Protein AF-A0A3C0FX49-F1 (afdb_monomer)

Foldseek 3Di:
DPDPPPDDPPPVVVVLLVVLLVVCVPPPCLDPLNLLLLCVLVCLQLQFLALFFPCCQQVSLQSNLLSQAQAFVVVSQVSCVVWFHFHFFPDDPVQQLHPVLVVVCCVVVQAVPVLLSLVLCVVVVGPDPQQRDDSSRDGSCVVNVPVPDRGNCVCPPVDRGHSDGPGRGAHWHWFQEQFFGIWIWGPHQQDPLLLVLQAQAKAFEDEDQALVVLLVLLVDPCNLVCLCVDPLNDPLLLCLQLVSSPHHPVPDPDSLVCQQVLSYEHEYEHAQQAQQLALQDASESSLVSQCPSVRHNRRYAYEYCHGHTRPRHHGYIYVTPPGLLVPGLSLLDDGNWMWTGHPPNRYIFTADSVCSSVVHGDGHGSVVPPVSVVSSVVSNVVSVVCVVVHDPVSRLPQFDGSRSSGHHPVSSVSSDDHSD

Nearest PDB structures (foldseek):
  6ovt-assembly1_A  TM=7.847E-01  e=1.767E-16  Mycobacterium tuberculosis
  5ze4-assembly1_A  TM=7.634E-01  e=6.956E-16  Arabidopsis thaliana
  8ikz-assembly1_A  TM=7.643E-01  e=1.498E-15  Arabidopsis thaliana
  9jpi-assembly1_A-2  TM=7.552E-01  e=6.585E-16  Arabidopsis thaliana
  8imu-assembly1_B  TM=7.394E-01  e=1.139E-15  Arabidopsis thaliana

Secondary structure (DSSP, 8-state):
---S--SPPPHHHHHHHHHHHHHHTT-GGGSHHHHHHHHHHHHHHHHHHHT--TTHHHHHHHHHHHTTB---HHHHHHHHHHS---B-B--BTTTTBSHHHHHHHHHTTSB-THHHHHHHHHHTT----TT-B-TTSSBHHHHHTT-S-SB-GGGGGG-SB-SS-SBSS-SEEEEEETTEEEEEEE-TT--HHHHHHHTTEEEEEEEESSHHHHHHHHT-TTHHHHHHTSTT--HHHHHHHHHHTT--GGG-SSHHHHHHTTSS-EEEEE-S-SHHHHS--B-HHHHHHHHTSSSGGGT-EEEESSB--TT--SSEEEEEES-GGGT-GGGG--TT-EEEEETTTTEEEEE-HHHHHTT---EE-GGGSGGGHHHHHHHHHHHHHHHTTS-GGG---SB--GGGTT-BHHHHTT--B---

Radius of gyration: 23.27 Å; Cα contacts (8 Å, |Δi|>4): 808; chains: 1; bounding box: 49×51×71 Å

Structure (mmCIF, N/CA/C/O backbone):
data_AF-A0A3C0FX49-F1
#
_entry.id   AF-A0A3C0FX49-F1
#
loop_
_atom_site.group_PDB
_atom_site.id
_atom_site.type_symbol
_atom_site.label_atom_id
_atom_site.label_alt_id
_atom_site.label_comp_id
_atom_site.label_asym_id
_atom_site.label_entity_id
_atom_site.label_seq_id
_atom_site.pdbx_PDB_ins_code
_atom_site.Cartn_x
_atom_site.Cartn_y
_atom_site.Cartn_z
_atom_site.occupancy
_atom_site.B_iso_or_equiv
_atom_site.auth_seq_id
_atom_site.auth_comp_id
_atom_site.auth_asym_id
_atom_site.auth_atom_id
_atom_site.pdbx_PDB_model_num
ATOM 1 N N . GLU A 1 1 ? 14.939 14.738 26.727 1.00 40.38 1 GLU A N 1
ATOM 2 C CA . GLU A 1 1 ? 13.701 14.499 27.501 1.00 40.38 1 GLU A CA 1
ATOM 3 C C . GLU A 1 1 ? 12.586 13.955 26.595 1.00 40.38 1 GLU A C 1
ATOM 5 O O . GLU A 1 1 ? 11.514 14.531 26.532 1.00 40.38 1 GLU A O 1
ATOM 10 N N . LEU A 1 2 ? 12.832 12.876 25.839 1.00 42.41 2 LEU A N 1
ATOM 11 C CA . LEU A 1 2 ? 11.904 12.388 24.798 1.00 42.41 2 LEU A CA 1
ATOM 12 C C . LEU A 1 2 ? 11.640 10.877 24.921 1.00 42.41 2 LEU A C 1
ATOM 14 O O . LEU A 1 2 ? 11.568 10.160 23.932 1.00 42.41 2 LEU A O 1
ATOM 18 N N . GLU A 1 3 ? 11.476 10.396 26.150 1.00 42.09 3 GLU A N 1
ATOM 19 C CA . GLU A 1 3 ? 10.724 9.168 26.417 1.00 42.09 3 GLU A CA 1
ATOM 20 C C . GLU A 1 3 ? 9.518 9.585 27.258 1.00 42.09 3 GLU A C 1
ATOM 22 O O . GLU A 1 3 ? 9.673 10.135 28.340 1.00 42.09 3 GLU A O 1
ATOM 27 N N . LEU A 1 4 ? 8.308 9.416 26.723 1.00 54.50 4 LEU A N 1
ATOM 28 C CA . LEU A 1 4 ? 7.046 9.832 27.364 1.00 54.50 4 LEU A CA 1
ATOM 29 C C . LEU A 1 4 ? 6.292 8.649 27.985 1.00 54.50 4 LEU A C 1
ATOM 31 O O . LEU A 1 4 ? 5.115 8.745 28.316 1.00 54.50 4 LEU A O 1
ATOM 35 N N . LEU A 1 5 ? 6.994 7.530 28.140 1.00 55.81 5 LEU A N 1
ATOM 36 C CA . LEU A 1 5 ? 6.595 6.375 28.937 1.00 55.81 5 LEU A CA 1
ATOM 37 C C . LEU A 1 5 ? 7.698 6.080 29.965 1.00 55.81 5 LEU A C 1
ATOM 39 O O . LEU A 1 5 ? 8.105 4.937 30.136 1.00 55.81 5 LEU A O 1
ATOM 43 N N . THR A 1 6 ? 8.244 7.122 30.600 1.00 56.22 6 THR A N 1
ATOM 44 C CA . THR A 1 6 ? 9.250 6.966 31.667 1.00 56.22 6 THR A CA 1
ATOM 45 C C . THR A 1 6 ? 8.663 6.380 32.941 1.00 56.22 6 THR A C 1
ATOM 47 O O . THR A 1 6 ? 9.400 5.802 33.734 1.00 56.22 6 THR A O 1
ATOM 50 N N . ASP A 1 7 ? 7.348 6.506 33.122 1.00 68.75 7 ASP A N 1
ATOM 51 C CA . ASP A 1 7 ? 6.648 6.058 34.314 1.00 68.75 7 ASP A CA 1
ATOM 52 C C . ASP A 1 7 ? 5.624 4.972 33.986 1.00 68.75 7 ASP A C 1
ATOM 54 O O . ASP A 1 7 ? 5.006 4.940 32.917 1.00 68.75 7 ASP A O 1
ATOM 58 N N . VAL A 1 8 ? 5.441 4.064 34.943 1.00 80.12 8 VAL A N 1
ATOM 59 C CA . VAL A 1 8 ? 4.375 3.062 34.893 1.00 80.12 8 VAL A CA 1
ATOM 60 C C . VAL A 1 8 ? 3.013 3.762 34.818 1.00 80.12 8 VAL A C 1
ATOM 62 O O . VAL A 1 8 ? 2.815 4.773 35.498 1.00 80.12 8 VAL A O 1
ATOM 65 N N . PRO A 1 9 ? 2.051 3.227 34.040 1.00 80.00 9 PRO A N 1
ATOM 66 C CA . PRO A 1 9 ? 0.701 3.772 34.010 1.00 80.00 9 PRO A CA 1
ATOM 67 C C . PRO A 1 9 ? 0.126 3.874 35.433 1.00 80.00 9 PRO A C 1
ATOM 69 O O . PRO A 1 9 ? 0.357 2.958 36.232 1.00 80.00 9 PRO A O 1
ATOM 72 N N . PRO A 1 10 ? -0.641 4.934 35.760 1.00 86.50 10 PRO A N 1
ATOM 73 C CA . PRO A 1 10 ? -1.284 5.055 37.064 1.00 86.50 10 PRO A CA 1
ATOM 74 C C . PRO A 1 10 ? -2.097 3.804 37.390 1.00 86.50 10 PRO A C 1
ATOM 76 O O . PRO A 1 10 ? -2.766 3.247 36.511 1.00 86.50 10 PRO A O 1
ATOM 79 N N . PHE A 1 11 ? -2.059 3.370 38.651 1.00 90.81 11 PHE A N 1
ATOM 80 C CA . PHE A 1 11 ? -2.754 2.161 39.089 1.00 90.81 11 PHE A CA 1
ATOM 81 C C . PHE A 1 11 ? -4.236 2.200 38.709 1.00 90.81 11 PHE A C 1
ATOM 83 O O . PHE A 1 11 ? -4.768 1.209 38.222 1.00 90.81 11 PHE A O 1
ATOM 90 N N . GLU A 1 12 ? -4.881 3.356 38.849 1.00 90.50 12 GLU A N 1
ATOM 91 C CA . GLU A 1 12 ? -6.291 3.569 38.530 1.00 90.50 12 GLU A CA 1
ATOM 92 C C . GLU A 1 12 ? -6.597 3.307 37.050 1.00 90.50 12 GLU A C 1
ATOM 94 O O . GLU A 1 12 ? -7.631 2.722 36.730 1.00 90.50 12 GLU A O 1
ATOM 99 N N . ALA A 1 13 ? -5.691 3.689 36.144 1.00 83.38 13 ALA A N 1
ATOM 100 C CA . ALA A 1 13 ? -5.856 3.454 34.711 1.00 83.38 13 ALA A CA 1
ATOM 101 C C . ALA A 1 13 ? -5.758 1.957 34.376 1.00 83.38 13 ALA A C 1
ATOM 103 O O . ALA A 1 13 ? -6.549 1.443 33.582 1.00 83.38 13 ALA A O 1
ATOM 104 N N . VAL A 1 14 ? -4.823 1.243 35.013 1.00 88.25 14 VAL A N 1
ATOM 105 C CA . VAL A 1 14 ? -4.672 -0.212 34.855 1.00 88.25 14 VAL A CA 1
ATOM 106 C C . VAL A 1 14 ? -5.859 -0.952 35.474 1.00 88.25 14 VAL A C 1
ATOM 108 O O . VAL A 1 14 ? -6.447 -1.817 34.825 1.00 88.25 14 VAL A O 1
ATOM 111 N N . ALA A 1 15 ? -6.245 -0.589 36.699 1.00 91.44 15 ALA A N 1
ATOM 112 C CA . ALA A 1 15 ? -7.350 -1.193 37.435 1.00 91.44 15 ALA A CA 1
ATOM 113 C C . ALA A 1 15 ? -8.672 -1.059 36.671 1.00 91.44 15 ALA A C 1
ATOM 115 O O . ALA A 1 15 ? -9.356 -2.058 36.468 1.00 91.44 15 ALA A O 1
ATOM 116 N N . ALA A 1 16 ? -8.977 0.127 36.134 1.00 88.00 16 ALA A N 1
ATOM 117 C CA . ALA A 1 16 ? -10.176 0.338 35.324 1.00 88.00 16 ALA A CA 1
ATOM 118 C C . ALA A 1 16 ? -10.208 -0.547 34.062 1.00 88.00 16 ALA A C 1
ATOM 120 O O . ALA A 1 16 ? -11.265 -1.053 33.683 1.00 88.00 16 ALA A O 1
ATOM 121 N N . GLY A 1 17 ? -9.056 -0.762 33.416 1.00 86.94 17 GLY A N 1
ATOM 122 C CA . GLY A 1 17 ? -8.942 -1.675 32.275 1.00 86.94 17 GLY A CA 1
ATOM 123 C C . GLY A 1 17 ? -9.177 -3.139 32.659 1.00 86.94 17 GLY A C 1
ATOM 124 O O . GLY A 1 17 ? -9.866 -3.865 31.939 1.00 86.94 17 GLY A O 1
ATOM 125 N N . ILE A 1 18 ? -8.650 -3.562 33.810 1.00 90.19 18 ILE A N 1
ATOM 126 C CA . ILE A 1 18 ? -8.852 -4.909 34.357 1.00 90.19 18 ILE A CA 1
ATOM 127 C C . ILE A 1 18 ? -10.324 -5.130 34.730 1.00 90.19 18 ILE A C 1
ATOM 129 O O . ILE A 1 18 ? -10.908 -6.136 34.327 1.00 90.19 18 ILE A O 1
ATOM 133 N N . ASP A 1 19 ? -10.946 -4.185 35.433 1.00 91.50 19 ASP A N 1
ATOM 134 C CA . ASP A 1 19 ? -12.353 -4.269 35.834 1.00 91.50 19 ASP A CA 1
ATOM 135 C C . ASP A 1 19 ? -13.280 -4.363 34.615 1.00 91.50 19 ASP A C 1
ATOM 137 O O . ASP A 1 19 ? -14.201 -5.186 34.585 1.00 91.50 19 ASP A O 1
ATOM 141 N N . ALA A 1 20 ? -13.002 -3.578 33.569 1.00 88.94 20 ALA A N 1
ATOM 142 C CA . ALA A 1 20 ? -13.735 -3.651 32.309 1.00 88.94 20 ALA A CA 1
ATOM 143 C C . ALA A 1 20 ? -13.616 -5.037 31.654 1.00 88.94 20 ALA A C 1
ATOM 145 O O . ALA A 1 20 ? -14.629 -5.606 31.240 1.00 88.94 20 ALA A O 1
ATOM 146 N N . LEU A 1 21 ? -12.406 -5.611 31.621 1.00 89.31 21 LEU A N 1
ATOM 147 C CA . LEU A 1 21 ? -12.172 -6.958 31.098 1.00 89.31 21 LEU A CA 1
ATOM 148 C C . LEU A 1 21 ? -12.960 -8.016 31.887 1.00 89.31 21 LEU A C 1
ATOM 150 O O . LEU A 1 21 ? -13.642 -8.846 31.283 1.00 89.31 21 LEU A O 1
ATOM 154 N N . PHE A 1 22 ? -12.928 -7.975 33.222 1.00 91.88 22 PHE A N 1
ATOM 155 C CA . PHE A 1 22 ? -13.706 -8.898 34.059 1.00 91.88 22 PHE A CA 1
ATOM 156 C C . PHE A 1 22 ? -15.219 -8.726 33.874 1.00 91.88 22 PHE A C 1
ATOM 158 O O . PHE A 1 22 ? -15.956 -9.714 33.910 1.00 91.88 22 PHE A O 1
ATOM 165 N N . GLY A 1 23 ? -15.686 -7.506 33.594 1.00 91.50 23 GLY A N 1
ATOM 166 C CA . GLY A 1 23 ? -17.090 -7.214 33.294 1.00 91.50 23 GLY A CA 1
ATOM 167 C C . GLY A 1 23 ? -17.621 -7.857 32.004 1.00 91.50 23 GLY A C 1
ATOM 168 O O . GLY A 1 23 ? -18.844 -7.995 31.844 1.00 91.50 23 GLY A O 1
ATOM 169 N N . VAL A 1 24 ? -16.735 -8.274 31.092 1.00 93.00 24 VAL A N 1
ATOM 170 C CA . VAL A 1 24 ? -17.096 -8.897 29.804 1.00 93.00 24 VAL A CA 1
ATOM 171 C C . VAL A 1 24 ? -16.571 -10.321 29.614 1.00 93.00 24 VAL A C 1
ATOM 173 O O . VAL A 1 24 ? -17.001 -10.998 28.686 1.00 93.00 24 VAL A O 1
ATOM 176 N N . PHE A 1 25 ? -15.695 -10.811 30.494 1.00 89.19 25 PHE A N 1
ATOM 177 C CA . PHE A 1 25 ? -14.914 -12.038 30.288 1.00 89.19 25 PHE A CA 1
ATOM 178 C C . PHE A 1 25 ? -15.733 -13.285 29.897 1.00 89.19 25 PHE A C 1
ATOM 180 O O . PHE A 1 25 ? -15.320 -14.046 29.029 1.00 89.19 25 PHE A O 1
ATOM 187 N N . ASN A 1 26 ? -16.912 -13.487 30.499 1.00 90.69 26 ASN A N 1
ATOM 188 C CA . ASN A 1 26 ? -17.772 -14.657 30.250 1.00 90.69 26 ASN A CA 1
ATOM 189 C C . ASN A 1 26 ? -18.929 -14.389 29.273 1.00 90.69 26 ASN A C 1
ATOM 191 O O . ASN A 1 26 ? -19.880 -15.170 29.213 1.00 90.69 26 ASN A O 1
ATOM 195 N N . LYS A 1 27 ? -18.885 -13.280 28.534 1.00 93.94 27 LYS A N 1
ATOM 196 C CA . LYS A 1 27 ? -19.947 -12.874 27.610 1.00 93.94 27 LYS A CA 1
ATOM 197 C C . LYS A 1 27 ? -19.532 -13.181 26.162 1.00 93.94 27 LYS A C 1
ATOM 199 O O . LYS A 1 27 ? -18.577 -12.570 25.673 1.00 93.94 27 LYS A O 1
ATOM 204 N N . PRO A 1 28 ? -20.196 -14.127 25.465 1.00 91.31 28 PRO A N 1
ATOM 205 C CA . PRO A 1 28 ? -19.781 -14.582 24.136 1.00 91.31 28 PRO A CA 1
ATOM 206 C C . PRO A 1 28 ? -19.655 -13.470 23.092 1.00 91.31 28 PRO A C 1
ATOM 208 O O . PRO A 1 28 ? -18.779 -13.533 22.234 1.00 91.31 28 PRO A O 1
ATOM 211 N N . GLU A 1 29 ? -20.493 -12.442 23.152 1.00 90.06 29 GLU A N 1
ATOM 212 C CA . GLU A 1 29 ? -20.473 -11.296 22.243 1.00 90.06 29 GLU A CA 1
ATOM 213 C C . GLU A 1 29 ? -19.169 -10.476 22.327 1.00 90.06 29 GLU A C 1
ATOM 215 O O . GLU A 1 29 ? -18.777 -9.855 21.342 1.00 90.06 29 GLU A O 1
ATOM 220 N N . TYR A 1 30 ? -18.439 -10.561 23.447 1.00 93.12 30 TYR A N 1
ATOM 221 C CA . TYR A 1 30 ? -17.130 -9.925 23.647 1.00 93.12 30 TYR A CA 1
ATOM 222 C C . TYR A 1 30 ? -15.949 -10.880 23.434 1.00 93.12 30 TYR A C 1
ATOM 224 O O . TYR A 1 30 ? -14.796 -10.499 23.647 1.00 93.12 30 TYR A O 1
ATOM 232 N N . ALA A 1 31 ? -16.196 -12.115 22.983 1.00 92.25 31 ALA A N 1
ATOM 233 C CA . ALA A 1 31 ? -15.119 -12.983 22.524 1.00 92.25 31 ALA A CA 1
ATOM 234 C C . ALA A 1 31 ? -14.345 -12.285 21.393 1.00 92.25 31 ALA A C 1
ATOM 236 O O . ALA A 1 31 ? -14.952 -11.714 20.488 1.00 92.25 31 ALA A O 1
ATOM 237 N N . ILE A 1 32 ? -13.010 -12.367 21.407 1.00 91.12 32 ILE A N 1
ATOM 238 C CA . ILE A 1 32 ? -12.140 -11.620 20.477 1.00 91.12 32 ILE A CA 1
ATOM 239 C C . ILE A 1 32 ? -12.562 -11.812 19.014 1.00 91.12 32 ILE A C 1
ATOM 241 O O . ILE A 1 32 ? -12.659 -10.840 18.275 1.00 91.12 32 ILE A O 1
ATOM 245 N N . GLY A 1 33 ? -12.883 -13.042 18.598 1.00 94.00 33 GLY A N 1
ATOM 246 C CA . GLY A 1 33 ? -13.354 -13.302 17.234 1.00 94.00 33 GLY A CA 1
ATOM 247 C C . GLY A 1 33 ? -14.663 -12.580 16.884 1.00 94.00 33 GLY A C 1
ATOM 248 O O . GLY A 1 33 ? -14.808 -12.091 15.768 1.00 94.00 33 GLY A O 1
ATOM 249 N N . ASN A 1 34 ? -15.590 -12.454 17.835 1.00 94.56 34 ASN A N 1
ATOM 250 C CA . ASN A 1 34 ? -16.851 -11.740 17.630 1.00 94.56 34 ASN A CA 1
ATOM 251 C C . ASN A 1 34 ? -16.638 -10.221 17.608 1.00 94.56 34 ASN A C 1
ATOM 253 O O . ASN A 1 34 ? -17.216 -9.549 16.757 1.00 94.56 34 ASN A O 1
ATOM 257 N N . LEU A 1 35 ? -15.746 -9.693 18.457 1.00 94.94 35 LEU A N 1
ATOM 258 C CA . LEU A 1 35 ? -15.340 -8.284 18.417 1.00 94.94 35 LEU A CA 1
ATOM 259 C C . LEU A 1 35 ? -14.689 -7.921 17.079 1.00 94.94 35 LEU A C 1
ATOM 261 O O . LEU A 1 35 ? -15.044 -6.904 16.485 1.00 94.94 35 LEU A O 1
ATOM 265 N N . LEU A 1 36 ? -13.767 -8.762 16.597 1.00 95.94 36 LEU A N 1
ATOM 266 C CA . LEU A 1 36 ? -13.108 -8.597 15.301 1.00 95.94 36 LEU A CA 1
ATOM 267 C C . LEU A 1 36 ? -14.125 -8.607 14.157 1.00 95.94 36 LEU A C 1
ATOM 269 O O . LEU A 1 36 ? -14.115 -7.693 13.336 1.00 95.94 36 LEU A O 1
ATOM 273 N N . LYS A 1 37 ? -15.041 -9.588 14.140 1.00 96.62 37 LYS A N 1
ATOM 274 C CA . LYS A 1 37 ? -16.117 -9.664 13.143 1.00 96.62 37 LYS A CA 1
ATOM 275 C C . LYS A 1 37 ? -16.965 -8.391 13.135 1.00 96.62 37 LYS A C 1
ATOM 277 O O . LYS A 1 37 ? -17.111 -7.772 12.086 1.00 96.62 37 LYS A O 1
ATOM 282 N N . ALA A 1 38 ? -17.487 -7.992 14.295 1.00 96.50 38 ALA A N 1
ATOM 283 C CA . ALA A 1 38 ? -18.388 -6.847 14.407 1.00 96.50 38 ALA A CA 1
ATOM 284 C C . ALA A 1 38 ? -17.713 -5.517 14.035 1.00 96.50 38 ALA A C 1
ATOM 286 O O . ALA A 1 38 ? -18.354 -4.618 13.506 1.00 96.50 38 ALA A O 1
ATOM 287 N N . ASN A 1 39 ? -16.405 -5.387 14.272 1.00 97.06 39 ASN A N 1
ATOM 288 C CA . ASN A 1 39 ? -15.681 -4.140 14.031 1.00 97.06 39 ASN A CA 1
ATOM 289 C C . ASN A 1 39 ? -14.890 -4.109 12.717 1.00 97.06 39 ASN A C 1
ATOM 291 O O . ASN A 1 39 ? -14.280 -3.081 12.430 1.00 97.06 39 ASN A O 1
ATOM 295 N N . PHE A 1 40 ? -14.895 -5.170 11.902 1.00 97.38 40 PHE A N 1
ATOM 296 C CA . PHE A 1 40 ? -14.090 -5.234 10.675 1.00 97.38 40 PHE A CA 1
ATOM 297 C C . PHE A 1 40 ? -14.360 -4.046 9.739 1.00 97.38 40 PHE A C 1
ATOM 299 O O . PHE A 1 40 ? -13.438 -3.318 9.375 1.00 97.38 40 PHE A O 1
ATOM 306 N N . ALA A 1 41 ? -15.627 -3.783 9.402 1.00 97.19 41 ALA A N 1
ATOM 307 C CA . ALA A 1 41 ? -15.966 -2.695 8.485 1.00 97.19 41 ALA A CA 1
ATOM 308 C C . ALA A 1 41 ? -15.669 -1.305 9.079 1.00 97.19 41 ALA A C 1
ATOM 310 O O . ALA A 1 41 ? -15.196 -0.411 8.374 1.00 97.19 41 ALA A O 1
ATOM 311 N N . ASN A 1 42 ? -15.893 -1.128 10.385 1.00 97.56 42 ASN A N 1
ATOM 312 C CA . ASN A 1 42 ? -15.521 0.099 11.090 1.00 97.56 42 ASN A CA 1
ATOM 313 C C . ASN A 1 42 ? -14.011 0.328 11.063 1.00 97.56 42 ASN A C 1
ATOM 315 O O . ASN A 1 42 ? -13.576 1.446 10.791 1.00 97.56 42 ASN A O 1
ATOM 319 N N . PHE A 1 43 ? -13.214 -0.722 11.278 1.00 97.00 43 PHE A N 1
ATOM 320 C CA . PHE A 1 43 ? -11.761 -0.651 11.177 1.00 97.00 43 PHE A CA 1
ATOM 321 C C . PHE A 1 43 ? -11.332 -0.165 9.794 1.00 97.00 43 PHE A C 1
ATOM 323 O O . PHE A 1 43 ? -10.551 0.777 9.716 1.00 97.00 43 PHE A O 1
ATOM 330 N N . VAL A 1 44 ? -11.868 -0.740 8.709 1.00 96.44 44 VAL A N 1
ATOM 331 C CA . VAL A 1 44 ? -11.526 -0.310 7.340 1.00 96.44 44 VAL A CA 1
ATOM 332 C C . VAL A 1 44 ? -11.831 1.175 7.141 1.00 96.44 44 VAL A C 1
ATOM 334 O O . VAL A 1 44 ? -10.998 1.914 6.615 1.00 96.44 44 VAL A O 1
ATOM 337 N N . ARG A 1 45 ? -12.997 1.648 7.590 1.00 96.31 45 ARG A N 1
ATOM 338 C CA . ARG A 1 45 ? -13.391 3.058 7.438 1.00 96.31 45 ARG A CA 1
ATOM 339 C C . ARG A 1 45 ? -12.469 3.984 8.217 1.00 96.31 45 ARG A C 1
ATOM 341 O O . ARG A 1 45 ? -11.932 4.931 7.658 1.00 96.31 45 ARG A O 1
ATOM 348 N N . VAL A 1 46 ? -12.208 3.663 9.477 1.00 96.50 46 VAL A N 1
ATOM 349 C CA . VAL A 1 46 ? -11.295 4.417 10.344 1.00 96.50 46 VAL A CA 1
ATOM 350 C C . VAL A 1 46 ? -9.864 4.411 9.799 1.00 96.50 46 VAL A C 1
ATOM 352 O O . VAL A 1 46 ? -9.184 5.437 9.812 1.00 96.50 46 VAL A O 1
ATOM 355 N N . HIS A 1 47 ? -9.406 3.276 9.278 1.00 95.44 47 HIS A N 1
ATOM 356 C CA . HIS A 1 47 ? -8.091 3.135 8.663 1.00 95.44 47 HIS A CA 1
ATOM 357 C C . HIS A 1 47 ? -7.926 4.077 7.461 1.00 95.44 47 HIS A C 1
ATOM 359 O O . HIS A 1 47 ? -6.913 4.769 7.350 1.00 95.44 47 HIS A O 1
ATOM 365 N N . ASN A 1 48 ? -8.946 4.168 6.603 1.00 93.75 48 ASN A N 1
ATOM 366 C CA . ASN A 1 48 ? -8.926 5.075 5.455 1.00 93.75 48 ASN A CA 1
ATOM 367 C C . ASN A 1 48 ? -9.103 6.544 5.857 1.00 93.75 48 ASN A C 1
ATOM 369 O O . ASN A 1 48 ? -8.411 7.402 5.319 1.00 93.75 48 ASN A O 1
ATOM 373 N N . ALA A 1 49 ? -9.942 6.825 6.857 1.00 94.12 49 ALA A N 1
ATOM 374 C CA . ALA A 1 49 ? -10.127 8.165 7.412 1.00 94.12 49 ALA A CA 1
ATOM 375 C C . ALA A 1 49 ? -8.835 8.776 7.974 1.00 94.12 49 ALA A C 1
ATOM 377 O O . ALA A 1 49 ? -8.674 10.000 8.014 1.00 94.12 49 ALA A O 1
ATOM 378 N N . THR A 1 50 ? -7.934 7.907 8.440 1.00 91.94 50 THR A N 1
ATOM 379 C CA . THR A 1 50 ? -6.685 8.288 9.103 1.00 91.94 50 THR A CA 1
ATOM 380 C C . THR A 1 50 ? -5.447 8.224 8.213 1.00 91.94 50 THR A C 1
ATOM 382 O O . THR A 1 50 ? -4.385 8.666 8.647 1.00 91.94 50 THR A O 1
ATOM 385 N N . GLY A 1 51 ? -5.542 7.688 6.990 1.00 87.44 51 GLY A N 1
ATOM 386 C CA . GLY A 1 51 ? -4.378 7.561 6.102 1.00 87.44 51 GLY A CA 1
ATOM 387 C C . GLY A 1 51 ? -3.247 6.697 6.684 1.00 87.44 51 GLY A C 1
ATOM 388 O O . GLY A 1 51 ? -2.060 6.973 6.472 1.00 87.44 51 GLY A O 1
ATOM 389 N N . SER A 1 52 ? -3.605 5.689 7.485 1.00 86.69 52 SER A N 1
ATOM 390 C CA . SER A 1 52 ? -2.659 4.929 8.308 1.00 86.69 52 SER A CA 1
ATOM 391 C C . SER A 1 52 ? -1.785 3.958 7.482 1.00 86.69 52 SER A C 1
ATOM 393 O O . SER A 1 52 ? -1.635 4.077 6.263 1.00 86.69 52 SER A O 1
ATOM 395 N N . SER A 1 53 ? -1.050 3.077 8.155 1.00 89.56 53 SER A N 1
ATOM 396 C CA . SER A 1 53 ? -0.032 2.226 7.535 1.00 89.56 53 SER A CA 1
ATOM 397 C C . SER A 1 53 ? -0.625 1.169 6.605 1.00 89.56 53 SER A C 1
ATOM 399 O O . SER A 1 53 ? -1.498 0.404 7.009 1.00 89.56 53 SER A O 1
ATOM 401 N N . SER A 1 54 ? -0.060 1.025 5.401 1.00 91.38 54 SER A N 1
ATOM 402 C CA . SER A 1 54 ? -0.420 -0.066 4.486 1.00 91.38 54 SER A CA 1
ATOM 403 C C . SER A 1 54 ? -0.202 -1.443 5.111 1.00 91.38 54 SER A C 1
ATOM 405 O O . SER A 1 54 ? -0.928 -2.366 4.760 1.00 91.38 54 SER A O 1
ATOM 407 N N . ASN A 1 55 ? 0.698 -1.594 6.094 1.00 93.88 55 ASN A N 1
ATOM 408 C CA . ASN A 1 55 ? 0.907 -2.851 6.829 1.00 93.88 55 ASN A CA 1
ATOM 409 C C . ASN A 1 55 ? -0.370 -3.374 7.516 1.00 93.88 55 ASN A C 1
ATOM 411 O O . ASN A 1 55 ? -0.455 -4.564 7.819 1.00 93.88 55 ASN A O 1
ATOM 415 N N . MET A 1 56 ? -1.396 -2.540 7.724 1.00 94.50 56 MET A N 1
ATOM 416 C CA . MET A 1 56 ? -2.701 -3.027 8.188 1.00 94.50 56 MET A CA 1
ATOM 417 C C . MET A 1 56 ? -3.367 -3.988 7.199 1.00 94.50 56 MET A C 1
ATOM 419 O O . MET A 1 56 ? -4.112 -4.859 7.636 1.00 94.50 56 MET A O 1
ATOM 423 N N . LEU A 1 57 ? -3.050 -3.914 5.904 1.00 95.06 57 LEU A N 1
ATOM 424 C CA . LEU A 1 57 ? -3.469 -4.907 4.906 1.00 95.06 57 LEU A CA 1
ATOM 425 C C . LEU A 1 57 ? -2.799 -6.275 5.111 1.00 95.06 57 LEU A C 1
ATOM 427 O O . LEU A 1 57 ? -3.282 -7.263 4.578 1.00 95.06 57 LEU A O 1
ATOM 431 N N . LEU A 1 58 ? -1.735 -6.361 5.915 1.00 96.25 58 LEU A N 1
ATOM 432 C CA . LEU A 1 58 ? -1.133 -7.627 6.344 1.00 96.25 58 LEU A CA 1
ATOM 433 C C . LEU A 1 58 ? -1.704 -8.059 7.699 1.00 96.25 58 LEU A C 1
ATOM 435 O O . LEU A 1 58 ? -2.165 -9.188 7.868 1.00 96.25 58 LEU A O 1
ATOM 439 N N . HIS A 1 59 ? -1.713 -7.142 8.671 1.00 96.31 59 HIS A N 1
ATOM 440 C CA . HIS A 1 59 ? -2.111 -7.448 10.046 1.00 96.31 59 HIS A CA 1
ATOM 441 C C . HIS A 1 59 ? -3.603 -7.753 10.194 1.00 96.31 59 HIS A C 1
ATOM 443 O O . HIS A 1 59 ? -3.968 -8.617 10.992 1.00 96.31 59 HIS A O 1
ATOM 449 N N . LEU A 1 60 ? -4.475 -7.079 9.439 1.00 96.25 60 LEU A N 1
ATOM 450 C CA . LEU A 1 60 ? -5.914 -7.310 9.532 1.00 96.25 60 LEU A CA 1
ATOM 451 C C . LEU A 1 60 ? -6.289 -8.724 9.048 1.00 96.25 60 LEU A C 1
ATOM 453 O O . LEU A 1 60 ? -6.875 -9.456 9.852 1.00 96.25 60 LEU A O 1
ATOM 457 N N . PRO A 1 61 ? -5.911 -9.183 7.833 1.00 96.88 61 PRO A N 1
ATOM 458 C CA . PRO A 1 61 ? -6.136 -10.574 7.443 1.00 96.88 61 PRO A CA 1
ATOM 459 C C . PRO A 1 61 ? -5.452 -11.573 8.382 1.00 96.88 61 PRO A C 1
ATOM 461 O O . PRO A 1 61 ? -6.066 -12.583 8.721 1.00 96.88 61 PRO A O 1
ATOM 464 N N . PHE A 1 62 ? -4.239 -11.278 8.875 1.00 97.25 62 PHE A N 1
ATOM 465 C CA . PHE A 1 62 ? -3.551 -12.127 9.855 1.00 97.25 62 PHE A CA 1
ATOM 466 C C . PHE A 1 62 ? -4.430 -12.385 11.087 1.00 97.25 62 PHE A C 1
ATOM 468 O O . PHE A 1 62 ? -4.739 -13.535 11.409 1.00 97.25 62 PHE A O 1
ATOM 475 N N . MET A 1 63 ? -4.899 -11.322 11.751 1.00 97.06 63 MET A N 1
ATOM 476 C CA . MET A 1 63 ? -5.731 -11.434 12.954 1.00 97.06 63 MET A CA 1
ATOM 477 C C . MET A 1 63 ? -7.064 -12.137 12.668 1.00 97.06 63 MET A C 1
ATOM 479 O O . MET A 1 63 ? -7.473 -13.025 13.420 1.00 97.06 63 MET A O 1
ATOM 483 N N . MET A 1 64 ? -7.726 -11.778 11.565 1.00 97.75 64 MET A N 1
ATOM 484 C CA . MET A 1 64 ? -9.017 -12.355 11.175 1.00 97.75 64 MET A CA 1
ATOM 485 C C . MET A 1 64 ? -8.915 -13.859 10.905 1.00 97.75 64 MET A C 1
ATOM 487 O O . MET A 1 64 ? -9.769 -14.630 11.353 1.00 97.75 64 MET A O 1
ATOM 491 N N . ARG A 1 65 ? -7.837 -14.304 10.254 1.00 97.38 65 ARG A N 1
ATOM 492 C CA . ARG A 1 65 ? -7.597 -15.724 9.971 1.00 97.38 65 ARG A CA 1
ATOM 493 C C . ARG A 1 65 ? -7.303 -16.536 11.218 1.00 97.38 65 ARG A C 1
ATOM 495 O O . ARG A 1 65 ? -7.837 -17.634 11.357 1.00 97.38 65 ARG A O 1
ATOM 502 N N . TYR A 1 66 ? -6.544 -15.989 12.167 1.00 97.38 66 TYR A N 1
ATOM 503 C CA . TYR A 1 66 ? -6.374 -16.619 13.481 1.00 97.38 66 TYR A CA 1
ATOM 504 C C . TYR A 1 66 ? -7.697 -16.730 14.255 1.00 97.38 66 TYR A C 1
ATOM 506 O O . TYR A 1 66 ? -7.908 -17.711 14.968 1.00 97.38 66 TYR A O 1
ATOM 514 N N . ALA A 1 67 ? -8.625 -15.787 14.066 1.00 96.56 67 ALA A N 1
ATOM 515 C CA . ALA A 1 67 ? -9.990 -15.878 14.591 1.00 96.56 67 ALA A CA 1
ATOM 516 C C . ALA A 1 67 ? -10.907 -16.844 13.798 1.00 96.56 67 ALA A C 1
ATOM 518 O O . ALA A 1 67 ? -12.041 -17.126 14.209 1.00 96.56 67 ALA A O 1
ATOM 519 N N . GLY A 1 68 ? -10.405 -17.410 12.697 1.00 97.19 68 GLY A N 1
ATOM 520 C CA . GLY A 1 68 ? -11.079 -18.403 11.867 1.00 97.19 68 GLY A CA 1
ATOM 521 C C . GLY A 1 68 ? -11.908 -17.825 10.719 1.00 97.19 68 GLY A C 1
ATOM 522 O O . GLY A 1 68 ? -12.680 -18.582 10.128 1.00 97.19 68 GLY A O 1
ATOM 523 N N . PHE A 1 69 ? -11.774 -16.534 10.405 1.00 98.00 69 PHE A N 1
ATOM 524 C CA . PHE A 1 69 ? -12.472 -15.882 9.294 1.00 98.00 69 PHE A CA 1
ATOM 525 C C . PHE A 1 69 ? -11.643 -15.911 8.009 1.00 98.00 69 PHE A C 1
ATOM 527 O O . PHE A 1 69 ? -10.475 -15.521 8.017 1.00 98.00 69 PHE A O 1
ATOM 534 N N . ASP A 1 70 ? -12.249 -16.362 6.911 1.00 97.00 70 ASP A N 1
ATOM 535 C CA . ASP A 1 70 ? -11.628 -16.373 5.583 1.00 97.00 70 ASP A CA 1
ATOM 536 C C . ASP A 1 70 ? -11.686 -14.958 4.991 1.00 97.00 70 ASP A C 1
ATOM 538 O O . ASP A 1 70 ? -12.677 -14.574 4.381 1.00 97.00 70 ASP A O 1
ATOM 542 N N . ILE A 1 71 ? -10.650 -14.164 5.273 1.00 95.94 71 ILE A N 1
ATOM 543 C CA . ILE A 1 71 ? -10.494 -12.772 4.823 1.00 95.94 71 ILE A CA 1
ATOM 544 C C . ILE A 1 71 ? -9.282 -12.648 3.899 1.00 95.94 71 ILE A C 1
ATOM 546 O O . ILE A 1 71 ? -8.222 -13.225 4.192 1.00 95.94 71 ILE A O 1
ATOM 550 N N . SER A 1 72 ? -9.403 -11.851 2.841 1.00 95.81 72 SER A N 1
ATOM 551 C CA . SER A 1 72 ? -8.269 -11.297 2.089 1.00 95.81 72 SER A CA 1
ATOM 552 C C . SER A 1 72 ? -8.285 -9.763 2.086 1.00 95.81 72 SER A C 1
ATOM 554 O O . SER A 1 72 ? -9.198 -9.119 2.608 1.00 95.81 72 SER A O 1
ATOM 556 N N . ILE A 1 73 ? -7.265 -9.149 1.487 1.00 95.94 73 ILE A N 1
ATOM 557 C CA . ILE A 1 73 ? -7.271 -7.704 1.219 1.00 95.94 73 ILE A CA 1
ATOM 558 C C . ILE A 1 73 ? -8.396 -7.276 0.262 1.00 95.94 73 ILE A C 1
ATOM 560 O O . ILE A 1 73 ? -8.788 -6.110 0.275 1.00 95.94 73 ILE A O 1
ATOM 564 N N . ASP A 1 74 ? -8.982 -8.204 -0.496 1.00 95.25 74 ASP A N 1
ATOM 565 C CA . ASP A 1 74 ? -10.123 -7.915 -1.367 1.00 95.25 74 ASP A CA 1
ATOM 566 C C . ASP A 1 74 ? -11.379 -7.617 -0.530 1.00 95.25 74 ASP A C 1
ATOM 568 O O . ASP A 1 74 ? -12.127 -6.697 -0.847 1.00 95.25 74 ASP A O 1
ATOM 572 N N . ASP A 1 75 ? -11.569 -8.285 0.619 1.00 96.62 75 ASP A N 1
ATOM 573 C CA . ASP A 1 75 ? -12.647 -7.953 1.566 1.00 96.62 75 ASP A CA 1
ATOM 574 C C . ASP A 1 75 ? -12.497 -6.541 2.147 1.00 96.62 75 ASP A C 1
ATOM 576 O O . ASP A 1 75 ? -13.490 -5.837 2.367 1.00 96.62 75 ASP A O 1
ATOM 580 N N . TYR A 1 76 ? -11.253 -6.121 2.403 1.00 95.75 76 TYR A N 1
ATOM 581 C CA . TYR A 1 76 ? -10.943 -4.754 2.817 1.00 95.75 76 TYR A CA 1
ATOM 582 C C . TYR A 1 76 ? -11.326 -3.765 1.706 1.00 95.75 76 TYR A C 1
ATOM 584 O O . TYR A 1 76 ? -11.999 -2.763 1.972 1.00 95.75 76 TYR A O 1
ATOM 592 N N . GLN A 1 77 ? -10.943 -4.058 0.461 1.00 94.62 77 GLN A N 1
ATOM 593 C CA . GLN A 1 77 ? -11.238 -3.210 -0.691 1.00 94.62 77 GLN A CA 1
ATOM 594 C C . GLN A 1 77 ? -12.743 -3.113 -0.959 1.00 94.62 77 GLN A C 1
ATOM 596 O O . GLN A 1 77 ? -13.259 -2.030 -1.238 1.00 94.62 77 GLN A O 1
ATOM 601 N N . ASP A 1 78 ? -13.472 -4.210 -0.790 1.00 94.50 78 ASP A N 1
ATOM 602 C CA . ASP A 1 78 ? -14.928 -4.274 -0.885 1.00 94.50 78 ASP A CA 1
ATOM 603 C C . ASP A 1 78 ? -15.623 -3.318 0.093 1.00 94.50 78 ASP A C 1
ATOM 605 O O . ASP A 1 78 ? -16.584 -2.635 -0.265 1.00 94.50 78 ASP A O 1
ATOM 609 N N . VAL A 1 79 ? -15.169 -3.268 1.350 1.00 95.00 79 VAL A N 1
ATOM 610 C CA . VAL A 1 79 ? -15.720 -2.321 2.334 1.00 95.00 79 VAL A CA 1
ATOM 611 C C . VAL A 1 79 ? -15.385 -0.892 1.934 1.00 95.00 79 VAL A C 1
ATOM 613 O O . VAL A 1 79 ? -16.249 -0.012 1.986 1.00 95.00 79 VAL A O 1
ATOM 616 N N . ARG A 1 80 ? -14.137 -0.667 1.523 1.00 92.00 80 ARG A N 1
ATOM 617 C CA . ARG A 1 80 ? -13.633 0.653 1.162 1.00 92.00 80 ARG A CA 1
ATOM 618 C C . ARG A 1 80 ? -14.360 1.251 -0.045 1.00 92.00 80 ARG A C 1
ATOM 620 O O . ARG A 1 80 ? -14.718 2.420 -0.018 1.00 92.00 80 ARG A O 1
ATOM 627 N N . THR A 1 81 ? -14.598 0.466 -1.091 1.00 90.56 81 THR A N 1
ATOM 628 C CA . THR A 1 81 ? -15.275 0.923 -2.320 1.00 90.56 81 THR A CA 1
ATOM 629 C C . THR A 1 81 ? -16.759 1.205 -2.100 1.00 90.56 81 THR A C 1
ATOM 631 O O . THR A 1 81 ? -17.296 2.150 -2.671 1.00 90.56 81 THR A O 1
ATOM 634 N N . LYS A 1 82 ? -17.428 0.437 -1.230 1.00 91.75 82 LYS A N 1
ATOM 635 C CA . LYS A 1 82 ? -18.850 0.640 -0.899 1.00 91.75 82 LYS A CA 1
ATOM 636 C C . LYS A 1 82 ? -19.111 1.883 -0.058 1.00 91.75 82 LYS A C 1
ATOM 638 O O . LYS A 1 82 ? -20.227 2.392 -0.066 1.00 91.75 82 LYS A O 1
ATOM 643 N N . THR A 1 83 ? -18.138 2.327 0.734 1.00 88.81 83 THR A N 1
ATOM 644 C CA . THR A 1 83 ? -18.279 3.497 1.609 1.00 88.81 83 THR A CA 1
ATOM 645 C C . THR A 1 83 ? -17.098 4.438 1.384 1.00 88.81 83 THR A C 1
ATOM 647 O O . THR A 1 83 ? -16.052 4.224 1.993 1.00 88.81 83 THR A O 1
ATOM 650 N N . PRO A 1 84 ? -17.241 5.487 0.555 1.00 84.31 84 PRO A N 1
ATOM 651 C CA . PRO A 1 84 ? -16.245 6.548 0.472 1.00 84.31 84 PRO A CA 1
ATOM 652 C C . PRO A 1 84 ? -15.992 7.153 1.855 1.00 84.31 84 PRO A C 1
ATOM 654 O O . PRO A 1 84 ? -16.937 7.414 2.603 1.00 84.31 84 PRO A O 1
ATOM 657 N N . VAL A 1 85 ? -14.721 7.364 2.203 1.00 91.94 85 VAL A N 1
ATOM 658 C CA . VAL A 1 85 ? -14.333 7.923 3.502 1.00 91.94 85 VAL A CA 1
ATOM 659 C C . VAL A 1 85 ? -13.401 9.121 3.305 1.00 91.94 85 VAL A C 1
ATOM 661 O O . VAL A 1 85 ? -12.377 8.977 2.629 1.00 91.94 85 VAL A O 1
ATOM 664 N N . PRO A 1 86 ? -13.722 10.284 3.902 1.00 92.38 86 PRO A N 1
ATOM 665 C CA . PRO A 1 86 ? -12.864 11.457 3.843 1.00 92.38 86 PRO A CA 1
ATOM 666 C C . PRO A 1 86 ? -11.631 11.322 4.740 1.00 92.38 86 PRO A C 1
ATOM 668 O O . PRO A 1 86 ? -11.656 10.651 5.770 1.00 92.38 86 PRO A O 1
ATOM 671 N N . GLU A 1 87 ? -10.570 12.047 4.396 1.00 91.75 87 GLU A N 1
ATOM 672 C CA . GLU A 1 87 ? -9.419 12.240 5.276 1.00 91.75 87 GLU A CA 1
ATOM 673 C C . GLU A 1 87 ? -9.776 13.215 6.391 1.00 91.75 87 GLU A C 1
ATOM 675 O O . GLU A 1 87 ? -10.047 14.386 6.126 1.00 91.75 87 GLU A O 1
ATOM 680 N N . ILE A 1 88 ? -9.729 12.767 7.640 1.00 93.44 88 ILE A N 1
ATOM 681 C CA . ILE A 1 88 ? -9.962 13.632 8.808 1.00 93.44 88 ILE A CA 1
ATOM 682 C C . ILE A 1 88 ? -8.747 13.698 9.733 1.00 93.44 88 ILE A C 1
ATOM 684 O O . ILE A 1 88 ? -8.815 14.285 10.809 1.00 93.44 88 ILE A O 1
ATOM 688 N N . PHE A 1 89 ? -7.630 13.092 9.336 1.00 91.88 89 PHE A N 1
ATOM 689 C CA . PHE A 1 89 ? -6.413 13.026 10.135 1.00 91.88 89 PHE A CA 1
ATOM 690 C C . PHE A 1 89 ? -5.279 13.774 9.430 1.00 91.88 89 PHE A C 1
ATOM 692 O O . PHE A 1 89 ? -4.684 13.295 8.469 1.00 91.88 89 PHE A O 1
ATOM 699 N N . ALA A 1 90 ? -4.983 14.979 9.906 1.00 89.56 90 ALA A N 1
ATOM 700 C CA . ALA A 1 90 ? -4.055 15.921 9.288 1.00 89.56 90 ALA A CA 1
ATOM 701 C C . ALA A 1 90 ? -2.596 15.693 9.727 1.00 89.56 90 ALA A C 1
ATOM 703 O O . ALA A 1 90 ? -1.892 16.651 10.063 1.00 89.56 90 ALA A O 1
ATOM 704 N N . HIS A 1 91 ? -2.130 14.441 9.748 1.00 87.25 91 HIS A N 1
ATOM 705 C CA . HIS A 1 91 ? -0.782 14.121 10.217 1.00 87.25 91 HIS A CA 1
ATOM 706 C C . HIS A 1 91 ? 0.305 14.665 9.277 1.00 87.25 91 HIS A C 1
ATOM 708 O O . HIS A 1 91 ? 0.364 14.340 8.086 1.00 87.25 91 HIS A O 1
ATOM 714 N N . SER A 1 92 ? 1.217 15.471 9.819 1.00 81.50 92 SER A N 1
ATOM 715 C CA . SER A 1 92 ? 2.283 16.110 9.052 1.00 81.50 92 SER A CA 1
ATOM 716 C C . SER A 1 92 ? 3.514 16.377 9.913 1.00 81.50 92 SER A C 1
ATOM 718 O O . SER A 1 92 ? 3.486 17.201 10.823 1.00 81.50 92 SER A O 1
ATOM 720 N N . LEU A 1 93 ? 4.624 15.711 9.575 1.00 74.88 93 LEU A N 1
ATOM 721 C CA . LEU A 1 93 ? 5.919 15.906 10.241 1.00 74.88 93 LEU A CA 1
ATOM 722 C C . LEU A 1 93 ? 6.528 17.291 9.965 1.00 74.88 93 LEU A C 1
ATOM 724 O O . LEU A 1 93 ? 7.349 17.766 10.737 1.00 74.88 93 LEU A O 1
ATOM 728 N N . THR A 1 94 ? 6.145 17.941 8.864 1.00 75.94 94 THR A N 1
ATOM 729 C CA . THR A 1 94 ? 6.669 19.260 8.468 1.00 75.94 94 THR A CA 1
ATOM 730 C C . THR A 1 94 ? 5.846 20.419 9.014 1.00 75.94 94 THR A C 1
ATOM 732 O O . THR A 1 94 ? 6.321 21.547 9.032 1.00 75.94 94 THR A O 1
ATOM 735 N N . GLU A 1 95 ? 4.615 20.157 9.450 1.00 82.88 95 GLU A N 1
ATOM 736 C CA . GLU A 1 95 ? 3.688 21.181 9.947 1.00 82.88 95 GLU A CA 1
ATOM 737 C C . GLU A 1 95 ? 3.355 20.973 11.429 1.00 82.88 95 GLU A C 1
ATOM 739 O O . GLU A 1 95 ? 2.321 21.436 11.903 1.00 82.88 95 GLU A O 1
ATOM 744 N N . ASN A 1 96 ? 4.230 20.266 12.154 1.00 85.69 96 ASN A N 1
ATOM 745 C CA . ASN A 1 96 ? 4.118 20.023 13.592 1.00 85.69 96 ASN A CA 1
ATOM 746 C C . ASN A 1 96 ? 2.761 19.413 14.001 1.00 85.69 96 ASN A C 1
ATOM 748 O O . ASN A 1 96 ? 2.119 19.853 14.952 1.00 85.69 96 ASN A O 1
ATOM 752 N N . ARG A 1 97 ? 2.300 18.414 13.241 1.00 90.00 97 ARG A N 1
ATOM 753 C CA . ARG A 1 97 ? 1.075 17.639 13.499 1.00 90.00 97 ARG A CA 1
ATOM 754 C C . ARG A 1 97 ? 1.408 16.156 13.529 1.00 90.00 97 ARG A C 1
ATOM 756 O O . ARG A 1 97 ? 0.956 15.391 12.680 1.00 90.00 97 ARG A O 1
ATOM 763 N N . ASP A 1 98 ? 2.278 15.769 14.446 1.00 88.44 98 ASP A N 1
ATOM 764 C CA . ASP A 1 98 ? 2.712 14.386 14.599 1.00 88.44 98 ASP A CA 1
ATOM 765 C C . ASP A 1 98 ? 1.919 13.648 15.695 1.00 88.44 98 ASP A C 1
ATOM 767 O O . ASP A 1 98 ? 0.938 14.147 16.256 1.00 88.44 98 ASP A O 1
ATOM 771 N N . THR A 1 99 ? 2.335 12.416 15.988 1.00 87.38 99 THR A N 1
ATOM 772 C CA . THR A 1 99 ? 1.706 11.586 17.027 1.00 87.38 99 THR A CA 1
ATOM 773 C C . THR A 1 99 ? 1.895 12.169 18.432 1.00 87.38 99 THR A C 1
ATOM 775 O O . THR A 1 99 ? 1.039 11.974 19.295 1.00 87.38 99 THR A O 1
ATOM 778 N N . PHE A 1 100 ? 2.976 12.915 18.670 1.00 87.44 100 PHE A N 1
ATOM 779 C CA . PHE A 1 100 ? 3.202 13.577 19.950 1.00 87.44 100 PHE A CA 1
ATOM 780 C C . PHE A 1 100 ? 2.194 14.710 20.155 1.00 87.44 100 PHE A C 1
ATOM 782 O O . PHE A 1 100 ? 1.532 14.766 21.191 1.00 87.44 100 PHE A O 1
ATOM 789 N N . VAL A 1 101 ? 1.984 15.542 19.135 1.00 93.06 101 VAL A N 1
ATOM 790 C CA . VAL A 1 101 ? 0.987 16.619 19.179 1.00 93.06 101 VAL A CA 1
ATOM 791 C C . VAL A 1 101 ? -0.432 16.065 19.332 1.00 93.06 101 VAL A C 1
ATOM 793 O O . VAL A 1 101 ? -1.222 16.622 20.094 1.00 93.06 101 VAL A O 1
ATOM 796 N N . LEU A 1 102 ? -0.756 14.935 18.690 1.00 93.31 102 LEU A N 1
ATOM 797 C CA . LEU A 1 102 ? -2.027 14.237 18.925 1.00 93.31 102 LEU A CA 1
ATOM 798 C C . LEU A 1 102 ? -2.211 13.886 20.408 1.00 93.31 102 LEU A C 1
ATOM 800 O O . LEU A 1 102 ? -3.278 14.144 20.970 1.00 93.31 102 LEU A O 1
ATOM 804 N N . ALA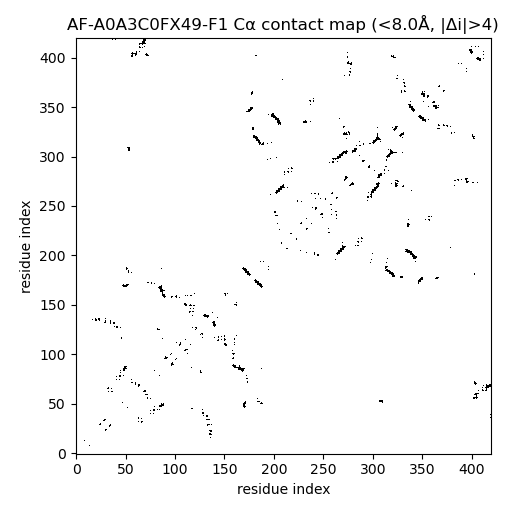 A 1 103 ? -1.183 13.306 21.033 1.00 90.88 103 ALA A N 1
ATOM 805 C CA . ALA A 1 103 ? -1.225 12.908 22.436 1.00 90.88 103 ALA A CA 1
ATOM 806 C C . ALA A 1 103 ? -1.364 14.119 23.372 1.00 90.88 103 ALA A C 1
ATOM 808 O O . ALA A 1 103 ? -2.155 14.065 24.311 1.00 90.88 103 ALA A O 1
ATOM 809 N N . GLN A 1 104 ? -0.674 15.230 23.090 1.00 93.00 104 GLN A N 1
ATOM 810 C CA . GLN A 1 104 ? -0.829 16.481 23.843 1.00 93.00 104 GLN A CA 1
ATOM 811 C C . GLN A 1 104 ? -2.251 17.038 23.732 1.00 93.00 104 GLN A C 1
ATOM 813 O O . GLN A 1 104 ? -2.877 17.338 24.746 1.00 93.00 104 GLN A O 1
ATOM 818 N N . GLN A 1 105 ? -2.802 17.107 22.515 1.00 94.81 105 GLN A N 1
ATOM 819 C CA . GLN A 1 105 ? -4.180 17.558 22.297 1.00 94.81 105 GLN A CA 1
ATOM 820 C C . GLN A 1 105 ? -5.187 16.671 23.042 1.00 94.81 105 GLN A C 1
ATOM 822 O O . GLN A 1 105 ? -6.154 17.181 23.603 1.00 94.81 105 GLN A O 1
ATOM 827 N N . MET A 1 106 ? -4.958 15.355 23.088 1.00 93.44 106 MET A N 1
ATOM 828 C CA . MET A 1 106 ? -5.796 14.436 23.857 1.00 93.44 106 MET A CA 1
ATOM 829 C C . MET A 1 106 ? -5.661 14.658 25.373 1.00 93.44 106 MET A C 1
ATOM 831 O O . MET A 1 106 ? -6.673 14.717 26.068 1.00 93.44 106 MET A O 1
ATOM 835 N N . ALA A 1 107 ? -4.439 14.815 25.891 1.00 90.50 107 ALA A N 1
ATOM 836 C CA . ALA A 1 107 ? -4.182 15.052 27.316 1.00 90.50 107 ALA A CA 1
ATOM 837 C C . ALA A 1 107 ? -4.789 16.374 27.818 1.00 90.50 107 ALA A C 1
ATOM 839 O O . ALA A 1 107 ? -5.253 16.459 28.951 1.00 90.50 107 ALA A O 1
ATOM 840 N N . GLU A 1 108 ? -4.839 17.387 26.954 1.00 94.00 108 GLU A N 1
ATOM 841 C CA . GLU A 1 108 ? -5.480 18.680 27.213 1.00 94.00 108 GLU A CA 1
ATOM 842 C C . GLU A 1 108 ? -7.010 18.646 27.032 1.00 94.00 108 GLU A C 1
ATOM 844 O O . GLU A 1 108 ? -7.675 19.666 27.202 1.00 94.00 108 GLU A O 1
ATOM 849 N N . GLY A 1 109 ? -7.586 17.494 26.665 1.00 93.19 109 GLY A N 1
ATOM 850 C CA . GLY A 1 109 ? -9.026 17.330 26.452 1.00 93.19 109 GLY A CA 1
ATOM 851 C C . GLY A 1 109 ? -9.551 17.956 25.156 1.00 93.19 109 GLY A C 1
ATOM 852 O O . GLY A 1 109 ? -10.762 18.066 24.980 1.00 93.19 109 GLY A O 1
ATOM 853 N N . LYS A 1 110 ? -8.668 18.342 24.229 1.00 95.94 110 LYS A N 1
ATOM 854 C CA . LYS A 1 110 ? -9.035 18.949 22.938 1.00 95.94 110 LYS A CA 1
ATOM 855 C C . LYS A 1 110 ? -9.570 17.935 21.929 1.00 95.94 110 LYS A C 1
ATOM 857 O O . LYS A 1 110 ? -10.159 18.317 20.923 1.00 95.94 110 LYS A O 1
ATOM 862 N N . ASN A 1 111 ? -9.346 16.647 22.169 1.00 95.88 111 ASN A N 1
ATOM 863 C CA . ASN A 1 111 ? -9.998 15.524 21.500 1.00 95.88 111 ASN A CA 1
ATOM 864 C C . ASN A 1 111 ? -9.968 14.292 22.431 1.00 95.88 111 ASN A C 1
ATOM 866 O O . ASN A 1 111 ? -9.316 14.306 23.473 1.00 95.88 111 ASN A O 1
ATOM 870 N N . ARG A 1 112 ? -10.654 13.211 22.051 1.00 94.75 112 ARG A N 1
ATOM 871 C CA . ARG A 1 112 ? -10.680 11.910 22.747 1.00 94.75 112 ARG A CA 1
ATOM 872 C C . ARG A 1 112 ? -10.150 10.777 21.858 1.00 94.75 112 ARG A C 1
ATOM 874 O O . ARG A 1 112 ? -10.624 9.641 21.921 1.00 94.75 112 ARG A O 1
ATOM 881 N N . GLY A 1 113 ? -9.192 11.086 20.984 1.00 93.62 113 GLY A N 1
ATOM 882 C CA . GLY A 1 113 ? -8.559 10.122 20.084 1.00 93.62 113 GLY A CA 1
ATOM 883 C C . GLY A 1 113 ? -9.564 9.391 19.188 1.00 93.62 113 GLY A C 1
ATOM 884 O O . GLY A 1 113 ? -10.293 10.008 18.410 1.00 93.62 113 GLY A O 1
ATOM 885 N N . MET A 1 114 ? -9.622 8.061 19.303 1.00 93.44 114 MET A N 1
ATOM 886 C CA . MET A 1 114 ? -10.491 7.227 18.462 1.00 93.44 114 MET A CA 1
ATOM 887 C C . MET A 1 114 ? -11.978 7.549 18.618 1.00 93.44 114 MET A C 1
ATOM 889 O O . MET A 1 114 ? -12.720 7.456 17.646 1.00 93.44 114 MET A O 1
ATOM 893 N N . GLU A 1 115 ? -12.430 7.963 19.801 1.00 96.19 115 GLU A N 1
ATOM 894 C CA . GLU A 1 115 ? -13.838 8.326 20.013 1.00 96.19 115 GLU A CA 1
ATOM 895 C C . GLU A 1 115 ? -14.220 9.571 19.210 1.00 96.19 115 GLU A C 1
ATOM 897 O O . GLU A 1 115 ? -15.298 9.610 18.620 1.00 96.19 115 GLU A O 1
ATOM 902 N N . SER A 1 116 ? -13.307 10.541 19.107 1.00 97.50 116 SER A N 1
ATOM 903 C CA . SER A 1 116 ? -13.471 11.704 18.233 1.00 97.50 116 SER A CA 1
ATOM 904 C C . SER A 1 116 ? -13.569 11.298 16.769 1.00 97.50 116 SER A C 1
ATOM 906 O O . SER A 1 116 ? -14.430 11.805 16.061 1.00 97.50 116 SER A O 1
ATOM 908 N N . ILE A 1 117 ? -12.730 10.357 16.323 1.00 96.94 117 ILE A N 1
ATOM 909 C CA . ILE A 1 117 ? -12.759 9.842 14.947 1.00 96.94 117 ILE A CA 1
ATOM 910 C C . ILE A 1 117 ? -14.101 9.164 14.649 1.00 96.94 117 ILE A C 1
ATOM 912 O O . ILE A 1 117 ? -14.741 9.506 13.660 1.00 96.94 117 ILE A O 1
ATOM 916 N N . TYR A 1 118 ? -14.564 8.250 15.509 1.00 97.75 118 TYR A N 1
ATOM 917 C CA . TYR A 1 118 ? -15.862 7.584 15.330 1.00 97.75 118 TYR A CA 1
ATOM 918 C C . TYR A 1 118 ? -17.017 8.584 15.306 1.00 97.75 118 TYR A C 1
ATOM 920 O O . TYR A 1 118 ? -17.900 8.472 14.457 1.00 97.75 118 TYR A O 1
ATOM 928 N N . ARG A 1 119 ? -16.992 9.576 16.205 1.00 97.75 119 ARG A N 1
ATOM 929 C CA . ARG A 1 119 ? -18.015 10.619 16.259 1.00 97.75 119 ARG A CA 1
ATOM 930 C C . ARG A 1 119 ? -18.032 11.472 14.993 1.00 97.75 119 ARG A C 1
ATOM 932 O O . ARG A 1 119 ? -19.089 11.614 14.397 1.00 97.75 119 ARG A O 1
ATOM 939 N N . ILE A 1 120 ? -16.876 11.963 14.545 1.00 97.31 120 ILE A N 1
ATOM 940 C CA . ILE A 1 120 ? -16.769 12.777 13.324 1.00 97.31 120 ILE A CA 1
ATOM 941 C C . ILE A 1 120 ? -17.228 11.987 12.100 1.00 97.31 120 ILE A C 1
ATOM 943 O O . ILE A 1 120 ? -17.993 12.504 11.295 1.00 97.31 120 ILE A O 1
ATOM 947 N N . LEU A 1 121 ? -16.799 10.732 11.950 1.00 97.00 121 LEU A N 1
ATOM 948 C CA . LEU A 1 121 ? -17.222 9.908 10.817 1.00 97.00 121 LEU A CA 1
ATOM 949 C C . LEU A 1 121 ? -18.739 9.679 10.816 1.00 97.00 121 LEU A C 1
ATOM 951 O O . LEU A 1 121 ? -19.357 9.764 9.757 1.00 97.00 121 LEU A O 1
ATOM 955 N N . ALA A 1 122 ? -19.343 9.450 11.986 1.00 96.62 122 ALA A N 1
ATOM 956 C CA . ALA A 1 122 ? -20.794 9.354 12.117 1.00 96.62 122 ALA A CA 1
ATOM 957 C C . ALA A 1 122 ? -21.500 10.681 11.776 1.00 96.62 122 ALA A C 1
ATOM 959 O O . ALA A 1 122 ? -22.463 10.670 11.012 1.00 96.62 122 ALA A O 1
ATOM 960 N N . ASP A 1 123 ? -20.998 11.818 12.272 1.00 95.88 123 ASP A N 1
ATOM 961 C CA . ASP A 1 123 ? -21.546 13.154 11.990 1.00 95.88 123 ASP A CA 1
ATOM 962 C C . ASP A 1 123 ? -21.450 13.510 10.489 1.00 95.88 123 ASP A C 1
ATOM 964 O O . ASP A 1 123 ? -22.330 14.175 9.944 1.00 95.88 123 ASP A O 1
ATOM 968 N N . LEU A 1 124 ? -20.415 13.018 9.797 1.00 95.56 124 LEU A N 1
ATOM 969 C CA . LEU A 1 124 ? -20.234 13.146 8.344 1.00 95.56 124 LEU A CA 1
ATOM 970 C C . LEU A 1 124 ? -21.083 12.155 7.526 1.00 95.56 124 LEU A C 1
ATOM 972 O O . LEU A 1 124 ? -21.009 12.157 6.297 1.00 95.56 124 LEU A O 1
ATOM 976 N N . GLY A 1 125 ? -21.876 11.298 8.174 1.00 95.31 125 GLY A N 1
ATOM 977 C CA . GLY A 1 125 ? -22.741 10.324 7.506 1.00 95.31 125 GLY A CA 1
ATOM 978 C C . GLY A 1 125 ? -22.008 9.111 6.926 1.00 95.31 125 GLY A C 1
ATOM 979 O O . GLY A 1 125 ? -22.585 8.376 6.122 1.00 95.31 125 GLY A O 1
ATOM 980 N N . VAL A 1 126 ? -20.754 8.863 7.321 1.00 96.00 126 VAL A N 1
ATOM 981 C CA . VAL A 1 126 ? -20.073 7.601 7.002 1.00 96.00 126 VAL A CA 1
ATOM 982 C C . VAL A 1 126 ? -20.830 6.476 7.702 1.00 96.00 126 VAL A C 1
ATOM 984 O O . VAL A 1 126 ? -21.188 6.601 8.870 1.00 96.00 126 VAL A O 1
ATOM 987 N N . ALA A 1 127 ? -21.073 5.371 6.994 1.00 95.69 127 ALA A N 1
ATOM 988 C CA . ALA A 1 127 ? -21.945 4.275 7.426 1.00 95.69 127 ALA A CA 1
ATOM 989 C C . ALA A 1 127 ? -21.370 3.418 8.578 1.00 95.69 127 ALA A C 1
ATOM 991 O O . ALA A 1 127 ? -21.276 2.201 8.450 1.00 95.69 127 ALA A O 1
ATOM 992 N N . MET A 1 128 ? -20.947 4.035 9.679 1.00 97.12 128 MET A N 1
ATOM 993 C CA . MET A 1 128 ? -20.377 3.390 10.861 1.00 97.12 128 MET A CA 1
ATOM 994 C C . MET A 1 128 ? -21.396 2.466 11.540 1.00 97.12 128 MET A C 1
ATOM 996 O O . MET A 1 128 ? -22.548 2.840 11.736 1.00 97.12 128 MET A O 1
ATOM 1000 N N . ASP A 1 129 ? -20.957 1.275 11.942 1.00 97.00 129 ASP A N 1
ATOM 1001 C CA . ASP A 1 129 ? -21.735 0.392 12.813 1.00 97.00 129 ASP A CA 1
ATOM 1002 C C . ASP A 1 129 ? -21.522 0.824 14.269 1.00 97.00 129 ASP A C 1
ATOM 1004 O O . ASP A 1 129 ? -20.529 0.460 14.903 1.00 97.00 129 ASP A O 1
ATOM 1008 N N . LEU A 1 130 ? -22.409 1.680 14.778 1.00 97.81 130 LEU A N 1
ATOM 1009 C CA . LEU A 1 130 ? -22.294 2.209 16.138 1.00 97.81 130 LEU A CA 1
ATOM 1010 C C . LEU A 1 130 ? -22.786 1.228 17.212 1.00 97.81 130 LEU A C 1
ATOM 1012 O O . LEU A 1 130 ? -22.433 1.408 18.378 1.00 97.81 130 LEU A O 1
ATOM 1016 N N . ASP A 1 131 ? -23.520 0.183 16.831 1.00 97.38 131 ASP A N 1
ATOM 1017 C CA . ASP A 1 131 ? -23.973 -0.877 17.738 1.00 97.38 131 ASP A CA 1
ATOM 1018 C C . ASP A 1 131 ? -22.881 -1.934 17.972 1.00 97.38 131 ASP A C 1
ATOM 1020 O O . ASP A 1 131 ? -22.973 -2.737 18.905 1.00 97.38 131 ASP A O 1
ATOM 1024 N N . ALA A 1 132 ? -21.809 -1.916 17.170 1.00 96.81 132 ALA A N 1
ATOM 1025 C CA . ALA A 1 132 ? -20.680 -2.818 17.340 1.00 96.81 132 ALA A CA 1
ATOM 1026 C C . ALA A 1 132 ? -20.075 -2.711 18.763 1.00 96.81 132 ALA A C 1
ATOM 1028 O O . ALA A 1 132 ? -19.770 -1.609 19.242 1.00 96.81 132 ALA A O 1
ATOM 1029 N N . PRO A 1 133 ? -19.871 -3.850 19.453 1.00 95.75 133 PRO A N 1
ATOM 1030 C CA . PRO A 1 133 ? -19.357 -3.882 20.815 1.00 95.75 133 PRO A CA 1
ATOM 1031 C C . PRO A 1 133 ? -17.870 -3.526 20.885 1.00 95.75 133 PRO A C 1
ATOM 1033 O O . PRO A 1 133 ? -17.090 -3.771 19.961 1.00 95.75 133 PRO A O 1
ATOM 1036 N N . THR A 1 134 ? -17.458 -3.018 22.045 1.00 93.56 134 THR A N 1
ATOM 1037 C CA . THR A 1 134 ? -16.059 -2.764 22.408 1.00 93.56 134 THR A CA 1
ATOM 1038 C C . THR A 1 134 ? -15.670 -3.548 23.656 1.00 93.56 134 THR A C 1
ATOM 1040 O O . THR A 1 134 ? -16.524 -3.946 24.446 1.00 93.56 134 THR A O 1
ATOM 1043 N N . ILE A 1 135 ? -14.366 -3.716 23.894 1.00 90.50 135 ILE A N 1
ATOM 1044 C CA . ILE A 1 135 ? -13.866 -4.453 25.066 1.00 90.50 135 ILE A CA 1
ATOM 1045 C C . ILE A 1 135 ? -14.271 -3.824 26.415 1.00 90.50 135 ILE A C 1
ATOM 1047 O O . ILE A 1 135 ? -14.201 -4.488 27.440 1.00 90.50 135 ILE A O 1
ATOM 1051 N N . LEU A 1 136 ? -14.748 -2.571 26.426 1.00 89.25 136 LEU A N 1
ATOM 1052 C CA . LEU A 1 136 ? -15.268 -1.920 27.636 1.00 89.25 136 LEU A CA 1
ATOM 1053 C C . LEU A 1 136 ? -16.721 -2.301 27.976 1.00 89.25 136 LEU A C 1
ATOM 1055 O O . LEU A 1 136 ? -17.336 -1.638 28.810 1.00 89.25 136 LEU A O 1
ATOM 1059 N N . GLY A 1 137 ? -17.302 -3.311 27.322 1.00 90.25 137 GLY A N 1
ATOM 1060 C CA . GLY A 1 137 ? -18.679 -3.737 27.602 1.00 90.25 137 GLY A CA 1
ATOM 1061 C C . GLY A 1 137 ? -19.746 -2.766 27.097 1.00 90.25 137 GLY A C 1
ATOM 1062 O O . GLY A 1 137 ? -20.870 -2.791 27.587 1.00 90.25 137 GLY A O 1
ATOM 1063 N N . LYS A 1 138 ? -19.361 -1.882 26.172 1.00 92.31 138 LYS A N 1
ATOM 1064 C CA . LYS A 1 138 ? -20.190 -0.826 25.584 1.00 92.31 138 LYS A CA 1
ATOM 1065 C C . LYS A 1 138 ? -20.106 -0.873 24.070 1.00 92.31 138 LYS A C 1
ATOM 1067 O O . LYS A 1 138 ? -19.047 -1.210 23.528 1.00 92.31 138 LYS A O 1
ATOM 1072 N N . THR A 1 139 ? -21.178 -0.468 23.414 1.00 96.38 139 THR A N 1
ATOM 1073 C CA . THR A 1 139 ? -21.223 -0.160 21.981 1.00 96.38 139 THR A CA 1
ATOM 1074 C C . THR A 1 139 ? -20.433 1.114 21.667 1.00 96.38 139 THR A C 1
ATOM 1076 O O . THR A 1 139 ? -20.119 1.910 22.562 1.00 96.38 139 THR A O 1
ATOM 1079 N N . TRP A 1 140 ? -20.107 1.350 20.396 1.00 97.62 140 TRP A N 1
ATOM 1080 C CA . TRP A 1 140 ? -19.518 2.630 19.991 1.00 97.62 140 TRP A CA 1
ATOM 1081 C C . TRP A 1 140 ? -20.464 3.809 20.230 1.00 97.62 140 TRP A C 1
ATOM 1083 O O . TRP A 1 140 ? -19.989 4.851 20.686 1.00 97.62 140 TRP A O 1
ATOM 1093 N N . ALA A 1 141 ? -21.773 3.637 20.019 1.00 97.88 141 ALA A N 1
ATOM 1094 C CA . ALA A 1 141 ? -22.796 4.645 20.298 1.00 97.88 141 ALA A CA 1
ATOM 1095 C C . ALA A 1 141 ? -22.714 5.145 21.748 1.00 97.88 141 ALA A C 1
ATOM 1097 O O . ALA A 1 141 ? -22.618 6.347 21.994 1.00 97.88 141 ALA A O 1
ATOM 1098 N N . GLU A 1 142 ? -22.657 4.230 22.717 1.00 97.12 142 GLU A N 1
ATOM 1099 C CA . GLU A 1 142 ? -22.562 4.574 24.141 1.00 97.12 142 GLU A CA 1
ATOM 1100 C C . GLU A 1 142 ? -21.249 5.282 24.495 1.00 97.12 142 GLU A C 1
ATOM 1102 O O . GLU A 1 142 ? -21.219 6.143 25.377 1.00 97.12 142 GLU A O 1
ATOM 1107 N N . ARG A 1 143 ? -20.146 4.937 23.820 1.00 95.19 143 ARG A N 1
ATOM 1108 C CA . ARG A 1 143 ? -18.835 5.564 24.056 1.00 95.19 143 ARG A CA 1
ATOM 1109 C C . ARG A 1 143 ? -18.788 7.017 23.591 1.00 95.19 143 ARG A C 1
ATOM 1111 O O . ARG A 1 143 ? -18.169 7.849 24.260 1.00 95.19 143 ARG A O 1
ATOM 1118 N N . ILE A 1 144 ? -19.448 7.317 22.471 1.00 96.81 144 ILE A N 1
ATOM 1119 C CA . ILE A 1 144 ? -19.457 8.651 21.852 1.00 96.81 144 ILE A CA 1
ATOM 1120 C C . ILE A 1 144 ? -20.684 9.498 22.222 1.00 96.81 144 ILE A C 1
ATOM 1122 O O . ILE A 1 144 ? -20.736 10.669 21.846 1.00 96.81 144 ILE A O 1
ATOM 1126 N N . ALA A 1 145 ? -21.653 8.945 22.963 1.00 95.31 145 ALA A N 1
ATOM 1127 C CA . ALA A 1 145 ? -22.918 9.609 23.295 1.00 95.31 145 ALA A CA 1
ATOM 1128 C C . ALA A 1 145 ? -22.724 10.992 23.941 1.00 95.31 145 ALA A C 1
ATOM 1130 O O . ALA A 1 145 ? -23.359 11.961 23.538 1.00 95.31 145 ALA A O 1
ATOM 1131 N N . ASN A 1 146 ? -21.785 11.099 24.885 1.00 91.44 146 ASN A N 1
ATOM 1132 C CA . ASN A 1 146 ? -21.508 12.337 25.626 1.00 91.44 146 ASN A CA 1
ATOM 1133 C C . ASN A 1 146 ? -20.385 13.181 24.998 1.00 91.44 146 ASN A C 1
ATOM 1135 O O . ASN A 1 146 ? -19.751 13.981 25.683 1.00 91.44 146 ASN A O 1
ATOM 1139 N N . LEU A 1 147 ? -20.071 12.960 23.720 1.00 93.81 147 LEU A N 1
ATOM 1140 C CA . LEU A 1 147 ? -19.038 13.700 23.003 1.00 93.81 147 LEU A CA 1
ATOM 1141 C C . LEU A 1 147 ? -19.673 14.779 22.120 1.00 93.81 147 LEU A C 1
ATOM 1143 O O . LEU A 1 147 ? -19.717 14.637 20.904 1.00 93.81 147 LEU A O 1
ATOM 1147 N N . GLU A 1 148 ? -20.200 15.837 22.743 1.00 89.25 148 GLU A N 1
ATOM 1148 C CA . GLU A 1 148 ? -20.850 16.953 22.031 1.00 89.25 148 GLU A CA 1
ATOM 1149 C C . GLU A 1 148 ? -19.892 17.655 21.061 1.00 89.25 148 GLU A C 1
ATOM 1151 O O . GLU A 1 148 ? -20.258 17.928 19.923 1.00 89.25 148 GLU A O 1
ATOM 1156 N N . ASN A 1 149 ? -18.651 17.885 21.500 1.00 91.81 149 ASN A N 1
ATOM 1157 C CA . ASN A 1 149 ? -17.585 18.465 20.691 1.00 91.81 149 ASN A CA 1
ATOM 1158 C C . ASN A 1 149 ?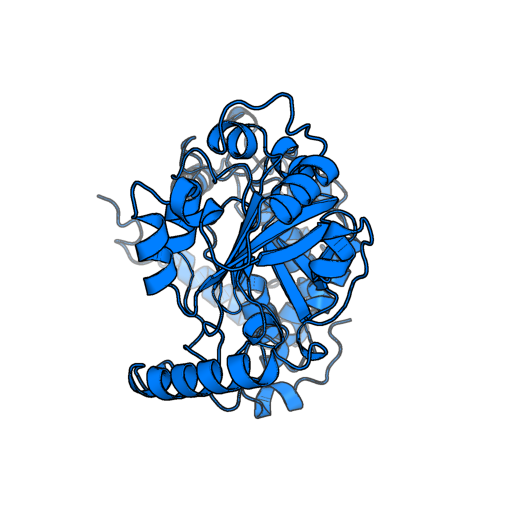 -16.482 17.416 20.495 1.00 91.81 149 ASN A C 1
ATOM 1160 O O . ASN A 1 149 ? -15.679 17.211 21.408 1.00 91.81 149 ASN A O 1
ATOM 1164 N N . PRO A 1 150 ? -16.419 16.721 19.343 1.00 94.56 150 PRO A N 1
ATOM 1165 C CA . PRO A 1 150 ? -15.412 15.687 19.132 1.00 94.56 150 PRO A CA 1
ATOM 1166 C C . PRO A 1 150 ? -13.990 16.249 19.058 1.00 94.56 150 PRO A C 1
ATOM 1168 O O . PRO A 1 150 ? -13.047 15.538 19.398 1.00 94.56 150 PRO A O 1
ATOM 1171 N N . VAL A 1 151 ? -13.822 17.504 18.641 1.00 96.25 151 VAL A N 1
ATOM 1172 C CA . VAL A 1 151 ? -12.535 18.207 18.584 1.00 96.25 151 VAL A CA 1
ATOM 1173 C C . VAL A 1 151 ? -12.745 19.676 18.958 1.00 96.25 151 VAL A C 1
ATOM 1175 O O . VAL A 1 151 ? -13.749 20.274 18.572 1.00 96.25 151 VAL A O 1
ATOM 1178 N N . ASP A 1 152 ? -11.785 20.267 19.667 1.00 95.44 152 ASP A N 1
ATOM 1179 C CA . ASP A 1 152 ? -11.715 21.706 19.924 1.00 95.44 152 ASP A CA 1
ATOM 1180 C C . ASP A 1 152 ? -11.456 22.480 18.621 1.00 95.44 152 ASP A C 1
ATOM 1182 O O . ASP A 1 152 ? -10.360 22.456 18.054 1.00 95.44 152 ASP A O 1
ATOM 1186 N N . LEU A 1 153 ? -12.478 23.191 18.145 1.00 93.56 153 LEU A N 1
ATOM 1187 C CA . LEU A 1 153 ? -12.419 23.950 16.896 1.00 93.56 153 LEU A CA 1
ATOM 1188 C C . LEU A 1 153 ? -11.462 25.150 16.965 1.00 93.56 153 LEU A C 1
ATOM 1190 O O . LEU A 1 153 ? -11.028 25.628 15.915 1.00 93.56 153 LEU A O 1
ATOM 1194 N N . SER A 1 154 ? -11.088 25.616 18.164 1.00 94.56 154 SER A N 1
ATOM 1195 C CA . SER A 1 154 ? -10.120 26.710 18.325 1.00 94.56 154 SER A CA 1
ATOM 1196 C C . SER A 1 154 ? -8.710 26.329 17.866 1.00 94.56 154 SER A C 1
ATOM 1198 O O . SER A 1 154 ? -7.918 27.209 17.531 1.00 94.56 154 SER A O 1
ATOM 1200 N N . LEU A 1 155 ? -8.411 25.026 17.774 1.00 92.62 155 LEU A N 1
ATOM 1201 C CA . LEU A 1 155 ? -7.146 24.529 17.237 1.00 92.62 155 LEU A CA 1
ATOM 1202 C C . LEU A 1 155 ? -6.939 24.890 15.763 1.00 92.62 155 LEU A C 1
ATOM 1204 O O . LEU A 1 155 ? -5.790 24.959 15.327 1.00 92.62 155 LEU A O 1
ATOM 1208 N N . GLY A 1 156 ? -8.017 25.083 14.992 1.00 91.69 156 GLY A N 1
ATOM 1209 C CA . GLY A 1 156 ? -7.943 25.372 13.560 1.00 91.69 156 GLY A CA 1
ATOM 1210 C C . GLY A 1 156 ? -6.953 24.448 12.845 1.00 91.69 156 GLY A C 1
ATOM 1211 O O . GLY A 1 156 ? -7.072 23.220 12.908 1.00 91.69 156 GLY A O 1
ATOM 1212 N N . ASP A 1 157 ? -5.932 25.041 12.219 1.00 90.56 157 ASP A N 1
ATOM 1213 C CA . ASP A 1 157 ? -4.926 24.304 11.453 1.00 90.56 157 ASP A CA 1
ATOM 1214 C C . ASP A 1 157 ? -3.879 23.532 12.257 1.00 90.56 157 ASP A C 1
ATOM 1216 O O . ASP A 1 157 ? -3.175 22.684 11.700 1.00 90.56 157 ASP A O 1
ATOM 1220 N N . ALA A 1 158 ? -3.812 23.750 13.566 1.00 92.06 158 ALA A N 1
ATOM 1221 C CA . ALA A 1 158 ? -2.960 22.966 14.451 1.00 92.06 158 ALA A CA 1
ATOM 1222 C C . ALA A 1 158 ? -3.581 21.603 14.802 1.00 92.06 158 ALA A C 1
ATOM 1224 O O . ALA A 1 158 ? -2.879 20.718 15.290 1.00 92.06 158 ALA A O 1
ATOM 1225 N N . SER A 1 159 ? -4.884 21.404 14.566 1.00 94.69 159 SER A N 1
ATOM 1226 C CA . SER A 1 159 ? -5.553 20.167 14.973 1.00 94.69 159 SER A CA 1
ATOM 1227 C C . SER A 1 159 ? -5.072 18.959 14.168 1.00 94.69 159 SER A C 1
ATOM 1229 O O . SER A 1 159 ? -5.007 19.013 12.933 1.00 94.69 159 SER A O 1
ATOM 1231 N N . VAL A 1 160 ? -4.777 17.851 14.857 1.00 95.06 160 VAL A N 1
ATOM 1232 C CA . VAL A 1 160 ? -4.423 16.582 14.200 1.00 95.06 160 VAL A CA 1
ATOM 1233 C C . VAL A 1 160 ? -5.675 15.856 13.702 1.00 95.06 160 VAL A C 1
ATOM 1235 O O . VAL A 1 160 ? -5.690 15.382 12.571 1.00 95.06 160 VAL A O 1
ATOM 1238 N N . ILE A 1 161 ? -6.748 15.814 14.496 1.00 96.06 161 ILE A N 1
ATOM 1239 C CA . ILE A 1 161 ? -8.059 15.286 14.076 1.00 96.06 161 ILE A CA 1
ATOM 1240 C C . ILE A 1 161 ? -8.926 16.464 13.618 1.00 96.06 161 ILE A C 1
ATOM 1242 O O . ILE A 1 161 ? -9.007 17.476 14.310 1.00 96.06 161 ILE A O 1
ATOM 1246 N N . ARG A 1 162 ? -9.584 16.374 12.462 1.00 93.81 162 ARG A N 1
ATOM 1247 C CA . ARG A 1 162 ? -10.370 17.469 11.879 1.00 93.81 162 ARG A CA 1
ATOM 1248 C C . ARG A 1 162 ? -11.847 17.114 11.802 1.00 93.81 162 ARG A C 1
ATOM 1250 O O . ARG A 1 162 ? -12.205 16.088 11.244 1.00 93.81 162 ARG A O 1
ATOM 1257 N N . ALA A 1 163 ? -12.702 18.000 12.311 1.00 92.50 163 ALA A N 1
ATOM 1258 C CA . ALA A 1 163 ? -14.149 17.886 12.121 1.00 92.50 163 ALA A CA 1
ATOM 1259 C C . ALA A 1 163 ? -14.549 18.109 10.649 1.00 92.50 163 ALA A C 1
ATOM 1261 O O . ALA A 1 163 ? -15.450 17.451 10.143 1.00 92.50 163 ALA A O 1
ATOM 1262 N N . ASN A 1 164 ? -13.830 18.999 9.956 1.00 91.69 164 ASN A N 1
ATOM 1263 C CA . ASN A 1 164 ? -13.977 19.222 8.521 1.00 91.69 164 ASN A CA 1
ATOM 1264 C C . ASN A 1 164 ? -12.916 18.412 7.759 1.00 91.69 164 ASN A C 1
ATOM 1266 O O . ASN A 1 164 ? -11.731 18.576 8.060 1.00 91.69 164 ASN A O 1
ATOM 1270 N N . PRO A 1 165 ? -13.302 17.577 6.779 1.00 91.69 165 PRO A N 1
ATOM 1271 C CA . PRO A 1 165 ? -12.365 16.810 5.965 1.00 91.69 165 PRO A CA 1
ATOM 1272 C C . PRO A 1 165 ? -11.204 17.628 5.395 1.00 91.69 165 PRO A C 1
ATOM 1274 O O . PRO A 1 165 ? -11.409 18.694 4.818 1.00 91.69 165 PRO A O 1
ATOM 1277 N N . VAL A 1 166 ? -9.992 17.081 5.495 1.00 89.06 166 VAL A N 1
ATOM 1278 C CA . VAL A 1 166 ? -8.795 17.586 4.804 1.00 89.06 166 VAL A CA 1
ATOM 1279 C C . VAL A 1 166 ? -8.913 17.305 3.306 1.00 89.06 166 VAL A C 1
ATOM 1281 O O . VAL A 1 166 ? -8.567 18.152 2.485 1.00 89.06 166 VAL A O 1
ATOM 1284 N N . ARG A 1 167 ? -9.417 16.114 2.952 1.00 87.12 167 ARG A N 1
ATOM 1285 C CA . ARG A 1 167 ? -9.640 15.644 1.577 1.00 87.12 167 ARG A CA 1
ATOM 1286 C C . ARG A 1 167 ? -10.842 14.717 1.505 1.00 87.12 167 ARG A C 1
ATOM 1288 O O . ARG A 1 167 ? -11.203 14.078 2.489 1.00 87.12 167 ARG A O 1
ATOM 1295 N N . GLN A 1 168 ? -11.427 14.606 0.316 1.00 85.69 168 GLN A N 1
ATOM 1296 C CA . GLN A 1 168 ? -12.601 13.758 0.077 1.00 85.69 168 GLN A CA 1
ATOM 1297 C C . GLN A 1 168 ? -12.263 12.263 -0.055 1.00 85.69 168 GLN A C 1
ATOM 1299 O O . GLN A 1 168 ? -13.132 11.423 0.155 1.00 85.69 168 GLN A O 1
ATOM 1304 N N . ARG A 1 169 ? -11.007 11.923 -0.373 1.00 80.38 169 ARG A N 1
ATOM 1305 C CA . ARG A 1 169 ? -10.511 10.543 -0.486 1.00 80.38 169 ARG A CA 1
ATOM 1306 C C . ARG A 1 169 ? -9.157 10.431 0.212 1.00 80.38 169 ARG A C 1
ATOM 1308 O O . ARG A 1 169 ? -8.307 11.302 0.044 1.00 80.38 169 ARG A O 1
ATOM 1315 N N . SER A 1 170 ? -8.966 9.367 0.988 1.00 85.69 170 SER A N 1
ATOM 1316 C CA . SER A 1 170 ? -7.680 9.005 1.595 1.00 85.69 170 SER A CA 1
ATOM 1317 C C . SER A 1 170 ? -7.605 7.498 1.853 1.00 85.69 170 SER A C 1
ATOM 1319 O O . SER A 1 170 ? -8.466 6.716 1.432 1.00 85.69 170 SER A O 1
ATOM 1321 N N . GLY A 1 171 ? -6.528 7.099 2.514 1.00 87.81 171 GLY A N 1
ATOM 1322 C CA . GLY A 1 171 ? -6.257 5.750 2.949 1.00 87.81 171 GLY A CA 1
ATOM 1323 C C . GLY A 1 171 ? -5.357 4.975 2.007 1.00 87.81 171 GLY A C 1
ATOM 1324 O O . GLY A 1 171 ? -4.404 5.497 1.423 1.00 87.81 171 GLY A O 1
ATOM 1325 N N . VAL A 1 172 ? -5.655 3.685 1.935 1.00 91.19 172 VAL A N 1
ATOM 1326 C CA . VAL A 1 172 ? -4.897 2.710 1.161 1.00 91.19 172 VAL A CA 1
ATOM 1327 C C . VAL A 1 172 ? -5.886 1.977 0.278 1.00 91.19 172 VAL A C 1
ATOM 1329 O O . VAL A 1 172 ? -6.880 1.448 0.783 1.00 91.19 172 VAL A O 1
ATOM 1332 N N . ASP A 1 173 ? -5.627 1.996 -1.020 1.00 92.00 173 ASP A N 1
ATOM 1333 C CA . ASP A 1 173 ? -6.375 1.262 -2.027 1.00 92.00 173 ASP A CA 1
ATOM 1334 C C . ASP A 1 173 ? -5.701 -0.094 -2.269 1.00 92.00 173 ASP A C 1
ATOM 1336 O O . ASP A 1 173 ? -4.482 -0.239 -2.132 1.00 92.00 173 ASP A O 1
ATOM 1340 N N . VAL A 1 174 ? -6.500 -1.083 -2.652 1.00 94.75 174 VAL A N 1
ATOM 1341 C CA . VAL A 1 174 ? -6.015 -2.309 -3.284 1.00 94.75 174 VAL A CA 1
ATOM 1342 C C . VAL A 1 174 ? -6.241 -2.171 -4.782 1.00 94.75 174 VAL A C 1
ATOM 1344 O O . VAL A 1 174 ? -7.349 -1.832 -5.202 1.00 94.75 174 VAL A O 1
ATOM 1347 N N . ILE A 1 175 ? -5.194 -2.415 -5.564 1.00 95.19 175 ILE A N 1
ATOM 1348 C CA . ILE A 1 175 ? -5.255 -2.439 -7.027 1.00 95.19 175 ILE A CA 1
ATOM 1349 C C . ILE A 1 175 ? -4.999 -3.856 -7.527 1.00 95.19 175 ILE A C 1
ATOM 1351 O O . ILE A 1 175 ? -4.341 -4.647 -6.847 1.00 95.19 175 ILE A O 1
ATOM 1355 N N . THR A 1 176 ? -5.509 -4.155 -8.713 1.00 97.00 176 THR A N 1
ATOM 1356 C CA . THR A 1 176 ? -5.260 -5.400 -9.456 1.00 97.00 176 THR A CA 1
ATOM 1357 C C . THR A 1 176 ? -4.497 -5.080 -10.738 1.00 97.00 176 THR A C 1
ATOM 1359 O O . THR A 1 176 ? -4.276 -3.910 -11.044 1.00 97.00 176 THR A O 1
ATOM 1362 N N . GLY A 1 177 ? -4.093 -6.073 -11.521 1.00 96.38 177 GLY A N 1
ATOM 1363 C CA . GLY A 1 177 ? -3.399 -5.777 -12.769 1.00 96.38 177 GLY A CA 1
ATOM 1364 C C . GLY A 1 177 ? -3.289 -6.959 -13.705 1.00 96.38 177 GLY A C 1
ATOM 1365 O O . GLY A 1 177 ? -3.571 -8.096 -13.333 1.00 96.38 177 GLY A O 1
ATOM 1366 N N . SER A 1 178 ? -2.832 -6.693 -14.923 1.00 97.00 178 SER A N 1
ATOM 1367 C CA . SER A 1 178 ? -2.646 -7.728 -15.943 1.00 97.00 178 SER A CA 1
ATOM 1368 C C . SER A 1 178 ? -1.655 -8.837 -15.555 1.00 97.00 178 SER A C 1
ATOM 1370 O O . SER A 1 178 ? -1.734 -9.934 -16.100 1.00 97.00 178 SER A O 1
ATOM 1372 N N . PHE A 1 179 ? -0.736 -8.575 -14.618 1.00 97.12 179 PHE A N 1
ATOM 1373 C CA . PHE A 1 179 ? 0.374 -9.474 -14.271 1.00 97.12 179 PHE A CA 1
ATOM 1374 C C . PHE A 1 179 ? 0.431 -9.870 -12.783 1.00 97.12 179 PHE A C 1
ATOM 1376 O O . PHE A 1 179 ? 1.338 -10.584 -12.353 1.00 97.12 179 PHE A O 1
ATOM 1383 N N . PHE A 1 180 ? -0.520 -9.427 -11.963 1.00 97.62 180 PHE A N 1
ATOM 1384 C CA . PHE A 1 180 ? -0.575 -9.759 -10.538 1.00 97.62 180 PHE A CA 1
ATOM 1385 C C . PHE A 1 180 ? -2.028 -9.789 -10.048 1.00 97.62 180 PHE A C 1
ATOM 1387 O O . PHE A 1 180 ? -2.913 -9.194 -10.655 1.00 97.62 180 PHE A O 1
ATOM 1394 N N . GLU A 1 181 ? -2.283 -10.490 -8.946 1.00 96.62 181 GLU A N 1
ATOM 1395 C CA . GLU A 1 181 ? -3.632 -10.635 -8.391 1.00 96.62 181 GLU A CA 1
ATOM 1396 C C . GLU A 1 181 ? -4.061 -9.359 -7.671 1.00 96.62 181 GLU A C 1
ATOM 1398 O O . GLU A 1 181 ? -5.081 -8.768 -8.010 1.00 96.62 181 GLU A O 1
ATOM 1403 N N . ASN A 1 182 ? -3.271 -8.923 -6.688 1.00 95.94 182 ASN A N 1
ATOM 1404 C CA . ASN A 1 182 ? -3.523 -7.697 -5.944 1.00 95.94 182 ASN A CA 1
ATOM 1405 C C . ASN A 1 182 ? -2.245 -7.115 -5.318 1.00 95.94 182 ASN A C 1
ATOM 1407 O O . ASN A 1 182 ? -1.236 -7.802 -5.124 1.00 95.94 182 ASN A O 1
ATOM 1411 N N . CYS A 1 183 ? -2.278 -5.814 -5.036 1.00 94.94 183 CYS A N 1
ATOM 1412 C CA . CYS A 1 183 ? -1.254 -5.116 -4.265 1.00 94.94 183 CYS A CA 1
ATOM 1413 C C . CYS A 1 183 ? -1.830 -3.858 -3.593 1.00 94.94 183 CYS A C 1
ATOM 1415 O O . CYS A 1 183 ? -2.930 -3.405 -3.911 1.00 94.94 183 CYS A O 1
ATOM 1417 N N . ALA A 1 184 ? -1.102 -3.308 -2.624 1.00 94.25 184 ALA A N 1
ATOM 1418 C CA . ALA A 1 184 ? -1.505 -2.136 -1.857 1.00 94.25 184 ALA A CA 1
ATOM 1419 C C . ALA A 1 184 ? -0.888 -0.860 -2.439 1.00 94.25 184 ALA A C 1
ATOM 1421 O O . ALA A 1 184 ? 0.336 -0.771 -2.540 1.00 94.25 184 ALA A O 1
ATOM 1422 N N . VAL A 1 185 ? -1.702 0.163 -2.712 1.00 91.25 185 VAL A N 1
ATOM 1423 C CA . VAL A 1 185 ? -1.229 1.513 -3.053 1.00 91.25 185 VAL A CA 1
ATOM 1424 C C . VAL A 1 185 ? -1.693 2.520 -2.011 1.00 91.25 185 VAL A C 1
ATOM 1426 O O . VAL A 1 185 ? -2.876 2.644 -1.682 1.00 91.25 185 VAL A O 1
ATOM 1429 N N . LYS A 1 186 ? -0.732 3.254 -1.453 1.00 87.31 186 LYS A N 1
ATOM 1430 C CA . LYS A 1 186 ? -1.008 4.277 -0.447 1.00 87.31 186 LYS A CA 1
ATOM 1431 C C . LYS A 1 186 ? -1.312 5.611 -1.129 1.00 87.31 186 LYS A C 1
ATOM 1433 O O . LYS A 1 186 ? -0.401 6.292 -1.584 1.00 87.31 186 LYS A O 1
ATOM 1438 N N . THR A 1 187 ? -2.586 5.993 -1.167 1.00 81.12 187 THR A N 1
ATOM 1439 C CA . THR A 1 187 ? -3.042 7.264 -1.762 1.00 81.12 187 THR A CA 1
ATOM 1440 C C . THR A 1 187 ? -3.091 8.406 -0.747 1.00 81.12 187 THR A C 1
ATOM 1442 O O . THR A 1 187 ? -2.967 9.577 -1.112 1.00 81.12 187 THR A O 1
ATOM 1445 N N . SER A 1 188 ? -3.198 8.097 0.550 1.00 78.44 188 SER A N 1
ATOM 1446 C CA . SER A 1 188 ? -3.135 9.109 1.611 1.00 78.44 188 SER A CA 1
ATOM 1447 C C . SER A 1 188 ? -1.847 9.934 1.530 1.00 78.44 188 SER A C 1
ATOM 1449 O O . SER A 1 188 ? -0.749 9.387 1.389 1.00 78.44 188 SER A O 1
ATOM 1451 N N . GLY A 1 189 ? -1.970 11.250 1.677 1.00 73.44 189 GLY A N 1
ATOM 1452 C CA . GLY A 1 189 ? -0.843 12.177 1.591 1.00 73.44 189 GLY A CA 1
ATOM 1453 C C . GLY A 1 189 ? -0.445 12.612 0.172 1.00 73.44 189 GLY A C 1
ATOM 1454 O O . GLY A 1 189 ? 0.325 13.568 0.061 1.00 73.44 189 GLY A O 1
ATOM 1455 N N . MET A 1 190 ? -0.984 12.014 -0.901 1.00 80.94 190 MET A N 1
ATOM 1456 C CA . MET A 1 190 ? -0.813 12.518 -2.278 1.00 80.94 190 MET A CA 1
ATOM 1457 C C . MET A 1 190 ? -1.685 13.748 -2.519 1.00 80.94 190 MET A C 1
ATOM 1459 O O . MET A 1 190 ? -2.876 13.705 -2.240 1.00 80.94 190 MET A O 1
ATOM 1463 N N . SER A 1 191 ? -1.134 14.853 -3.017 1.00 80.50 191 SER A N 1
ATOM 1464 C CA . SER A 1 191 ? -1.965 16.000 -3.417 1.00 80.50 191 SER A CA 1
ATOM 1465 C C . SER A 1 191 ? -2.896 15.644 -4.579 1.00 80.50 191 SER A C 1
ATOM 1467 O O . SER A 1 191 ? -2.601 14.723 -5.335 1.00 80.50 191 SER A O 1
ATOM 1469 N N . ASP A 1 192 ? -3.967 16.417 -4.780 1.00 84.38 192 ASP A N 1
ATOM 1470 C CA . ASP A 1 192 ? -4.874 16.239 -5.928 1.00 84.38 192 ASP A CA 1
ATOM 1471 C C . ASP A 1 192 ? -4.116 16.292 -7.263 1.00 84.38 192 ASP A C 1
ATOM 1473 O O . ASP A 1 192 ? -4.424 15.550 -8.194 1.00 84.38 192 ASP A O 1
ATOM 1477 N N . ARG A 1 193 ? -3.051 17.107 -7.325 1.00 85.62 193 ARG A N 1
ATOM 1478 C CA . ARG A 1 193 ? -2.113 17.148 -8.454 1.00 85.62 193 ARG A CA 1
ATOM 1479 C C . ARG A 1 193 ? -1.417 15.805 -8.676 1.00 85.62 193 ARG A C 1
ATOM 1481 O O . ARG A 1 193 ? -1.331 15.373 -9.814 1.00 85.62 193 ARG A O 1
ATOM 1488 N N . LEU A 1 194 ? -0.906 15.170 -7.618 1.00 85.25 194 LEU A N 1
ATOM 1489 C CA . LEU A 1 194 ? -0.230 13.871 -7.725 1.00 85.25 194 LEU A CA 1
ATOM 1490 C C . LEU A 1 194 ? -1.213 12.746 -8.047 1.00 85.25 194 LEU A C 1
ATOM 1492 O O . LEU A 1 194 ? -0.891 11.894 -8.861 1.00 85.25 194 LEU A O 1
ATOM 1496 N N . LEU A 1 195 ? -2.410 12.766 -7.454 1.00 86.62 195 LEU A N 1
ATOM 1497 C CA . LEU A 1 195 ? -3.465 11.812 -7.797 1.00 86.62 195 LEU A CA 1
ATOM 1498 C C . LEU A 1 195 ? -3.824 11.911 -9.281 1.00 86.62 195 LEU A C 1
ATOM 1500 O O . LEU A 1 195 ? -3.841 10.893 -9.952 1.00 86.62 195 LEU A O 1
ATOM 1504 N N . SER A 1 196 ? -4.030 13.128 -9.793 1.00 88.88 196 SER A N 1
ATOM 1505 C CA . SER A 1 196 ? -4.345 13.350 -11.212 1.00 88.88 196 SER A CA 1
ATOM 1506 C C . SER A 1 196 ? -3.176 13.005 -12.134 1.00 88.88 196 SER A C 1
ATOM 1508 O O . SER A 1 196 ? -3.392 12.541 -13.241 1.00 88.88 196 SER A O 1
ATOM 1510 N N . HIS A 1 197 ? -1.939 13.249 -11.694 1.00 88.50 197 HIS A N 1
ATOM 1511 C CA . HIS A 1 197 ? -0.746 12.913 -12.466 1.00 88.50 197 HIS A CA 1
ATOM 1512 C C . HIS A 1 197 ? -0.551 11.402 -12.603 1.00 88.50 197 HIS A C 1
ATOM 1514 O O . HIS A 1 197 ? -0.106 10.949 -13.642 1.00 88.50 197 HIS A O 1
ATOM 1520 N N . PHE A 1 198 ? -0.855 10.631 -11.559 1.00 89.69 198 PHE A N 1
ATOM 1521 C CA . PHE A 1 198 ? -0.687 9.180 -11.563 1.00 89.69 198 PHE A CA 1
ATOM 1522 C C . PHE A 1 198 ? -1.915 8.414 -12.073 1.00 89.69 198 PHE A C 1
ATOM 1524 O O . PHE A 1 198 ? -1.865 7.187 -12.131 1.00 89.69 198 PHE A O 1
ATOM 1531 N N . ASP A 1 199 ? -3.000 9.110 -12.412 1.00 92.69 199 ASP A N 1
ATOM 1532 C CA . ASP A 1 199 ? -4.203 8.514 -12.985 1.00 92.69 199 ASP A CA 1
ATOM 1533 C C . ASP A 1 199 ? -4.077 8.405 -14.510 1.00 92.69 199 ASP A C 1
ATOM 1535 O O . ASP A 1 199 ? -3.743 9.383 -15.172 1.00 92.69 199 ASP A O 1
ATOM 1539 N N . ASP A 1 200 ? -4.331 7.214 -15.055 1.00 95.50 200 ASP A N 1
ATOM 1540 C CA . ASP A 1 200 ? -4.140 6.867 -16.473 1.00 95.50 200 ASP A CA 1
ATOM 1541 C C . ASP A 1 200 ? -2.764 7.285 -17.043 1.00 95.50 200 ASP A C 1
ATOM 1543 O O . ASP A 1 200 ? -2.643 7.855 -18.136 1.00 95.50 200 ASP A O 1
ATOM 1547 N N . HIS A 1 201 ? -1.705 6.995 -16.280 1.00 95.94 201 HIS A N 1
ATOM 1548 C CA . HIS A 1 201 ? -0.337 7.444 -16.557 1.00 95.94 201 HIS A CA 1
ATOM 1549 C C . HIS A 1 201 ? 0.606 6.286 -16.874 1.00 95.94 201 HIS A C 1
ATOM 1551 O O . HIS A 1 201 ? 0.497 5.201 -16.293 1.00 95.94 201 HIS A O 1
ATOM 1557 N N . VAL A 1 202 ? 1.561 6.519 -17.779 1.00 97.69 202 VAL A N 1
ATOM 1558 C CA . VAL A 1 202 ? 2.494 5.492 -18.262 1.00 97.69 202 VAL A CA 1
ATOM 1559 C C . VAL A 1 202 ? 3.914 5.710 -17.742 1.00 97.69 202 VAL A C 1
ATOM 1561 O O . VAL A 1 202 ? 4.426 6.831 -17.702 1.00 97.69 202 VAL A O 1
ATOM 1564 N N . PHE A 1 203 ? 4.569 4.608 -17.378 1.00 97.75 203 PHE A N 1
ATOM 1565 C CA . PHE A 1 203 ? 5.889 4.572 -16.763 1.00 97.75 203 PHE A CA 1
ATOM 1566 C C . PHE A 1 203 ? 6.800 3.573 -17.463 1.00 97.75 203 PHE A C 1
ATOM 1568 O O . PHE A 1 203 ? 6.364 2.490 -17.853 1.00 97.75 203 PHE A O 1
ATOM 1575 N N . ILE A 1 204 ? 8.085 3.911 -17.530 1.00 98.31 204 ILE A N 1
ATOM 1576 C CA . ILE A 1 204 ? 9.146 2.988 -17.937 1.00 98.31 204 ILE A CA 1
ATOM 1577 C C . ILE A 1 204 ? 9.677 2.265 -16.698 1.00 98.31 204 ILE A C 1
ATOM 1579 O O . ILE A 1 204 ? 9.967 2.888 -15.675 1.00 98.31 204 ILE A O 1
ATOM 1583 N N . VAL A 1 205 ? 9.818 0.948 -16.766 1.00 98.44 205 VAL A N 1
ATOM 1584 C CA . VAL A 1 205 ? 10.358 0.144 -15.671 1.00 98.44 205 VAL A CA 1
ATOM 1585 C C . VAL A 1 205 ? 11.865 0.338 -15.563 1.00 98.44 205 VAL A C 1
ATOM 1587 O O . VAL A 1 205 ? 12.602 0.216 -16.542 1.00 98.44 205 VAL A O 1
ATOM 1590 N N . ARG A 1 206 ? 12.316 0.557 -14.327 1.00 97.94 206 ARG A N 1
ATOM 1591 C CA . ARG A 1 206 ? 13.695 0.360 -13.880 1.00 97.94 206 ARG A CA 1
ATOM 1592 C C . ARG A 1 206 ? 13.688 -0.686 -12.768 1.00 97.94 206 ARG A C 1
ATOM 1594 O O . ARG A 1 206 ? 13.153 -0.442 -11.686 1.00 97.94 206 ARG A O 1
ATOM 1601 N N . TYR A 1 207 ? 14.231 -1.861 -13.048 1.00 98.00 207 TYR A N 1
ATOM 1602 C CA . TYR A 1 207 ? 14.135 -3.056 -12.225 1.00 98.00 207 TYR A CA 1
ATOM 1603 C C . TYR A 1 207 ? 15.386 -3.281 -11.373 1.00 98.00 207 TYR A C 1
ATOM 1605 O O . TYR A 1 207 ? 16.519 -3.312 -11.851 1.00 98.00 207 TYR A O 1
ATOM 1613 N N . TYR A 1 208 ? 15.161 -3.574 -10.099 1.00 97.88 208 TYR A N 1
ATOM 1614 C CA . TYR A 1 208 ? 16.177 -3.920 -9.122 1.00 97.88 208 TYR A CA 1
ATOM 1615 C C . TYR A 1 208 ? 15.856 -5.262 -8.476 1.00 97.88 208 TYR A C 1
ATOM 1617 O O . TYR A 1 208 ? 14.730 -5.546 -8.071 1.00 97.88 208 TYR A O 1
ATOM 1625 N N . GLU A 1 209 ? 16.880 -6.093 -8.308 1.00 95.19 209 GLU A N 1
ATOM 1626 C CA . GLU A 1 209 ? 16.721 -7.395 -7.655 1.00 95.19 209 GLU A CA 1
ATOM 1627 C C . GLU A 1 209 ? 16.653 -7.304 -6.127 1.00 95.19 209 GLU A C 1
ATOM 1629 O O . GLU A 1 209 ? 16.387 -8.312 -5.478 1.00 95.19 209 GLU A O 1
ATOM 1634 N N . ASN A 1 210 ? 16.999 -6.158 -5.536 1.00 94.31 210 ASN A N 1
ATOM 1635 C CA . ASN A 1 210 ? 16.890 -5.885 -4.102 1.00 94.31 210 ASN A CA 1
ATOM 1636 C C . ASN A 1 210 ? 17.032 -4.388 -3.801 1.00 94.31 210 ASN A C 1
ATOM 1638 O O . ASN A 1 210 ? 17.445 -3.597 -4.654 1.00 94.31 210 ASN A O 1
ATOM 1642 N N . GLU A 1 211 ? 16.743 -4.020 -2.554 1.00 94.44 211 GLU A N 1
ATOM 1643 C CA . GLU A 1 211 ? 16.829 -2.639 -2.089 1.00 94.44 211 GLU A CA 1
ATOM 1644 C C . GLU A 1 211 ? 18.248 -2.054 -2.107 1.00 94.44 211 GLU A C 1
ATOM 1646 O O . GLU A 1 211 ? 18.396 -0.852 -2.309 1.00 94.44 211 GLU A O 1
ATOM 1651 N N . HIS A 1 212 ? 19.305 -2.852 -1.921 1.00 93.56 212 HIS A N 1
ATOM 1652 C CA . HIS A 1 212 ? 20.676 -2.334 -1.872 1.00 93.56 212 HIS A CA 1
ATOM 1653 C C . HIS A 1 212 ? 21.116 -1.799 -3.236 1.00 93.56 212 HIS A C 1
ATOM 1655 O O . HIS A 1 212 ? 21.686 -0.711 -3.308 1.00 93.56 212 HIS A O 1
ATOM 1661 N N . VAL A 1 213 ? 20.794 -2.518 -4.317 1.00 95.31 213 VAL A N 1
ATOM 1662 C CA . VAL A 1 213 ? 21.072 -2.066 -5.692 1.00 95.31 213 VAL A CA 1
ATOM 1663 C C . VAL A 1 213 ? 20.272 -0.803 -6.011 1.00 95.31 213 VAL A C 1
ATOM 1665 O O . VAL A 1 213 ? 20.829 0.154 -6.540 1.00 95.31 213 VAL A O 1
ATOM 1668 N N . CYS A 1 214 ? 18.995 -0.769 -5.622 1.00 96.38 214 CYS A N 1
ATOM 1669 C CA . CYS A 1 214 ? 18.139 0.401 -5.803 1.00 96.38 214 CYS A CA 1
ATOM 1670 C C . CYS A 1 214 ? 18.689 1.637 -5.067 1.00 96.38 214 CYS A C 1
ATOM 1672 O O . CYS A 1 214 ? 18.820 2.710 -5.650 1.00 96.38 214 CYS A O 1
ATOM 1674 N N . ASN A 1 215 ? 19.086 1.481 -3.801 1.00 95.88 215 ASN A N 1
ATOM 1675 C CA . ASN A 1 215 ? 19.680 2.560 -3.012 1.00 95.88 215 ASN A CA 1
ATOM 1676 C C . ASN A 1 215 ? 21.001 3.064 -3.606 1.00 95.88 215 ASN A C 1
ATOM 1678 O O . ASN A 1 215 ? 21.246 4.268 -3.594 1.00 95.88 215 ASN A O 1
ATOM 1682 N N . ALA A 1 216 ? 21.846 2.168 -4.125 1.00 95.94 216 ALA A N 1
ATOM 1683 C CA . ALA A 1 216 ? 23.093 2.555 -4.781 1.00 95.94 216 ALA A CA 1
ATOM 1684 C C . ALA A 1 216 ? 22.839 3.376 -6.058 1.00 95.94 216 ALA A C 1
ATOM 1686 O O . ALA A 1 216 ? 23.537 4.361 -6.302 1.00 95.94 216 ALA A O 1
ATOM 1687 N N . ASP A 1 217 ? 21.821 3.014 -6.842 1.00 95.50 217 ASP A N 1
ATOM 1688 C CA . ASP A 1 217 ? 21.432 3.775 -8.033 1.00 95.50 217 ASP A CA 1
ATOM 1689 C C . ASP A 1 217 ? 20.870 5.150 -7.636 1.00 95.50 217 ASP A C 1
ATOM 1691 O O . ASP A 1 217 ? 21.328 6.169 -8.144 1.00 95.50 217 ASP A O 1
ATOM 1695 N N . PHE A 1 218 ? 19.993 5.215 -6.627 1.00 94.50 218 PHE A N 1
ATOM 1696 C CA . PHE A 1 218 ? 19.476 6.485 -6.101 1.00 94.50 218 PHE A CA 1
ATOM 1697 C C . PHE A 1 218 ? 20.544 7.417 -5.515 1.00 94.50 218 PHE A C 1
ATOM 1699 O O . PHE A 1 218 ? 20.375 8.635 -5.541 1.00 94.50 218 PHE A O 1
ATOM 1706 N N . ALA A 1 219 ? 21.630 6.867 -4.975 1.00 93.19 219 ALA A N 1
ATOM 1707 C CA . ALA A 1 219 ? 22.752 7.648 -4.463 1.00 93.19 219 ALA A CA 1
ATOM 1708 C C . ALA A 1 219 ? 23.673 8.185 -5.577 1.00 93.19 219 ALA A C 1
ATOM 1710 O O . ALA A 1 219 ? 24.582 8.970 -5.292 1.00 93.19 219 ALA A O 1
ATOM 1711 N N . SER A 1 220 ? 23.474 7.759 -6.829 1.00 93.44 220 SER A N 1
ATOM 1712 C CA . SER A 1 220 ? 24.325 8.143 -7.954 1.00 93.44 220 SER A CA 1
ATOM 1713 C C . SER A 1 220 ? 23.995 9.571 -8.424 1.00 93.44 220 SER A C 1
ATOM 1715 O O . SER A 1 220 ? 22.834 9.874 -8.700 1.00 93.44 220 SER A O 1
ATOM 1717 N N . PRO A 1 221 ? 24.989 10.474 -8.547 1.00 90.69 221 PRO A N 1
ATOM 1718 C CA . PRO A 1 221 ? 24.751 11.869 -8.940 1.00 90.69 221 PRO A CA 1
ATOM 1719 C C . PRO A 1 221 ? 24.280 12.018 -10.396 1.00 90.69 221 PRO A C 1
ATOM 1721 O O . PRO A 1 221 ? 23.720 13.047 -10.765 1.00 90.69 221 PRO A O 1
ATOM 1724 N N . ASP A 1 222 ? 24.511 10.996 -11.216 1.00 92.56 222 ASP A N 1
ATOM 1725 C CA . ASP A 1 222 ? 24.189 10.885 -12.637 1.00 92.56 222 ASP A CA 1
ATOM 1726 C C . ASP A 1 222 ? 22.943 10.021 -12.906 1.00 92.56 222 ASP A C 1
ATOM 1728 O O . ASP A 1 222 ? 22.738 9.590 -14.040 1.00 92.56 222 ASP A O 1
ATOM 1732 N N . LEU A 1 223 ? 22.091 9.775 -11.897 1.00 93.56 223 LEU A N 1
ATOM 1733 C CA . LEU A 1 223 ? 20.928 8.884 -12.025 1.00 93.56 223 LEU A CA 1
ATOM 1734 C C . LEU A 1 223 ? 20.046 9.215 -13.237 1.00 93.56 223 LEU A C 1
ATOM 1736 O O . LEU A 1 223 ? 19.677 8.315 -13.979 1.00 93.56 223 LEU A O 1
ATOM 1740 N N . ILE A 1 224 ? 19.742 10.493 -13.483 1.00 92.56 224 ILE A N 1
ATOM 1741 C CA . ILE A 1 224 ? 18.916 10.898 -14.634 1.00 92.56 224 ILE A CA 1
ATOM 1742 C C . ILE A 1 224 ? 19.536 10.433 -15.956 1.00 92.56 224 ILE A C 1
ATOM 1744 O O . ILE A 1 224 ? 18.830 9.883 -16.794 1.00 92.56 224 ILE A O 1
ATOM 1748 N N . THR A 1 225 ? 20.848 10.602 -16.129 1.00 92.06 225 THR A N 1
ATOM 1749 C CA . THR A 1 225 ? 21.563 10.128 -17.321 1.00 92.06 225 THR A CA 1
ATOM 1750 C C . THR A 1 225 ? 21.493 8.607 -17.423 1.00 92.06 225 THR A C 1
ATOM 1752 O O . THR A 1 225 ? 21.128 8.079 -18.470 1.00 92.06 225 THR A O 1
ATOM 1755 N N . ARG A 1 226 ? 21.736 7.901 -16.313 1.00 94.50 226 ARG A N 1
ATOM 1756 C CA . ARG A 1 226 ? 21.664 6.434 -16.257 1.00 94.50 226 ARG A CA 1
ATOM 1757 C C . ARG A 1 226 ? 20.295 5.883 -16.636 1.00 94.50 226 ARG A C 1
ATOM 1759 O O . ARG A 1 226 ? 20.235 4.836 -17.269 1.00 94.50 226 ARG A O 1
ATOM 1766 N N . LEU A 1 227 ? 19.207 6.559 -16.265 1.00 95.25 227 LEU A N 1
ATOM 1767 C CA . LEU A 1 227 ? 17.851 6.136 -16.631 1.00 95.25 227 LEU A CA 1
ATOM 1768 C C . LEU A 1 227 ? 17.616 6.204 -18.141 1.00 95.25 227 LEU A C 1
ATOM 1770 O O . LEU A 1 227 ? 16.980 5.316 -18.695 1.00 95.25 227 LEU A O 1
ATOM 1774 N N . ILE A 1 228 ? 18.158 7.222 -18.808 1.00 93.44 228 ILE A N 1
ATOM 1775 C CA . ILE A 1 228 ? 18.052 7.371 -20.266 1.00 93.44 228 ILE A CA 1
ATOM 1776 C C . ILE A 1 228 ? 18.959 6.379 -21.000 1.00 93.44 228 ILE A C 1
ATOM 1778 O O . ILE A 1 228 ? 18.607 5.904 -22.069 1.00 93.44 228 ILE A O 1
ATOM 1782 N N . GLU A 1 229 ? 20.112 6.046 -20.423 1.00 93.19 229 GLU A N 1
ATOM 1783 C CA . GLU A 1 229 ? 21.072 5.082 -20.983 1.00 93.19 229 GLU A CA 1
ATOM 1784 C C . GLU A 1 229 ? 20.787 3.628 -20.567 1.00 93.19 229 GLU A C 1
ATOM 1786 O O . GLU A 1 229 ? 21.587 2.727 -20.824 1.00 93.19 229 GLU A O 1
ATOM 1791 N N . THR A 1 230 ? 19.668 3.390 -19.882 1.00 94.75 230 THR A N 1
ATOM 1792 C CA . THR A 1 230 ? 19.285 2.061 -19.413 1.00 94.75 230 THR A CA 1
ATOM 1793 C C . THR A 1 230 ? 18.964 1.146 -20.597 1.00 94.75 230 THR A C 1
ATOM 1795 O O . THR A 1 230 ? 18.299 1.546 -21.549 1.00 94.75 230 THR A O 1
ATOM 1798 N N . ASP A 1 231 ? 19.423 -0.106 -20.533 1.00 93.25 231 ASP A N 1
ATOM 1799 C CA . ASP A 1 231 ? 19.134 -1.097 -21.572 1.00 93.25 231 ASP A CA 1
ATOM 1800 C C . ASP A 1 231 ? 17.617 -1.298 -21.732 1.00 93.25 231 ASP A C 1
ATOM 1802 O O . ASP A 1 231 ? 16.884 -1.384 -20.747 1.00 93.25 231 ASP A O 1
ATOM 1806 N N . GLY A 1 232 ? 17.140 -1.331 -22.976 1.00 92.38 232 GLY A N 1
ATOM 1807 C CA . GLY A 1 232 ? 15.707 -1.341 -23.297 1.00 92.38 232 GLY A CA 1
ATOM 1808 C C . GLY A 1 232 ? 15.009 0.028 -23.266 1.00 92.38 232 GLY A C 1
ATOM 1809 O O . GLY A 1 232 ? 13.848 0.110 -23.662 1.00 92.38 232 GLY A O 1
ATOM 1810 N N . VAL A 1 233 ? 15.687 1.107 -22.857 1.00 95.81 233 VAL A N 1
ATOM 1811 C CA . VAL A 1 233 ? 15.150 2.479 -22.887 1.00 95.81 233 VAL A CA 1
ATOM 1812 C C . VAL A 1 233 ? 15.697 3.221 -24.106 1.00 95.81 233 VAL A C 1
ATOM 1814 O O . VAL A 1 233 ? 16.651 3.988 -24.029 1.00 95.81 233 VAL A O 1
ATOM 1817 N N . ASP A 1 234 ? 15.096 2.966 -25.266 1.00 94.19 234 ASP A N 1
ATOM 1818 C CA . ASP A 1 234 ? 15.476 3.627 -26.514 1.00 94.19 234 ASP A CA 1
ATOM 1819 C C . ASP A 1 234 ? 14.751 4.978 -26.723 1.00 94.19 234 ASP A C 1
ATOM 1821 O O . ASP A 1 234 ? 13.796 5.351 -26.030 1.00 94.19 234 ASP A O 1
ATOM 1825 N N . GLU A 1 235 ? 15.232 5.763 -27.692 1.00 92.38 235 GLU A N 1
ATOM 1826 C CA . GLU A 1 235 ? 14.647 7.065 -28.027 1.00 92.38 235 GLU A CA 1
ATOM 1827 C C . GLU A 1 235 ? 13.187 6.945 -28.500 1.00 92.38 235 GLU A C 1
ATOM 1829 O O . GLU A 1 235 ? 12.388 7.843 -28.217 1.00 92.38 235 GLU A O 1
ATOM 1834 N N . GLU A 1 236 ? 12.815 5.845 -29.153 1.00 94.88 236 GLU A N 1
ATOM 1835 C CA . GLU A 1 236 ? 11.450 5.597 -29.620 1.00 94.88 236 GLU A CA 1
ATOM 1836 C C . GLU A 1 236 ? 10.490 5.397 -28.439 1.00 94.88 236 GLU A C 1
ATOM 1838 O O . GLU A 1 236 ? 9.441 6.045 -28.383 1.00 94.88 236 GLU A O 1
ATOM 1843 N N . LEU A 1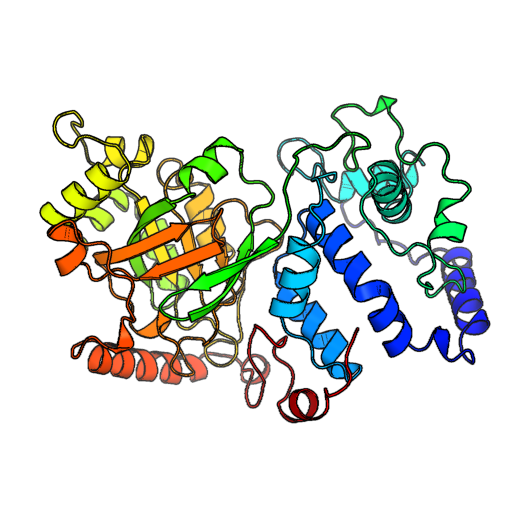 237 ? 10.886 4.600 -27.444 1.00 96.19 237 LEU A N 1
ATOM 1844 C CA . LEU A 1 237 ? 10.128 4.359 -26.222 1.00 96.19 237 LEU A CA 1
ATOM 1845 C C . LEU A 1 237 ? 9.937 5.647 -25.420 1.00 96.19 237 LEU A C 1
ATOM 1847 O O . LEU A 1 237 ? 8.809 5.975 -25.045 1.00 96.19 237 LEU A O 1
ATOM 1851 N N . ILE A 1 238 ? 11.007 6.420 -25.206 1.00 95.06 238 ILE A N 1
ATOM 1852 C CA . ILE A 1 238 ? 10.916 7.716 -24.514 1.00 95.06 238 ILE A CA 1
ATOM 1853 C C . ILE A 1 238 ? 9.925 8.634 -25.242 1.00 95.06 238 ILE A C 1
ATOM 1855 O O . ILE A 1 238 ? 9.087 9.274 -24.607 1.00 95.06 238 ILE A O 1
ATOM 1859 N N . ALA A 1 239 ? 9.989 8.701 -26.577 1.00 93.38 239 ALA A N 1
ATOM 1860 C CA . ALA A 1 239 ? 9.078 9.532 -27.360 1.00 93.38 239 ALA A CA 1
ATOM 1861 C C . ALA A 1 239 ? 7.617 9.056 -27.264 1.00 93.38 239 ALA A C 1
ATOM 1863 O O . ALA A 1 239 ? 6.715 9.896 -27.212 1.00 93.38 239 ALA A O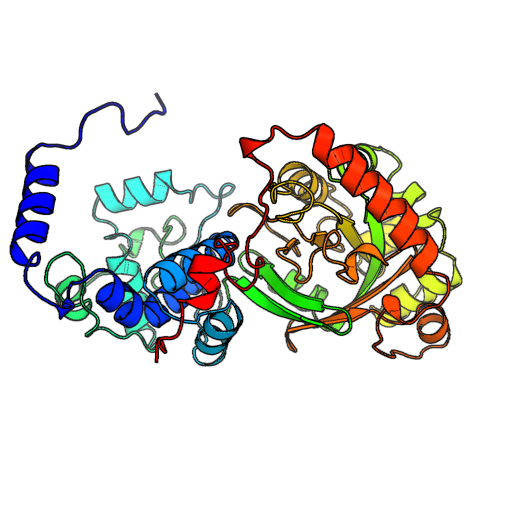 1
ATOM 1864 N N . ALA A 1 240 ? 7.378 7.744 -27.234 1.00 95.44 240 ALA A N 1
ATOM 1865 C CA . ALA A 1 240 ? 6.048 7.166 -27.065 1.00 95.44 240 ALA A CA 1
ATOM 1866 C C . ALA A 1 240 ? 5.459 7.491 -25.682 1.00 95.44 240 ALA A C 1
ATOM 1868 O O . ALA A 1 240 ? 4.334 7.987 -25.604 1.00 95.44 240 ALA A O 1
ATOM 1869 N N . VAL A 1 241 ? 6.237 7.309 -24.608 1.00 95.94 241 VAL A N 1
ATOM 1870 C CA . VAL A 1 241 ? 5.810 7.610 -23.228 1.00 95.94 241 VAL A CA 1
ATOM 1871 C C . VAL A 1 241 ? 5.521 9.097 -23.049 1.00 95.94 241 VAL A C 1
ATOM 1873 O O . VAL A 1 241 ? 4.435 9.454 -22.602 1.00 95.94 241 VAL A O 1
ATOM 1876 N N . VAL A 1 242 ? 6.438 9.972 -23.477 1.00 94.62 242 VAL A N 1
ATOM 1877 C CA . VAL A 1 242 ? 6.248 11.432 -23.400 1.00 94.62 242 VAL A CA 1
ATOM 1878 C C . VAL A 1 242 ? 4.968 11.858 -24.113 1.00 94.62 242 VAL A C 1
ATOM 1880 O O . VAL A 1 242 ? 4.192 12.633 -23.559 1.00 94.62 242 VAL A O 1
ATOM 1883 N N . ARG A 1 243 ? 4.717 11.323 -25.314 1.00 93.75 243 ARG A N 1
ATOM 1884 C CA . ARG A 1 243 ? 3.504 11.616 -26.087 1.00 93.75 243 ARG A CA 1
ATOM 1885 C C . ARG A 1 243 ? 2.243 11.132 -25.371 1.00 93.75 243 ARG A C 1
ATOM 1887 O O . ARG A 1 243 ? 1.259 11.868 -25.328 1.00 93.75 243 ARG A O 1
ATOM 1894 N N . ARG A 1 244 ? 2.260 9.915 -24.818 1.00 95.62 244 ARG A N 1
ATOM 1895 C CA . ARG A 1 244 ? 1.112 9.328 -24.110 1.00 95.62 244 ARG A CA 1
ATOM 1896 C C . ARG A 1 244 ? 0.782 10.071 -22.816 1.00 95.62 244 ARG A C 1
ATOM 1898 O O . ARG A 1 244 ? -0.390 10.248 -22.499 1.00 95.62 244 ARG A O 1
ATOM 1905 N N . ASN A 1 245 ? 1.796 10.581 -22.133 1.00 95.12 245 ASN A N 1
ATOM 1906 C CA . ASN A 1 245 ? 1.651 11.401 -20.932 1.00 95.12 245 ASN A CA 1
ATOM 1907 C C . ASN A 1 245 ? 1.387 12.891 -21.253 1.00 95.12 245 ASN A C 1
ATOM 1909 O O . ASN A 1 245 ? 1.569 13.761 -20.398 1.00 95.12 245 ASN A O 1
ATOM 1913 N N . GLY A 1 246 ? 0.993 13.212 -22.493 1.00 90.75 246 GLY A N 1
ATOM 1914 C CA . GLY A 1 246 ? 0.542 14.545 -22.906 1.00 90.75 246 GLY A CA 1
ATOM 1915 C C . GLY A 1 246 ? 1.645 15.564 -23.211 1.00 90.75 246 GLY A C 1
ATOM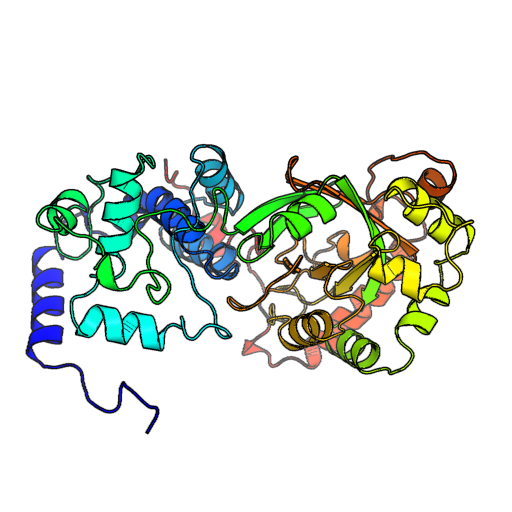 1916 O O . GLY A 1 246 ? 1.335 16.741 -23.390 1.00 90.75 246 GLY A O 1
ATOM 1917 N N . GLY A 1 247 ? 2.909 15.145 -23.275 1.00 85.06 247 GLY A N 1
ATOM 1918 C CA . GLY A 1 247 ? 4.046 15.997 -23.625 1.00 85.06 247 GLY A CA 1
ATOM 1919 C C . GLY A 1 247 ? 4.384 15.986 -25.119 1.00 85.06 247 GLY A C 1
ATOM 1920 O O . GLY A 1 247 ? 3.944 15.126 -25.885 1.00 85.06 247 GLY A O 1
ATOM 1921 N N . ASN A 1 248 ? 5.235 16.925 -25.541 1.00 74.88 248 ASN A N 1
ATOM 1922 C CA . ASN A 1 248 ? 5.796 16.970 -26.891 1.00 74.88 248 ASN A CA 1
ATOM 1923 C C . ASN A 1 248 ? 7.327 17.031 -26.836 1.00 74.88 248 ASN A C 1
ATOM 1925 O O . ASN A 1 248 ? 7.904 17.978 -26.311 1.00 74.88 248 ASN A O 1
ATOM 1929 N N . ARG A 1 249 ? 8.001 16.032 -27.418 1.00 64.81 249 ARG A N 1
ATOM 1930 C CA . ARG A 1 249 ? 9.472 15.942 -27.414 1.00 64.81 249 ARG A CA 1
ATOM 1931 C C . ARG A 1 249 ? 10.153 17.087 -28.173 1.00 64.81 249 ARG A C 1
ATOM 1933 O O . ARG A 1 249 ? 11.299 17.393 -27.883 1.00 64.81 249 ARG A O 1
ATOM 1940 N N . VAL A 1 250 ? 9.456 17.715 -29.124 1.00 56.38 250 VAL A N 1
ATOM 1941 C CA . VAL A 1 250 ? 9.988 18.838 -29.921 1.00 56.38 250 VAL A CA 1
ATOM 1942 C C . VAL A 1 250 ? 10.163 20.114 -29.080 1.00 56.38 250 VAL A C 1
ATOM 1944 O O . VAL A 1 250 ? 10.944 20.978 -29.463 1.00 56.38 250 VAL A O 1
ATOM 1947 N N . ASP A 1 251 ? 9.505 20.206 -27.920 1.00 53.09 251 ASP A N 1
ATOM 1948 C CA . ASP A 1 251 ? 9.485 21.403 -27.068 1.00 53.09 251 ASP A CA 1
ATOM 1949 C C . ASP A 1 251 ? 10.386 21.287 -25.815 1.00 53.09 251 ASP A C 1
ATOM 1951 O O . ASP A 1 251 ? 10.298 22.126 -24.919 1.00 53.09 251 ASP A O 1
ATOM 1955 N N . MET A 1 252 ? 11.231 20.248 -25.708 1.00 60.19 252 MET A N 1
ATOM 1956 C CA . MET A 1 252 ? 12.018 19.964 -24.495 1.00 60.19 252 MET A CA 1
ATOM 1957 C C . MET A 1 252 ? 13.515 19.794 -24.798 1.00 60.19 252 MET A C 1
ATOM 1959 O O . MET A 1 252 ? 13.920 18.821 -25.431 1.00 60.19 252 MET A O 1
ATOM 1963 N N . ASP A 1 253 ? 14.333 20.733 -24.309 1.00 63.47 253 ASP A N 1
ATOM 1964 C CA . ASP A 1 253 ? 15.775 20.817 -24.593 1.00 63.47 253 ASP A CA 1
ATOM 1965 C C . ASP A 1 253 ? 16.613 19.759 -23.844 1.00 63.47 253 ASP A C 1
ATOM 1967 O O . ASP A 1 253 ? 17.706 19.407 -24.298 1.00 63.47 253 ASP A O 1
ATOM 1971 N N . THR A 1 254 ? 16.135 19.224 -22.706 1.00 78.12 254 THR A N 1
ATOM 1972 C CA . THR A 1 254 ? 16.867 18.213 -21.919 1.00 78.12 254 THR A CA 1
ATOM 1973 C C . THR A 1 254 ? 15.970 17.095 -21.355 1.00 78.12 254 THR A C 1
ATOM 1975 O O . THR A 1 254 ? 14.802 17.336 -21.045 1.00 78.12 254 THR A O 1
ATOM 1978 N N . PRO A 1 255 ? 16.497 15.869 -21.122 1.00 79.88 255 PRO A N 1
ATOM 1979 C CA . PRO A 1 255 ? 15.749 14.798 -20.449 1.00 79.88 255 PRO A CA 1
ATOM 1980 C C . PRO A 1 255 ? 15.209 15.205 -19.075 1.00 79.88 255 PRO A C 1
ATOM 1982 O O . PRO A 1 255 ? 14.143 14.760 -18.660 1.00 79.88 255 PRO A O 1
ATOM 1985 N N . LYS A 1 256 ? 15.934 16.085 -18.378 1.00 86.00 256 LYS A N 1
ATOM 1986 C CA . LYS A 1 256 ? 15.545 16.613 -17.074 1.00 86.00 256 LYS A CA 1
ATOM 1987 C C . LYS A 1 256 ? 14.206 17.358 -17.134 1.00 86.00 256 LYS A C 1
ATOM 1989 O O . LYS A 1 256 ? 13.374 17.146 -16.256 1.00 86.00 256 LYS A O 1
ATOM 1994 N N . ASP A 1 257 ? 13.983 18.162 -18.172 1.00 86.88 257 ASP A N 1
ATOM 1995 C CA . ASP A 1 257 ? 12.738 18.923 -18.332 1.00 86.88 257 ASP A CA 1
ATOM 1996 C C . ASP A 1 257 ? 11.534 17.984 -18.481 1.00 86.88 257 ASP A C 1
ATOM 1998 O O . ASP A 1 257 ? 10.475 18.234 -17.908 1.00 86.88 257 ASP A O 1
ATOM 2002 N N . MET A 1 258 ? 11.721 16.847 -19.161 1.00 88.94 258 MET A N 1
ATOM 2003 C CA . MET A 1 258 ? 10.676 15.830 -19.332 1.00 88.94 258 MET A CA 1
ATOM 2004 C C . MET A 1 258 ? 10.242 15.219 -17.994 1.00 88.94 258 MET A C 1
ATOM 2006 O O . MET A 1 258 ? 9.053 14.966 -17.792 1.00 88.94 258 MET A O 1
ATOM 2010 N N . PHE A 1 259 ? 11.188 15.004 -17.073 1.00 89.56 259 PHE A N 1
ATOM 2011 C CA . PHE A 1 259 ? 10.902 14.513 -15.723 1.00 89.56 259 PHE A CA 1
ATOM 2012 C C . PHE A 1 259 ? 10.225 15.570 -14.849 1.00 89.56 259 PHE A C 1
ATOM 2014 O O . PHE A 1 259 ? 9.268 15.249 -14.146 1.00 89.56 259 PHE A O 1
ATOM 2021 N N . GLU A 1 260 ? 10.703 16.819 -14.881 1.00 88.69 260 GLU A N 1
ATOM 2022 C CA . GLU A 1 260 ? 10.142 17.914 -14.074 1.00 88.69 260 GLU A CA 1
ATOM 2023 C C . GLU A 1 260 ? 8.709 18.265 -14.504 1.00 88.69 260 GLU A C 1
ATOM 2025 O O . GLU A 1 260 ? 7.867 18.579 -13.659 1.00 88.69 260 GLU A O 1
ATOM 2030 N N . GLN A 1 261 ? 8.411 18.155 -15.801 1.00 88.19 261 GLN A N 1
ATOM 2031 C CA . GLN A 1 261 ? 7.063 18.334 -16.351 1.00 88.19 261 GLN A CA 1
ATOM 2032 C C . GLN A 1 261 ? 6.165 17.099 -16.157 1.00 88.19 261 GLN A C 1
ATOM 2034 O O . GLN A 1 261 ? 4.956 17.185 -16.355 1.00 88.19 261 GLN A O 1
ATOM 2039 N N . GLY A 1 262 ? 6.730 15.960 -15.739 1.00 89.38 262 GLY A N 1
ATOM 2040 C CA . GLY A 1 262 ? 5.994 14.711 -15.530 1.00 89.38 262 GLY A CA 1
ATOM 2041 C C . GLY A 1 262 ? 5.593 13.995 -16.821 1.00 89.38 262 GLY A C 1
ATOM 2042 O O . GLY A 1 262 ? 4.714 13.144 -16.795 1.00 89.38 262 GLY A O 1
ATOM 2043 N N . HIS A 1 263 ? 6.207 14.316 -17.959 1.00 92.75 263 HIS A N 1
ATOM 2044 C CA . HIS A 1 263 ? 5.936 13.617 -19.218 1.00 92.75 263 HIS A CA 1
ATOM 2045 C C . HIS A 1 263 ? 6.758 12.333 -19.349 1.00 92.75 263 HIS A C 1
ATOM 2047 O O . HIS A 1 263 ? 6.292 11.357 -19.934 1.00 92.75 263 HIS A O 1
ATOM 2053 N N . LEU A 1 264 ? 7.962 12.312 -18.772 1.00 93.94 264 LEU A N 1
ATOM 2054 C CA . LEU A 1 264 ? 8.769 11.106 -18.635 1.00 93.94 264 LEU A CA 1
ATOM 2055 C C . LEU A 1 264 ? 8.770 10.653 -17.176 1.00 93.94 264 LEU A C 1
ATOM 2057 O O . LEU A 1 264 ? 9.169 11.396 -16.280 1.00 93.94 264 LEU A O 1
ATOM 2061 N N . SER A 1 265 ? 8.339 9.416 -16.960 1.00 94.75 265 SER A N 1
ATOM 2062 C CA . SER A 1 265 ? 8.099 8.850 -15.637 1.00 94.75 265 SER A CA 1
ATOM 2063 C C . SER A 1 265 ? 8.648 7.435 -15.564 1.00 94.75 265 SER A C 1
ATOM 2065 O O . SER A 1 265 ? 8.525 6.668 -16.521 1.00 94.75 265 SER A O 1
ATOM 2067 N N . PHE A 1 266 ? 9.242 7.078 -14.425 1.00 96.50 266 PHE A N 1
ATOM 2068 C CA . PHE A 1 266 ? 9.774 5.737 -14.196 1.00 96.50 266 PHE A CA 1
ATOM 2069 C C . PHE A 1 266 ? 9.049 5.026 -13.054 1.00 96.50 266 PHE A C 1
ATOM 2071 O O . PHE A 1 266 ? 8.670 5.628 -12.046 1.00 96.50 266 PHE A O 1
ATOM 2078 N N . ALA A 1 267 ? 8.875 3.719 -13.218 1.00 97.25 267 ALA A N 1
ATOM 2079 C CA . ALA A 1 267 ? 8.468 2.801 -12.172 1.00 97.25 267 ALA A CA 1
ATOM 2080 C C . ALA A 1 267 ? 9.711 2.057 -11.681 1.00 97.25 267 ALA A C 1
ATOM 2082 O O . ALA A 1 267 ? 10.245 1.178 -12.359 1.00 97.25 267 ALA A O 1
ATOM 2083 N N . PHE A 1 268 ? 10.183 2.423 -10.494 1.00 97.62 268 PHE A N 1
ATOM 2084 C CA . PHE A 1 268 ? 11.295 1.752 -9.836 1.00 97.62 268 PHE A CA 1
ATOM 2085 C C . PHE A 1 268 ? 10.774 0.471 -9.181 1.00 97.62 268 PHE A C 1
ATOM 2087 O O . PHE A 1 268 ? 10.075 0.521 -8.171 1.00 97.62 268 PHE A O 1
ATOM 2094 N N . VAL A 1 269 ? 11.074 -0.684 -9.765 1.00 98.19 269 VAL A N 1
ATOM 2095 C CA . VAL A 1 269 ? 10.569 -1.984 -9.306 1.00 98.19 269 VAL A CA 1
ATOM 2096 C C . VAL A 1 269 ? 11.647 -2.687 -8.495 1.00 98.19 269 VAL A C 1
ATOM 2098 O O . VAL A 1 269 ? 12.735 -2.929 -9.001 1.00 98.19 269 VAL A O 1
ATOM 2101 N N . ILE A 1 270 ? 11.352 -3.055 -7.252 1.00 98.12 270 ILE A N 1
ATOM 2102 C CA . ILE A 1 270 ? 12.237 -3.839 -6.387 1.00 98.12 270 ILE A CA 1
ATOM 2103 C C . ILE A 1 270 ? 11.591 -5.204 -6.148 1.00 98.12 270 ILE A C 1
ATOM 2105 O O . ILE A 1 270 ? 10.682 -5.327 -5.325 1.00 98.12 270 ILE A O 1
ATOM 2109 N N . GLY A 1 271 ? 12.050 -6.223 -6.874 1.00 97.25 271 GLY A N 1
ATOM 2110 C CA . GLY A 1 271 ? 11.546 -7.593 -6.744 1.00 97.25 271 GLY A CA 1
ATOM 2111 C C . GLY A 1 271 ? 12.362 -8.451 -5.777 1.00 97.25 271 GLY A C 1
ATOM 2112 O O . GLY A 1 271 ? 13.502 -8.126 -5.435 1.00 97.25 271 GLY A O 1
ATOM 2113 N N . GLY A 1 272 ? 11.801 -9.589 -5.363 1.00 96.19 272 GLY A N 1
ATOM 2114 C CA . GLY A 1 272 ? 12.496 -10.544 -4.498 1.00 96.19 272 GLY A CA 1
ATOM 2115 C C . GLY A 1 272 ? 12.656 -10.045 -3.067 1.00 96.19 272 GLY A C 1
ATOM 2116 O O . GLY A 1 272 ? 13.646 -10.374 -2.413 1.00 96.19 272 GLY A O 1
ATOM 2117 N N . GLN A 1 273 ? 11.711 -9.221 -2.618 1.00 96.06 273 GLN A N 1
ATOM 2118 C CA . GLN A 1 273 ? 11.589 -8.699 -1.260 1.00 96.06 273 GLN A CA 1
ATOM 2119 C C . GLN A 1 273 ? 10.336 -9.236 -0.566 1.00 96.06 273 GLN A C 1
ATOM 2121 O O . GLN A 1 273 ? 9.971 -8.729 0.485 1.00 96.06 273 GLN A O 1
ATOM 2126 N N . GLY A 1 274 ? 9.653 -10.230 -1.135 1.00 95.69 274 GLY A N 1
ATOM 2127 C CA . GLY A 1 274 ? 8.452 -10.805 -0.543 1.00 95.69 274 GLY A CA 1
ATOM 2128 C C . GLY A 1 274 ? 8.697 -11.661 0.712 1.00 95.69 274 GLY A C 1
ATOM 2129 O O . GLY A 1 274 ? 9.835 -11.785 1.191 1.00 95.69 274 GLY A O 1
ATOM 2130 N N . PRO A 1 275 ? 7.613 -12.212 1.290 1.00 94.88 275 PRO A N 1
ATOM 2131 C CA . PRO A 1 275 ? 7.654 -13.019 2.509 1.00 94.88 275 PRO A CA 1
ATOM 2132 C C . PRO A 1 275 ? 8.594 -14.222 2.436 1.00 94.88 275 PRO A C 1
ATOM 2134 O O . PRO A 1 275 ? 9.480 -14.339 3.287 1.00 94.88 275 PRO A O 1
ATOM 2137 N N . GLU A 1 276 ? 8.430 -15.085 1.431 1.00 94.31 276 GLU A N 1
ATOM 2138 C CA . GLU A 1 276 ? 9.283 -16.263 1.264 1.00 94.31 276 GLU A CA 1
ATOM 2139 C C . GLU A 1 276 ? 10.671 -15.839 0.756 1.00 94.31 276 GLU A C 1
ATOM 2141 O O . GLU A 1 276 ? 11.674 -16.398 1.191 1.00 94.31 276 GLU A O 1
ATOM 2146 N N . ALA A 1 277 ? 10.763 -14.808 -0.095 1.00 94.19 277 ALA A N 1
ATOM 2147 C CA . ALA A 1 277 ? 12.029 -14.360 -0.682 1.00 94.19 277 ALA A CA 1
ATOM 2148 C C . ALA A 1 277 ? 13.037 -13.816 0.343 1.00 94.19 277 ALA A C 1
ATOM 2150 O O . ALA A 1 277 ? 14.211 -14.192 0.321 1.00 94.19 277 ALA A O 1
ATOM 2151 N N . TYR A 1 278 ? 12.598 -12.867 1.178 1.00 93.62 278 TYR A N 1
ATOM 2152 C CA . TYR A 1 278 ? 13.496 -12.085 2.034 1.00 93.62 278 TYR A CA 1
ATOM 2153 C C . TYR A 1 278 ? 12.895 -11.704 3.401 1.00 93.62 278 TYR A C 1
ATOM 2155 O O . TYR A 1 278 ? 13.425 -10.845 4.104 1.00 93.62 278 TYR A O 1
ATOM 2163 N N . GLY A 1 279 ? 11.769 -12.312 3.790 1.00 93.06 279 GLY A N 1
ATOM 2164 C CA . GLY A 1 279 ? 11.083 -11.997 5.049 1.00 93.06 279 GLY A CA 1
ATOM 2165 C C . GLY A 1 279 ? 10.272 -10.697 5.019 1.00 93.06 279 GLY A C 1
ATOM 2166 O O . GLY A 1 279 ? 9.877 -10.194 6.071 1.00 93.06 279 GLY A O 1
ATOM 2167 N N . MET A 1 280 ? 10.009 -10.146 3.830 1.00 94.31 280 MET A N 1
ATOM 2168 C CA . MET A 1 280 ? 9.206 -8.936 3.626 1.00 94.31 280 MET A CA 1
ATOM 2169 C C . MET A 1 280 ? 9.703 -7.681 4.379 1.00 94.31 280 MET A C 1
ATOM 2171 O O . MET A 1 280 ? 8.987 -7.152 5.238 1.00 94.31 280 MET A O 1
ATOM 2175 N N . PRO A 1 281 ? 10.917 -7.162 4.102 1.00 92.25 281 PRO A N 1
ATOM 2176 C CA . PRO A 1 281 ? 11.403 -5.918 4.709 1.00 92.25 281 PRO A CA 1
ATOM 2177 C C . PRO A 1 281 ? 10.608 -4.677 4.267 1.00 92.25 281 PRO A C 1
ATOM 2179 O O . PRO A 1 281 ? 9.934 -4.670 3.234 1.00 92.25 281 PRO A O 1
ATOM 2182 N N . GLU A 1 282 ? 10.708 -3.595 5.051 1.00 92.56 282 GLU A N 1
ATOM 2183 C CA . GLU A 1 282 ? 10.214 -2.281 4.619 1.00 92.56 282 GLU A CA 1
ATOM 2184 C C . GLU A 1 282 ? 11.200 -1.631 3.655 1.00 92.56 282 GLU A C 1
ATOM 2186 O O . GLU A 1 282 ? 12.353 -1.412 4.019 1.00 92.56 282 GLU A O 1
ATOM 2191 N N . MET A 1 283 ? 10.724 -1.189 2.490 1.00 93.38 283 MET A N 1
ATOM 2192 C CA . MET A 1 283 ? 11.498 -0.386 1.533 1.00 93.38 283 MET A CA 1
ATOM 2193 C C . MET A 1 283 ? 11.646 1.073 2.001 1.00 93.38 283 MET A C 1
ATOM 2195 O O . MET A 1 283 ? 11.391 2.024 1.254 1.00 93.38 283 MET A O 1
ATOM 2199 N N . PHE A 1 284 ? 12.035 1.273 3.264 1.00 89.25 284 PHE A N 1
ATOM 2200 C CA . PHE A 1 284 ? 12.148 2.592 3.877 1.00 89.25 284 PHE A CA 1
ATOM 2201 C C . PHE A 1 284 ? 13.196 3.445 3.159 1.00 89.25 284 PHE A C 1
ATOM 2203 O O . PHE A 1 284 ? 12.854 4.516 2.657 1.00 89.25 284 PHE A O 1
ATOM 2210 N N . SER A 1 285 ? 14.435 2.958 3.043 1.00 91.06 285 SER A N 1
ATOM 2211 C CA . SER A 1 285 ? 15.538 3.726 2.449 1.00 91.06 285 SER A CA 1
ATOM 2212 C C . SER A 1 285 ? 15.283 4.102 0.982 1.00 91.06 285 SER A C 1
ATOM 2214 O O . SER A 1 285 ? 15.353 5.298 0.686 1.00 91.06 285 SER A O 1
ATOM 2216 N N . PRO A 1 286 ? 14.866 3.178 0.084 1.00 92.56 286 PRO A N 1
ATOM 2217 C CA . PRO A 1 286 ? 14.524 3.555 -1.289 1.00 92.56 286 PRO A CA 1
ATOM 2218 C C . PRO A 1 286 ? 13.396 4.591 -1.353 1.00 92.56 286 PRO A C 1
ATOM 2220 O O . PRO A 1 286 ? 13.487 5.560 -2.104 1.00 92.56 286 PRO A O 1
ATOM 2223 N N . SER A 1 287 ? 12.360 4.442 -0.516 1.00 89.75 287 SER A N 1
ATOM 2224 C CA . SER A 1 287 ? 11.238 5.389 -0.497 1.00 89.75 287 SER A CA 1
ATOM 2225 C C . SER A 1 287 ? 11.653 6.794 -0.045 1.00 89.75 287 SER A C 1
ATOM 2227 O O . SER A 1 287 ? 11.178 7.782 -0.605 1.00 89.75 287 SER A O 1
ATOM 2229 N N . GLN A 1 288 ? 12.566 6.913 0.929 1.00 88.06 288 GLN A N 1
ATOM 2230 C CA . GLN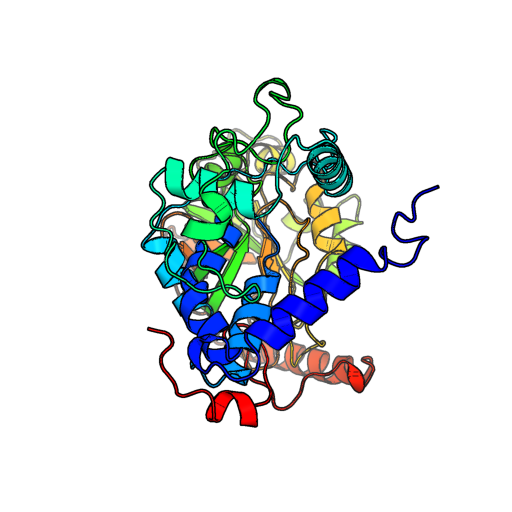 A 1 288 ? 13.096 8.214 1.345 1.00 88.06 288 GLN A CA 1
ATOM 2231 C C . GLN A 1 288 ? 14.005 8.820 0.276 1.00 88.06 288 GLN A C 1
ATOM 2233 O O . GLN A 1 288 ? 13.949 10.030 0.066 1.00 88.06 288 GLN A O 1
ATOM 2238 N N . ASN A 1 289 ? 14.811 8.010 -0.407 1.00 90.50 289 ASN A N 1
ATOM 2239 C CA . ASN A 1 289 ? 15.686 8.495 -1.469 1.00 90.50 289 ASN A CA 1
ATOM 2240 C C . ASN A 1 289 ? 14.883 9.062 -2.646 1.00 90.50 289 ASN A C 1
ATOM 2242 O O . ASN A 1 289 ? 15.132 10.195 -3.055 1.00 90.50 289 ASN A O 1
ATOM 2246 N N . LEU A 1 290 ? 13.858 8.340 -3.117 1.00 89.38 290 LEU A N 1
ATOM 2247 C CA . LEU A 1 290 ? 12.962 8.836 -4.166 1.00 89.38 290 LEU A CA 1
ATOM 2248 C C . LEU A 1 290 ? 12.269 10.138 -3.742 1.00 89.38 290 LEU A C 1
ATOM 2250 O O . LEU A 1 290 ? 12.265 11.114 -4.492 1.00 89.38 290 LEU A O 1
ATOM 2254 N N . ARG A 1 291 ? 11.743 10.178 -2.510 1.00 85.06 291 ARG A N 1
ATOM 2255 C CA . ARG A 1 291 ? 11.051 11.350 -1.956 1.00 85.06 291 ARG A CA 1
ATOM 2256 C C . ARG A 1 291 ? 11.919 12.608 -1.900 1.00 85.06 291 ARG A C 1
ATOM 2258 O O . ARG A 1 291 ? 11.366 13.695 -1.941 1.00 85.06 291 ARG A O 1
ATOM 2265 N N . HIS A 1 292 ? 13.234 12.480 -1.741 1.00 86.44 292 HIS A N 1
ATOM 2266 C CA . HIS A 1 292 ? 14.139 13.629 -1.619 1.00 86.44 292 HIS A CA 1
ATOM 2267 C C . HIS A 1 292 ? 14.970 13.879 -2.885 1.00 86.44 292 HIS A C 1
ATOM 2269 O O . HIS A 1 292 ? 15.854 14.739 -2.873 1.00 86.44 292 HIS A O 1
ATOM 2275 N N . HIS A 1 293 ? 14.681 13.177 -3.987 1.00 87.62 293 HIS A N 1
ATOM 2276 C CA . HIS A 1 293 ? 15.405 13.335 -5.249 1.00 87.62 293 HIS A CA 1
ATOM 2277 C C . HIS A 1 293 ? 15.101 14.675 -5.953 1.00 87.62 293 HIS A C 1
ATOM 2279 O O . HIS A 1 293 ? 15.830 15.066 -6.866 1.00 87.62 293 HIS A O 1
ATOM 2285 N N . ARG A 1 294 ? 14.050 15.412 -5.554 1.00 84.38 294 ARG A N 1
ATOM 2286 C CA . ARG A 1 294 ? 13.606 16.717 -6.106 1.00 84.38 294 ARG A CA 1
ATOM 2287 C C . ARG A 1 294 ? 13.062 16.703 -7.536 1.00 84.38 294 ARG A C 1
ATOM 2289 O O . ARG A 1 294 ? 12.164 17.473 -7.840 1.00 84.38 294 ARG A O 1
ATOM 2296 N N . ILE A 1 295 ? 13.615 15.861 -8.407 1.00 85.38 295 ILE A N 1
ATOM 2297 C CA . ILE A 1 295 ? 13.210 15.729 -9.818 1.00 85.38 295 ILE A CA 1
ATOM 2298 C C . ILE A 1 295 ? 12.221 14.569 -9.980 1.00 85.38 295 ILE A C 1
ATOM 2300 O O . ILE A 1 295 ? 11.144 14.734 -10.539 1.00 85.38 295 ILE A O 1
ATOM 2304 N N . LEU A 1 296 ? 12.573 13.394 -9.453 1.00 88.62 296 LEU A N 1
ATOM 2305 C CA . LEU A 1 296 ? 11.808 12.159 -9.648 1.00 88.62 296 LEU A CA 1
ATOM 2306 C C . LEU A 1 296 ? 10.633 12.008 -8.670 1.00 88.62 296 LEU A C 1
ATOM 2308 O O . LEU A 1 296 ? 9.725 11.222 -8.923 1.00 88.62 296 LEU A O 1
ATOM 2312 N N . GLU A 1 297 ? 10.628 12.763 -7.566 1.00 85.00 297 GLU A N 1
ATOM 2313 C CA . GLU A 1 297 ? 9.637 12.631 -6.484 1.00 85.00 297 GLU A CA 1
ATOM 2314 C C . GLU A 1 297 ? 8.191 12.847 -6.952 1.00 85.00 297 GLU A C 1
ATOM 2316 O O . GLU A 1 297 ? 7.262 12.262 -6.398 1.00 85.00 297 GLU A O 1
ATOM 2321 N N . ALA A 1 298 ? 8.006 13.714 -7.951 1.00 83.00 298 ALA A N 1
ATOM 2322 C CA . ALA A 1 298 ? 6.696 14.143 -8.419 1.00 83.00 298 ALA A CA 1
ATOM 2323 C C . ALA A 1 298 ? 6.225 13.384 -9.662 1.00 83.00 298 ALA A C 1
ATOM 2325 O O . ALA A 1 298 ? 5.049 13.499 -9.993 1.00 83.00 298 ALA A O 1
ATOM 2326 N N . SER A 1 299 ? 7.128 12.659 -10.332 1.00 87.00 299 SER A N 1
ATOM 2327 C CA . SER A 1 299 ? 6.877 12.019 -11.625 1.00 87.00 299 SER A CA 1
ATOM 2328 C C . SER A 1 299 ? 6.976 10.498 -11.602 1.00 87.00 299 SER A C 1
ATOM 2330 O O . SER A 1 299 ? 6.506 9.843 -12.524 1.00 87.00 299 SER A O 1
ATOM 2332 N N . SER A 1 300 ? 7.604 9.911 -10.585 1.00 91.25 300 SER A N 1
ATOM 2333 C CA . SER A 1 300 ? 7.953 8.488 -10.573 1.00 91.25 300 SER A CA 1
ATOM 2334 C C . SER A 1 300 ? 7.326 7.737 -9.400 1.00 91.25 300 SER A C 1
ATOM 2336 O O . SER A 1 300 ? 6.909 8.332 -8.403 1.00 91.25 300 SER A O 1
ATOM 2338 N N . MET A 1 301 ? 7.281 6.410 -9.515 1.00 92.69 301 MET A N 1
ATOM 2339 C CA . MET A 1 301 ? 6.717 5.518 -8.500 1.00 92.69 301 MET A CA 1
ATOM 2340 C C . MET A 1 301 ? 7.713 4.445 -8.059 1.00 92.69 301 MET A C 1
ATOM 2342 O O . MET A 1 301 ? 8.678 4.149 -8.764 1.00 92.69 301 MET A O 1
ATOM 2346 N N . LEU A 1 302 ? 7.448 3.829 -6.910 1.00 94.50 302 LEU A N 1
ATOM 2347 C CA . LEU A 1 302 ? 8.203 2.693 -6.386 1.00 94.50 302 LEU A CA 1
ATOM 2348 C C . LEU A 1 302 ? 7.259 1.493 -6.228 1.00 94.50 302 LEU A C 1
ATOM 2350 O O . LEU A 1 302 ? 6.177 1.636 -5.658 1.00 94.50 302 LEU A O 1
ATOM 2354 N N . ILE A 1 303 ? 7.668 0.326 -6.719 1.00 96.69 303 ILE A N 1
ATOM 2355 C CA . ILE A 1 303 ? 6.886 -0.916 -6.694 1.00 96.69 303 ILE A CA 1
ATOM 2356 C C . ILE A 1 303 ? 7.707 -2.016 -6.026 1.00 96.69 303 ILE A C 1
ATOM 2358 O O . ILE A 1 303 ? 8.902 -2.140 -6.290 1.00 96.69 303 ILE A O 1
ATOM 2362 N N . THR A 1 304 ? 7.089 -2.850 -5.192 1.00 97.75 304 THR A N 1
ATOM 2363 C CA . THR A 1 304 ? 7.757 -4.018 -4.607 1.00 97.75 304 THR A CA 1
ATOM 2364 C C . THR A 1 304 ? 6.788 -5.146 -4.237 1.00 97.75 304 THR A C 1
ATOM 2366 O O . THR A 1 304 ? 5.612 -4.916 -3.946 1.00 97.75 304 THR A O 1
ATOM 2369 N N . ASP A 1 305 ? 7.298 -6.376 -4.187 1.00 97.50 305 ASP A N 1
ATOM 2370 C CA . ASP A 1 305 ? 6.659 -7.510 -3.504 1.00 97.50 305 ASP A CA 1
ATOM 2371 C C . ASP A 1 305 ? 6.936 -7.530 -1.983 1.00 97.50 305 ASP A C 1
ATOM 2373 O O . ASP A 1 305 ? 6.312 -8.299 -1.250 1.00 97.50 305 ASP A O 1
ATOM 2377 N N . GLY A 1 306 ? 7.806 -6.639 -1.489 1.00 95.75 306 GLY A N 1
ATOM 2378 C CA . GLY A 1 306 ? 7.989 -6.323 -0.070 1.00 95.75 306 GLY A CA 1
ATOM 2379 C C . GLY A 1 306 ? 6.907 -5.392 0.489 1.00 95.75 306 GLY A C 1
ATOM 2380 O O . GLY A 1 306 ? 5.779 -5.362 -0.005 1.00 95.75 306 GLY A O 1
ATOM 2381 N N . ARG A 1 307 ? 7.225 -4.610 1.531 1.00 93.88 307 ARG A N 1
ATOM 2382 C CA . ARG A 1 307 ? 6.266 -3.696 2.193 1.00 93.88 307 ARG A CA 1
ATOM 2383 C C . ARG A 1 307 ? 6.780 -2.268 2.355 1.00 93.88 307 ARG A C 1
ATOM 2385 O O . ARG A 1 307 ? 7.964 -1.988 2.182 1.00 93.88 307 ARG A O 1
ATOM 2392 N N . TYR A 1 308 ? 5.876 -1.360 2.716 1.00 88.88 308 TYR A N 1
ATOM 2393 C CA . TYR A 1 308 ? 6.182 0.044 3.005 1.00 88.88 308 TYR A CA 1
ATOM 2394 C C . TYR A 1 308 ? 5.843 0.415 4.442 1.00 88.88 308 TYR A C 1
ATOM 2396 O O . TYR A 1 308 ? 5.024 -0.224 5.101 1.00 88.88 308 TYR A O 1
ATOM 2404 N N . SER A 1 309 ? 6.479 1.480 4.923 1.00 72.56 309 SER A N 1
ATOM 2405 C CA . SER A 1 309 ? 6.213 2.017 6.250 1.00 72.56 309 SER A CA 1
ATOM 2406 C C . SER A 1 309 ? 4.983 2.930 6.245 1.00 72.56 309 SER A C 1
ATOM 2408 O O . SER A 1 309 ? 4.545 3.454 5.216 1.00 72.56 309 SER A O 1
ATOM 2410 N N . GLY A 1 310 ? 4.444 3.197 7.436 1.00 58.09 310 GLY A N 1
ATOM 2411 C CA . GLY A 1 310 ? 3.317 4.116 7.600 1.00 58.09 310 GLY A CA 1
ATOM 2412 C C . GLY A 1 310 ? 3.622 5.572 7.223 1.00 58.09 310 GLY A C 1
ATOM 2413 O O . GLY A 1 310 ? 2.681 6.330 6.992 1.00 58.09 310 GLY A O 1
ATOM 2414 N N . VAL A 1 311 ? 4.896 5.964 7.116 1.00 55.06 311 VAL A N 1
ATOM 2415 C CA . VAL A 1 311 ? 5.319 7.352 6.841 1.00 55.06 311 VAL A CA 1
ATOM 2416 C C . VAL A 1 311 ? 5.660 7.619 5.371 1.00 55.06 311 VAL A C 1
ATOM 2418 O O . VAL A 1 311 ? 6.030 8.742 5.021 1.00 55.06 311 VAL A O 1
ATOM 2421 N N . THR A 1 312 ? 5.537 6.615 4.503 1.00 57.81 312 THR A N 1
ATOM 2422 C CA . THR A 1 312 ? 5.795 6.760 3.069 1.00 57.81 312 THR A CA 1
ATOM 2423 C C . THR A 1 312 ? 4.716 7.629 2.404 1.00 57.81 312 THR A C 1
ATOM 2425 O O . THR A 1 312 ? 3.521 7.410 2.598 1.00 57.81 312 THR A O 1
ATOM 2428 N N . LYS A 1 313 ? 5.149 8.640 1.637 1.00 61.59 313 LYS A N 1
ATOM 2429 C CA . LYS A 1 313 ? 4.311 9.539 0.822 1.00 61.59 313 LYS A CA 1
ATOM 2430 C C . LYS A 1 313 ? 4.748 9.421 -0.643 1.00 61.59 313 LYS A C 1
ATOM 2432 O O . LYS A 1 313 ? 5.946 9.315 -0.887 1.00 61.59 313 LYS A O 1
ATOM 2437 N N . GLY A 1 314 ? 3.805 9.489 -1.582 1.00 66.62 314 GLY A N 1
ATOM 2438 C CA . GLY A 1 314 ? 4.048 9.291 -3.020 1.00 66.62 314 GLY A CA 1
ATOM 2439 C C . GLY A 1 314 ? 3.492 7.956 -3.526 1.00 66.62 314 GLY A C 1
ATOM 2440 O O . GLY A 1 314 ? 2.906 7.205 -2.747 1.00 66.62 314 GLY A O 1
ATOM 2441 N N . ALA A 1 315 ? 3.644 7.665 -4.822 1.00 76.69 315 ALA A N 1
ATOM 2442 C CA . ALA A 1 315 ? 3.146 6.429 -5.436 1.00 76.69 315 ALA A CA 1
ATOM 2443 C C . ALA A 1 315 ? 4.043 5.249 -5.057 1.00 76.69 315 ALA A C 1
ATOM 2445 O O . ALA A 1 315 ? 4.984 4.900 -5.761 1.00 76.69 315 ALA A O 1
ATOM 2446 N N . CYS A 1 316 ? 3.791 4.682 -3.882 1.00 88.62 316 CYS A N 1
ATOM 2447 C CA . CYS A 1 316 ? 4.460 3.482 -3.394 1.00 88.62 316 CYS A CA 1
ATOM 2448 C C . CYS A 1 316 ? 3.459 2.325 -3.387 1.00 88.62 316 CYS A C 1
ATOM 2450 O O . CYS A 1 316 ? 2.437 2.387 -2.694 1.00 88.62 316 CYS A O 1
ATOM 2452 N N . ILE A 1 317 ? 3.758 1.299 -4.183 1.00 93.56 317 ILE A N 1
ATOM 2453 C CA . ILE A 1 317 ? 2.905 0.139 -4.451 1.00 93.56 317 ILE A CA 1
ATOM 2454 C C . ILE A 1 317 ? 3.592 -1.111 -3.907 1.00 93.56 317 ILE A C 1
ATOM 2456 O O . ILE A 1 317 ? 4.642 -1.517 -4.400 1.00 93.56 317 ILE A O 1
ATOM 2460 N N . GLY A 1 318 ? 3.062 -1.680 -2.830 1.00 95.19 318 GLY A N 1
ATOM 2461 C CA . GLY A 1 318 ? 3.700 -2.776 -2.097 1.00 95.19 318 GLY A CA 1
ATOM 2462 C C . GLY A 1 318 ? 2.804 -3.996 -1.987 1.00 95.19 318 GLY A C 1
ATOM 2463 O O . GLY A 1 318 ? 1.637 -3.960 -2.368 1.00 95.19 318 GLY A O 1
ATOM 2464 N N . HIS A 1 319 ? 3.321 -5.058 -1.377 1.00 96.62 319 HIS A N 1
ATOM 2465 C CA . HIS A 1 319 ? 2.570 -6.279 -1.082 1.00 96.62 319 HIS A CA 1
ATOM 2466 C C . HIS A 1 319 ? 2.099 -7.001 -2.347 1.00 96.62 319 HIS A C 1
ATOM 2468 O O . HIS A 1 319 ? 1.035 -7.615 -2.329 1.00 96.62 319 HIS A O 1
ATOM 2474 N N . MET A 1 320 ? 2.843 -6.891 -3.451 1.00 97.69 320 MET A N 1
ATOM 2475 C CA . MET A 1 320 ? 2.438 -7.520 -4.702 1.00 97.69 320 MET A CA 1
ATOM 2476 C C . MET A 1 320 ? 2.328 -9.038 -4.556 1.00 97.69 320 MET A C 1
ATOM 2478 O O . MET A 1 320 ? 3.263 -9.704 -4.108 1.00 97.69 320 MET A O 1
ATOM 2482 N N . VAL A 1 321 ? 1.167 -9.568 -4.939 1.00 97.44 321 VAL A N 1
ATOM 2483 C CA . VAL A 1 321 ? 0.865 -10.998 -4.928 1.00 97.44 321 VAL A CA 1
ATOM 2484 C C . VAL A 1 321 ? 0.559 -11.476 -6.348 1.00 97.44 321 VAL A C 1
ATOM 2486 O O . VAL A 1 321 ? -0.268 -10.860 -7.018 1.00 97.44 321 VAL A O 1
ATOM 2489 N N . PRO A 1 322 ? 1.145 -12.599 -6.799 1.00 97.38 322 PRO A N 1
ATOM 2490 C CA . PRO A 1 322 ? 2.178 -13.387 -6.115 1.00 97.38 322 PRO A CA 1
ATOM 2491 C C . PRO A 1 322 ? 3.537 -12.664 -6.044 1.00 97.38 322 PRO A C 1
ATOM 2493 O O . PRO A 1 322 ? 3.856 -11.847 -6.907 1.00 97.38 322 PRO A O 1
ATOM 2496 N N . GLU A 1 323 ? 4.351 -12.979 -5.031 1.00 97.31 323 GLU A N 1
ATOM 2497 C CA . GLU A 1 323 ? 5.723 -12.451 -4.925 1.00 97.31 323 GLU A CA 1
ATOM 2498 C C . GLU A 1 323 ? 6.658 -13.084 -5.970 1.00 97.31 323 GLU A C 1
ATOM 2500 O O . GLU A 1 323 ? 6.380 -14.172 -6.485 1.00 97.31 323 GLU A O 1
ATOM 2505 N N . ALA A 1 324 ? 7.811 -12.466 -6.249 1.00 97.62 324 ALA A N 1
ATOM 2506 C CA . ALA A 1 324 ? 8.760 -12.986 -7.238 1.00 97.62 324 ALA A CA 1
ATOM 2507 C C . ALA A 1 324 ? 9.212 -14.423 -6.928 1.00 97.62 324 ALA A C 1
ATOM 2509 O O . ALA A 1 324 ? 9.319 -15.253 -7.830 1.00 97.62 324 ALA A O 1
ATOM 2510 N N . PHE A 1 325 ? 9.471 -14.731 -5.654 1.00 96.31 325 PHE A N 1
ATOM 2511 C CA . PHE A 1 325 ? 10.025 -16.023 -5.245 1.00 96.31 325 PHE A CA 1
ATOM 2512 C C . PHE A 1 325 ? 9.045 -17.187 -5.430 1.00 96.31 325 PHE A C 1
ATOM 2514 O O . PHE A 1 325 ? 9.464 -18.302 -5.719 1.00 96.31 325 PHE A O 1
ATOM 2521 N N . THR A 1 326 ? 7.738 -16.930 -5.378 1.00 95.50 326 THR A N 1
ATOM 2522 C CA . THR A 1 326 ? 6.703 -17.949 -5.626 1.00 95.50 326 THR A CA 1
ATOM 2523 C C . THR A 1 326 ? 6.262 -18.007 -7.094 1.00 95.50 326 THR A C 1
ATOM 2525 O O . THR A 1 326 ? 5.296 -18.691 -7.428 1.00 95.50 326 THR A O 1
ATOM 2528 N N . GLY A 1 327 ? 6.989 -17.333 -7.996 1.00 96.19 327 GLY A N 1
ATOM 2529 C CA . GLY A 1 327 ? 6.708 -17.322 -9.436 1.00 96.19 327 GLY A CA 1
ATOM 2530 C C . GLY A 1 327 ? 5.834 -16.160 -9.909 1.00 96.19 327 GLY A C 1
ATOM 2531 O O . GLY A 1 327 ? 5.332 -16.202 -11.035 1.00 96.19 327 GLY A O 1
ATOM 2532 N N . GLY A 1 328 ? 5.648 -15.130 -9.082 1.00 97.50 328 GLY A N 1
ATOM 2533 C CA . GLY A 1 328 ? 4.933 -13.912 -9.448 1.00 97.50 328 GLY A CA 1
ATOM 2534 C C . GLY A 1 328 ? 5.578 -13.170 -10.615 1.00 97.50 328 GLY A C 1
ATOM 2535 O O . GLY A 1 328 ? 6.806 -13.123 -10.751 1.00 97.50 328 GLY A O 1
ATOM 2536 N N . ALA A 1 329 ? 4.744 -12.560 -11.459 1.00 97.88 329 ALA A N 1
ATOM 2537 C CA . ALA A 1 329 ? 5.194 -11.938 -12.701 1.00 97.88 329 ALA A CA 1
ATOM 2538 C C . ALA A 1 329 ? 6.081 -10.698 -12.479 1.00 97.88 329 ALA A C 1
ATOM 2540 O O . ALA A 1 329 ? 6.848 -10.338 -13.368 1.00 97.88 329 ALA A O 1
ATOM 2541 N N . ILE A 1 330 ? 6.082 -10.103 -11.275 1.00 98.06 330 ILE A N 1
ATOM 2542 C CA . ILE A 1 330 ? 7.042 -9.051 -10.900 1.00 98.06 330 ILE A CA 1
ATOM 2543 C C . ILE A 1 330 ? 8.493 -9.490 -11.149 1.00 98.06 330 ILE A C 1
ATOM 2545 O O . ILE A 1 330 ? 9.299 -8.696 -11.620 1.00 98.06 330 ILE A O 1
ATOM 2549 N N . GLY A 1 331 ? 8.821 -10.772 -10.942 1.00 97.69 331 GLY A N 1
ATOM 2550 C CA . GLY A 1 331 ? 10.161 -11.310 -11.201 1.00 97.69 331 GLY A CA 1
ATOM 2551 C C . GLY A 1 331 ? 10.547 -11.391 -12.686 1.00 97.69 331 GLY A C 1
ATOM 2552 O O . GLY A 1 331 ? 11.727 -11.594 -12.993 1.00 97.69 331 GLY A O 1
ATOM 2553 N N . TYR A 1 332 ? 9.583 -11.238 -13.601 1.00 98.06 332 TYR A N 1
ATOM 2554 C CA . TYR A 1 332 ? 9.751 -11.323 -15.059 1.00 98.06 332 TYR A CA 1
ATOM 2555 C C . TYR A 1 332 ? 9.953 -9.949 -15.719 1.00 98.06 332 TYR A C 1
ATOM 2557 O O . TYR A 1 332 ? 10.382 -9.879 -16.877 1.00 98.06 332 TYR A O 1
ATOM 2565 N N . LEU A 1 333 ? 9.698 -8.864 -14.980 1.00 97.75 333 LEU A N 1
ATOM 2566 C CA . LEU A 1 333 ? 9.872 -7.495 -15.460 1.00 97.75 333 LEU A CA 1
ATOM 2567 C C . LEU A 1 333 ? 11.340 -7.192 -15.792 1.00 97.75 333 LEU A C 1
ATOM 2569 O O . LEU A 1 333 ? 12.261 -7.670 -15.126 1.00 97.75 333 LEU A O 1
ATOM 2573 N N . LYS A 1 334 ? 11.590 -6.390 -16.817 1.00 96.75 334 LYS A N 1
ATOM 2574 C CA . LYS A 1 334 ? 12.925 -5.903 -17.185 1.00 96.75 334 LYS A CA 1
ATOM 2575 C C . LYS A 1 334 ? 12.908 -4.389 -17.306 1.00 96.75 334 LYS A C 1
ATOM 2577 O O . LYS A 1 334 ? 11.854 -3.773 -17.426 1.00 96.75 334 LYS A O 1
ATOM 2582 N N . ASP A 1 335 ? 14.106 -3.828 -17.283 1.00 98.00 335 ASP A N 1
ATOM 2583 C CA . ASP A 1 335 ? 14.326 -2.454 -17.699 1.00 98.00 335 ASP A CA 1
ATOM 2584 C C . ASP A 1 335 ? 13.719 -2.218 -19.095 1.00 98.00 335 ASP A C 1
ATOM 2586 O O . ASP A 1 335 ? 13.784 -3.098 -19.958 1.00 98.00 335 ASP A O 1
ATOM 2590 N N . GLY A 1 336 ? 13.068 -1.067 -19.280 1.00 97.50 336 GLY A N 1
ATOM 2591 C CA . GLY A 1 336 ? 12.383 -0.721 -20.532 1.00 97.50 336 GLY A CA 1
ATOM 2592 C C . GLY A 1 336 ? 10.963 -1.282 -20.682 1.00 97.50 336 GLY A C 1
ATOM 2593 O O . GLY A 1 336 ? 10.271 -0.925 -21.634 1.00 97.50 336 GLY A O 1
ATOM 2594 N N . ASP A 1 337 ? 10.485 -2.116 -19.751 1.00 97.94 337 ASP A N 1
ATOM 2595 C CA . ASP A 1 337 ? 9.071 -2.508 -19.733 1.00 97.94 337 ASP A CA 1
ATOM 2596 C C . ASP A 1 337 ? 8.158 -1.299 -19.492 1.00 97.94 337 ASP A C 1
ATOM 2598 O O . ASP A 1 337 ? 8.568 -0.306 -18.890 1.00 97.94 337 ASP A O 1
ATOM 2602 N N . VAL A 1 338 ? 6.904 -1.390 -19.935 1.00 98.38 338 VAL A N 1
ATOM 2603 C CA . VAL A 1 338 ? 5.941 -0.292 -19.832 1.00 98.38 338 VAL A CA 1
ATOM 2604 C C . VAL A 1 338 ? 4.827 -0.673 -18.871 1.00 98.38 338 VAL A C 1
ATOM 2606 O O . VAL A 1 338 ? 4.201 -1.721 -19.024 1.00 98.38 338 VAL A O 1
ATOM 2609 N N . LEU A 1 339 ? 4.569 0.182 -17.883 1.00 98.44 339 LEU A N 1
ATOM 2610 C CA . LEU A 1 339 ? 3.454 0.028 -16.952 1.00 98.44 339 LEU A CA 1
ATOM 2611 C C . LEU A 1 339 ? 2.472 1.187 -17.099 1.00 98.44 339 LEU A C 1
ATOM 2613 O O . LEU A 1 339 ? 2.897 2.340 -17.168 1.00 98.44 339 LEU A O 1
ATOM 2617 N N . ARG A 1 340 ? 1.172 0.894 -17.082 1.00 97.88 340 ARG A N 1
ATOM 2618 C CA . ARG A 1 340 ? 0.104 1.900 -17.009 1.00 97.88 340 ARG A CA 1
ATOM 2619 C C . ARG A 1 340 ? -0.607 1.799 -15.669 1.00 97.8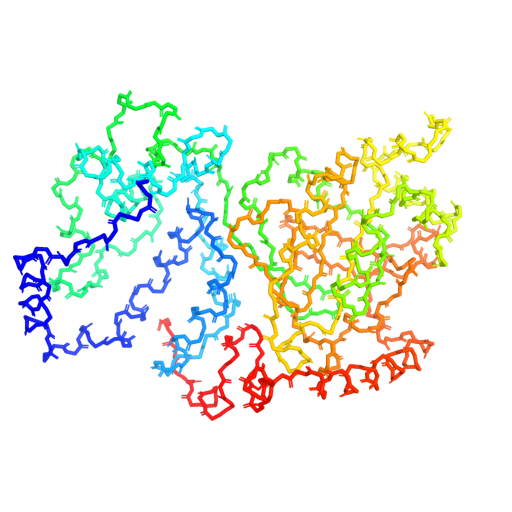8 340 ARG A C 1
ATOM 2621 O O . ARG A 1 340 ? -1.163 0.748 -15.360 1.00 97.88 340 ARG A O 1
ATOM 2628 N N . LEU A 1 341 ? -0.605 2.884 -14.902 1.00 96.50 341 LEU A N 1
ATOM 2629 C CA . LEU A 1 341 ? -1.346 2.999 -13.648 1.00 96.50 341 LEU A CA 1
ATOM 2630 C C . LEU A 1 341 ? -2.635 3.787 -13.878 1.00 96.50 341 LEU A C 1
ATOM 2632 O O . LEU A 1 341 ? -2.595 4.913 -14.362 1.00 96.50 341 LEU A O 1
ATOM 2636 N N . ASP A 1 342 ? -3.757 3.204 -13.480 1.00 95.25 342 ASP A N 1
ATOM 2637 C CA . ASP A 1 342 ? -5.069 3.842 -13.428 1.00 95.25 342 ASP A CA 1
ATOM 2638 C C . ASP A 1 342 ? -5.571 3.787 -11.976 1.00 95.25 342 ASP A C 1
ATOM 2640 O O . ASP A 1 342 ? -5.930 2.725 -11.457 1.00 95.25 342 ASP A O 1
ATOM 2644 N N . LEU A 1 343 ? -5.550 4.928 -11.281 1.00 90.94 343 LEU A N 1
ATOM 2645 C CA . LEU A 1 343 ? -5.943 5.047 -9.870 1.00 90.94 343 LEU A CA 1
ATOM 2646 C C . LEU A 1 343 ? -7.463 5.174 -9.700 1.00 90.94 343 LEU A C 1
ATOM 2648 O O . LEU A 1 343 ? -8.000 4.929 -8.606 1.00 90.94 343 LEU A O 1
ATOM 2652 N N . THR A 1 344 ? -8.161 5.562 -10.761 1.00 89.94 344 THR A N 1
ATOM 2653 C CA . THR A 1 344 ? -9.617 5.599 -10.834 1.00 89.94 344 THR A CA 1
ATOM 2654 C C . THR A 1 344 ? -10.168 4.191 -11.033 1.00 89.94 344 THR A C 1
ATOM 2656 O O . THR A 1 344 ? -11.016 3.753 -10.251 1.00 89.94 344 THR A O 1
ATOM 2659 N N . GLY A 1 345 ? -9.651 3.461 -12.020 1.00 93.50 345 GLY A N 1
ATOM 2660 C CA . GLY A 1 345 ? -9.977 2.063 -12.303 1.00 93.50 345 GLY A CA 1
ATOM 2661 C C . GLY A 1 345 ? -9.317 1.060 -11.357 1.00 93.50 345 GLY A C 1
ATOM 2662 O O . GLY A 1 345 ? -9.739 -0.094 -11.319 1.00 93.50 345 GLY A O 1
ATOM 2663 N N . LEU A 1 346 ? -8.337 1.497 -10.558 1.00 94.06 346 LEU A N 1
ATOM 2664 C CA . LEU A 1 346 ? -7.569 0.669 -9.622 1.00 94.06 346 LEU A CA 1
ATOM 2665 C C . LEU A 1 346 ? -6.833 -0.484 -10.313 1.00 94.06 346 LEU A C 1
ATOM 2667 O O . LEU A 1 346 ? -6.816 -1.617 -9.820 1.00 94.06 346 LEU A O 1
ATOM 2671 N N . THR A 1 347 ? -6.209 -0.177 -11.449 1.00 96.44 347 THR A N 1
ATOM 2672 C CA . THR A 1 347 ? -5.439 -1.140 -12.236 1.00 96.44 347 THR A CA 1
ATOM 2673 C C . THR A 1 347 ? -3.996 -0.694 -12.439 1.00 96.44 347 THR A C 1
ATOM 2675 O O . THR A 1 347 ? -3.697 0.496 -12.533 1.00 96.44 347 THR A O 1
ATOM 2678 N N . LEU A 1 348 ? -3.085 -1.662 -12.479 1.00 97.69 348 LEU A N 1
ATOM 2679 C CA . LEU A 1 348 ? -1.708 -1.476 -12.920 1.00 97.69 348 LEU A CA 1
ATOM 2680 C C . LEU A 1 348 ? -1.389 -2.559 -13.946 1.00 97.69 348 LEU A C 1
ATOM 2682 O O . LEU A 1 348 ? -1.187 -3.721 -13.597 1.00 97.69 348 LEU A O 1
ATOM 2686 N N . ASP A 1 349 ? -1.332 -2.172 -15.209 1.00 98.25 349 ASP A N 1
ATOM 2687 C CA . ASP A 1 349 ? -1.155 -3.111 -16.309 1.00 98.25 349 ASP A CA 1
ATOM 2688 C C . ASP A 1 349 ? 0.260 -3.043 -16.864 1.00 98.25 349 ASP A C 1
ATOM 2690 O O . ASP A 1 349 ? 0.842 -1.966 -17.005 1.00 98.25 349 ASP A O 1
ATOM 2694 N N . TRP A 1 350 ? 0.795 -4.205 -17.218 1.00 98.50 350 TRP A N 1
ATOM 2695 C CA . TRP A 1 350 ? 1.969 -4.307 -18.068 1.00 98.50 350 TRP A CA 1
ATOM 2696 C C . TRP A 1 350 ? 1.538 -4.226 -19.530 1.00 98.50 350 TRP A C 1
ATOM 2698 O O . TRP A 1 350 ? 0.644 -4.958 -19.967 1.00 98.50 350 TRP A O 1
ATOM 2708 N N . LEU A 1 351 ? 2.182 -3.335 -20.277 1.00 97.88 351 LEU A N 1
ATOM 2709 C CA . LEU A 1 351 ? 1.982 -3.157 -21.708 1.00 97.88 351 LEU A CA 1
ATOM 2710 C C . LEU A 1 351 ? 3.199 -3.704 -22.452 1.00 97.88 351 LEU A C 1
ATOM 2712 O O . LEU A 1 351 ? 4.337 -3.440 -22.059 1.00 97.88 351 LEU A O 1
ATOM 2716 N N . ASP A 1 352 ? 2.961 -4.426 -23.549 1.00 94.56 352 ASP A N 1
ATOM 2717 C CA . ASP A 1 352 ? 4.039 -4.864 -24.439 1.00 94.56 352 ASP A CA 1
ATOM 2718 C C . ASP A 1 352 ? 4.782 -3.629 -24.990 1.00 94.56 352 ASP A C 1
ATOM 2720 O O . ASP A 1 352 ? 4.162 -2.830 -25.698 1.00 94.56 352 ASP A O 1
ATOM 2724 N N . PRO A 1 353 ? 6.088 -3.449 -24.702 1.00 94.19 353 PRO A N 1
ATOM 2725 C CA . PRO A 1 353 ? 6.826 -2.258 -25.120 1.00 94.19 353 PRO A CA 1
ATOM 2726 C C . PRO A 1 353 ? 6.883 -2.071 -26.638 1.00 94.19 353 PRO A C 1
ATOM 2728 O O . PRO A 1 353 ? 6.845 -0.942 -27.126 1.00 94.19 353 PRO A O 1
ATOM 2731 N N . GLU A 1 354 ? 6.944 -3.161 -27.406 1.00 93.50 354 GLU A N 1
ATOM 2732 C CA . GLU A 1 354 ? 6.979 -3.097 -28.866 1.00 93.50 354 GLU A CA 1
ATOM 2733 C C . GLU A 1 354 ? 5.612 -2.705 -29.426 1.00 93.50 354 GLU A C 1
ATOM 2735 O O . GLU A 1 354 ? 5.534 -1.926 -30.377 1.00 93.50 354 GLU A O 1
ATOM 2740 N N . ALA A 1 355 ? 4.527 -3.221 -28.843 1.00 95.19 355 ALA A N 1
ATOM 2741 C CA . ALA A 1 355 ? 3.171 -2.788 -29.183 1.00 95.19 355 ALA A CA 1
ATOM 2742 C C . ALA A 1 355 ? 2.941 -1.320 -28.807 1.00 95.19 355 ALA A C 1
ATOM 2744 O O . ALA A 1 355 ? 2.474 -0.528 -29.630 1.00 95.19 355 ALA A O 1
ATOM 2745 N N . PHE A 1 356 ? 3.385 -0.927 -27.616 1.00 97.12 356 PHE A N 1
ATOM 2746 C CA . PHE A 1 356 ? 3.265 0.433 -27.117 1.00 97.12 356 PHE A CA 1
ATOM 2747 C C . PHE A 1 356 ? 3.991 1.448 -28.010 1.00 97.12 356 PHE A C 1
ATOM 2749 O O . PHE A 1 356 ? 3.411 2.476 -28.361 1.00 97.12 356 PHE A O 1
ATOM 2756 N N . LYS A 1 357 ? 5.212 1.138 -28.473 1.00 95.75 357 LYS A N 1
ATOM 2757 C CA . LYS A 1 357 ? 5.952 1.975 -29.439 1.00 95.75 357 LYS A CA 1
ATOM 2758 C C . LYS A 1 357 ? 5.185 2.198 -30.750 1.00 95.75 357 LYS A C 1
ATOM 2760 O O . LYS A 1 357 ? 5.254 3.282 -31.326 1.00 95.75 357 LYS A O 1
ATOM 2765 N N . ARG A 1 358 ? 4.378 1.222 -31.185 1.00 95.81 358 ARG A N 1
ATOM 2766 C CA . ARG A 1 358 ? 3.486 1.339 -32.358 1.00 95.81 358 ARG A CA 1
ATOM 2767 C C . ARG A 1 358 ? 2.160 2.055 -32.067 1.00 95.81 358 ARG A C 1
ATOM 2769 O O . ARG A 1 358 ? 1.369 2.245 -32.990 1.00 95.81 358 ARG A O 1
ATOM 2776 N N . GLY A 1 359 ? 1.919 2.472 -30.824 1.00 94.88 359 GLY A N 1
ATOM 2777 C CA . GLY A 1 359 ? 0.685 3.128 -30.384 1.00 94.88 359 GLY A CA 1
ATOM 2778 C C . GLY A 1 359 ? -0.420 2.165 -29.939 1.00 94.88 359 GLY A C 1
ATOM 2779 O O . GLY A 1 359 ? -1.582 2.563 -29.891 1.00 94.88 359 GLY A O 1
ATOM 2780 N N . GLU A 1 360 ? -0.086 0.909 -29.636 1.00 96.00 360 GLU A N 1
ATOM 2781 C CA . GLU A 1 360 ? -1.024 -0.117 -29.171 1.00 96.00 360 GLU A CA 1
ATOM 2782 C C . GLU A 1 360 ? -0.870 -0.334 -27.653 1.00 96.00 360 GLU A C 1
ATOM 2784 O O . GLU A 1 360 ? 0.168 -0.792 -27.182 1.00 96.00 360 GLU A O 1
ATOM 2789 N N . GLU A 1 361 ? -1.914 -0.053 -26.868 1.00 95.12 361 GLU A N 1
ATOM 2790 C CA . GLU A 1 361 ? -1.934 -0.300 -25.415 1.00 95.12 361 GLU A CA 1
ATOM 2791 C C . GLU A 1 361 ? -2.636 -1.623 -25.101 1.00 95.12 361 GLU A C 1
ATOM 2793 O O . GLU A 1 361 ? -3.807 -1.661 -24.716 1.00 95.12 361 GLU A O 1
ATOM 2798 N N . VAL A 1 362 ? -1.923 -2.730 -25.305 1.00 91.00 362 VAL A N 1
ATOM 2799 C CA . VAL A 1 362 ? -2.444 -4.073 -25.026 1.00 91.00 362 VAL A CA 1
ATOM 2800 C C . VAL A 1 362 ? -1.908 -4.555 -23.684 1.00 91.00 362 VAL A C 1
ATOM 2802 O O . VAL A 1 362 ? -0.731 -4.891 -23.562 1.00 91.00 362 VAL A O 1
ATOM 2805 N N . ALA A 1 363 ? -2.793 -4.598 -22.687 1.00 95.50 363 ALA A N 1
ATOM 2806 C CA . ALA A 1 363 ? -2.498 -5.214 -21.402 1.00 95.50 363 ALA A CA 1
ATOM 2807 C C . ALA A 1 363 ? -2.240 -6.714 -21.592 1.00 95.50 363 ALA A C 1
ATOM 2809 O O . ALA A 1 363 ? -3.027 -7.418 -22.229 1.00 95.50 363 ALA A O 1
ATOM 2810 N N . SER A 1 364 ? -1.129 -7.191 -21.045 1.00 95.06 364 SER A N 1
ATOM 2811 C CA . SER A 1 364 ? -0.702 -8.587 -21.143 1.00 95.06 364 SER A CA 1
ATOM 2812 C C . SER A 1 364 ? 0.120 -8.974 -19.910 1.00 95.06 364 SER A C 1
ATOM 2814 O O . SER A 1 364 ? 0.249 -8.189 -18.967 1.00 95.06 364 SER A O 1
ATOM 2816 N N . ASP A 1 365 ? 0.678 -10.178 -19.903 1.00 96.44 365 ASP A N 1
ATOM 2817 C CA . ASP A 1 365 ? 1.523 -10.682 -18.831 1.00 96.44 365 ASP A CA 1
ATOM 2818 C C . ASP A 1 365 ? 2.971 -10.868 -19.324 1.00 96.44 365 ASP A C 1
ATOM 2820 O O . ASP A 1 365 ? 3.203 -11.575 -20.311 1.00 96.44 365 ASP A O 1
ATOM 2824 N N . PRO A 1 366 ? 3.988 -10.302 -18.644 1.00 96.31 366 PRO A N 1
ATOM 2825 C CA . PRO A 1 366 ? 5.384 -10.505 -19.021 1.00 96.31 366 PRO A CA 1
ATOM 2826 C C . PRO A 1 366 ? 5.815 -11.983 -18.966 1.00 96.31 366 PRO A C 1
ATOM 2828 O O . PRO A 1 366 ? 6.824 -12.342 -19.573 1.00 96.31 366 PRO A O 1
ATOM 2831 N N . ARG A 1 367 ? 5.079 -12.868 -18.279 1.00 95.94 367 ARG A N 1
ATOM 2832 C CA . ARG A 1 367 ? 5.327 -14.322 -18.283 1.00 95.94 367 ARG A CA 1
ATOM 2833 C C . ARG A 1 367 ? 5.095 -14.967 -19.648 1.00 95.94 367 ARG A C 1
ATOM 2835 O O . ARG A 1 367 ? 5.727 -15.985 -19.931 1.00 95.94 367 ARG A O 1
ATOM 2842 N N . ASP A 1 368 ? 4.252 -14.373 -20.489 1.00 93.50 368 ASP A N 1
ATOM 2843 C CA . ASP A 1 368 ? 3.913 -14.909 -21.812 1.00 93.50 368 ASP A CA 1
ATOM 2844 C C . ASP A 1 368 ? 4.988 -14.603 -22.869 1.00 93.50 368 ASP A C 1
ATOM 2846 O O . ASP A 1 368 ? 5.002 -15.186 -23.956 1.00 93.50 368 ASP A O 1
ATOM 2850 N N . ILE A 1 369 ? 5.946 -13.728 -22.548 1.00 92.75 369 ILE A N 1
ATOM 2851 C CA . ILE A 1 369 ? 7.062 -13.388 -23.429 1.00 92.75 369 ILE A CA 1
ATOM 2852 C C . ILE A 1 369 ? 8.173 -14.443 -23.293 1.00 92.75 369 ILE A C 1
ATOM 2854 O O . ILE A 1 369 ? 8.808 -14.581 -22.243 1.00 92.75 369 ILE A O 1
ATOM 2858 N N . ALA A 1 370 ? 8.455 -15.160 -24.386 1.00 86.75 370 ALA A N 1
ATOM 2859 C CA . ALA A 1 370 ? 9.344 -16.331 -24.403 1.00 86.75 370 ALA A CA 1
ATOM 2860 C C . ALA A 1 370 ? 10.730 -16.087 -23.761 1.00 86.75 370 ALA A C 1
ATOM 2862 O O . ALA A 1 370 ? 11.215 -16.911 -22.982 1.00 86.75 370 ALA A O 1
ATOM 2863 N N . ASP A 1 371 ? 11.332 -14.919 -24.004 1.00 91.25 371 ASP A N 1
ATOM 2864 C CA . ASP A 1 371 ? 12.679 -14.569 -23.522 1.00 91.25 371 ASP A CA 1
ATOM 2865 C C . ASP A 1 371 ? 12.718 -14.067 -22.063 1.00 91.25 371 ASP A C 1
ATOM 2867 O O . ASP A 1 371 ? 13.747 -13.572 -21.574 1.00 91.25 371 ASP A O 1
ATOM 2871 N N . ARG A 1 372 ? 11.600 -14.157 -21.332 1.00 94.56 372 ARG A N 1
ATOM 2872 C CA . ARG A 1 372 ? 11.525 -13.763 -19.915 1.00 94.56 372 ARG A CA 1
ATOM 2873 C C . ARG A 1 372 ? 11.805 -14.919 -18.973 1.00 94.56 372 ARG A C 1
ATOM 2875 O O . ARG A 1 372 ? 12.428 -14.698 -17.935 1.00 94.56 372 ARG A O 1
ATOM 2882 N N . LYS A 1 373 ? 11.457 -16.151 -19.352 1.00 95.69 373 LYS A N 1
ATOM 2883 C CA . LYS A 1 373 ? 11.664 -17.329 -18.499 1.00 95.69 373 LYS A CA 1
ATOM 2884 C C . LYS A 1 373 ? 13.137 -17.553 -18.111 1.00 95.69 373 LYS A C 1
ATOM 2886 O O . LYS A 1 373 ? 13.388 -17.712 -16.918 1.00 95.69 373 LYS A O 1
ATOM 2891 N N . PRO A 1 374 ? 14.128 -17.478 -19.027 1.00 96.75 374 PRO A N 1
ATOM 2892 C CA . PRO A 1 374 ? 15.535 -17.630 -18.643 1.00 96.75 374 PRO A CA 1
ATOM 2893 C C . PRO A 1 374 ? 16.029 -16.533 -17.690 1.00 96.75 374 PRO A C 1
ATOM 2895 O O . PRO A 1 374 ? 16.858 -16.790 -16.817 1.00 96.75 374 PRO A O 1
ATOM 2898 N N . VAL A 1 375 ? 15.511 -15.307 -17.831 1.00 95.12 375 VAL A N 1
ATOM 2899 C CA . VAL A 1 375 ? 15.866 -14.185 -16.949 1.00 95.12 375 VAL A CA 1
ATOM 2900 C C . VAL A 1 375 ? 15.281 -14.379 -15.558 1.00 95.12 375 VAL A C 1
ATOM 2902 O O . VAL A 1 375 ? 16.003 -14.212 -14.573 1.00 95.12 375 VAL A O 1
ATOM 2905 N N . PHE A 1 376 ? 14.016 -14.793 -15.477 1.00 97.50 376 PHE A N 1
ATOM 2906 C CA . PHE A 1 376 ? 13.398 -15.177 -14.215 1.00 97.50 376 PHE A CA 1
ATOM 2907 C C . PHE A 1 376 ? 14.175 -16.311 -13.538 1.00 97.50 376 PHE A C 1
ATOM 2909 O O . PHE A 1 376 ? 14.523 -16.180 -12.372 1.00 97.50 376 PHE A O 1
ATOM 2916 N N . ASP A 1 377 ? 14.528 -17.378 -14.259 1.00 97.31 377 ASP A N 1
ATOM 2917 C CA . ASP A 1 377 ? 15.242 -18.528 -13.686 1.00 97.31 377 ASP A CA 1
ATOM 2918 C C . ASP A 1 377 ? 16.609 -18.138 -13.108 1.00 97.31 377 ASP A C 1
ATOM 2920 O O . ASP A 1 377 ? 16.984 -18.563 -12.010 1.00 97.31 377 ASP A O 1
ATOM 2924 N N . ALA A 1 378 ? 17.344 -17.274 -13.814 1.00 97.00 378 ALA A N 1
ATOM 2925 C CA . ALA A 1 378 ? 18.613 -16.747 -13.328 1.00 97.00 378 ALA A CA 1
ATOM 2926 C C . ALA A 1 378 ? 18.436 -15.901 -12.055 1.00 97.00 378 ALA A C 1
ATOM 2928 O O . ALA A 1 378 ? 19.245 -16.008 -11.128 1.00 97.00 378 ALA A O 1
ATOM 2929 N N . ARG A 1 379 ? 17.384 -15.076 -11.992 1.00 96.56 379 ARG A N 1
ATOM 2930 C CA . ARG A 1 379 ? 17.040 -14.277 -10.805 1.00 96.56 379 ARG A CA 1
ATOM 2931 C C . ARG A 1 379 ? 16.583 -15.147 -9.648 1.00 96.56 379 ARG A C 1
ATOM 2933 O O . ARG A 1 379 ? 17.049 -14.944 -8.536 1.00 96.56 379 ARG A O 1
ATOM 2940 N N . PHE A 1 380 ? 15.729 -16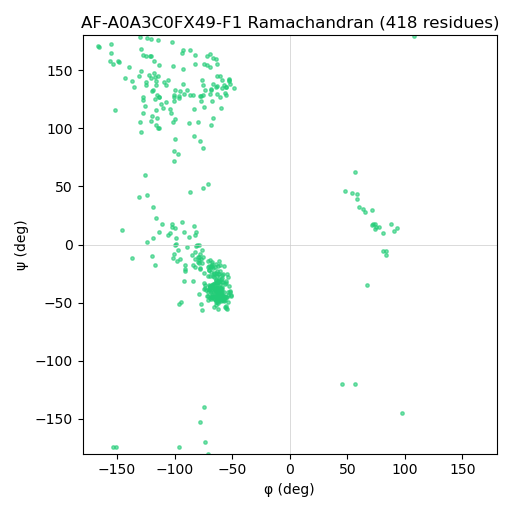.132 -9.903 1.00 97.12 380 PHE A N 1
ATOM 2941 C CA . PHE A 1 380 ? 15.243 -17.072 -8.902 1.00 97.12 380 PHE A CA 1
ATOM 2942 C C . PHE A 1 380 ? 16.401 -17.772 -8.199 1.00 97.12 380 PHE A C 1
ATOM 2944 O O . PHE A 1 380 ? 16.444 -17.794 -6.972 1.00 97.12 380 PHE A O 1
ATOM 2951 N N . LYS A 1 381 ? 17.400 -18.238 -8.960 1.00 96.94 381 LYS A N 1
ATOM 2952 C CA . LYS A 1 381 ? 18.615 -18.812 -8.376 1.00 96.94 381 LYS A CA 1
ATOM 2953 C C . LYS A 1 381 ? 19.319 -17.829 -7.433 1.00 96.94 381 LYS A C 1
ATOM 2955 O O . LYS A 1 381 ? 19.636 -18.199 -6.312 1.00 96.94 381 LYS A O 1
ATOM 2960 N N . ARG A 1 382 ? 19.501 -16.569 -7.847 1.00 96.00 382 ARG A N 1
ATOM 2961 C CA . ARG A 1 382 ? 20.105 -15.535 -6.987 1.00 96.00 382 ARG A CA 1
ATOM 2962 C C . ARG A 1 382 ? 19.255 -15.224 -5.754 1.00 96.00 382 ARG A C 1
ATOM 2964 O O . ARG A 1 382 ? 19.814 -14.990 -4.692 1.00 96.00 382 ARG A O 1
ATOM 2971 N N . MET A 1 383 ? 17.926 -15.227 -5.867 1.00 95.00 383 MET A N 1
ATOM 2972 C CA . MET A 1 383 ? 17.036 -15.065 -4.712 1.00 95.00 383 MET A CA 1
ATOM 2973 C C . MET A 1 383 ? 17.209 -16.217 -3.718 1.00 95.00 383 MET A C 1
ATOM 2975 O O . MET A 1 383 ? 17.361 -15.956 -2.529 1.00 95.00 383 MET A O 1
ATOM 2979 N N . ALA A 1 384 ? 17.255 -17.459 -4.206 1.00 94.00 384 ALA A N 1
ATOM 2980 C CA . ALA A 1 384 ? 17.490 -18.640 -3.379 1.00 94.00 384 ALA A CA 1
ATOM 2981 C C . ALA A 1 384 ? 18.876 -18.611 -2.712 1.00 94.00 384 ALA A C 1
ATOM 2983 O O . ALA A 1 384 ? 18.992 -18.911 -1.527 1.00 94.00 384 ALA A O 1
ATOM 2984 N N . ASP A 1 385 ? 19.915 -18.180 -3.434 1.00 93.62 385 ASP A N 1
ATOM 2985 C CA . ASP A 1 385 ? 21.253 -18.007 -2.861 1.00 93.62 385 ASP A CA 1
ATOM 2986 C C . ASP A 1 385 ? 21.228 -16.963 -1.722 1.00 93.62 385 ASP A C 1
ATOM 2988 O O . ASP A 1 385 ? 21.741 -17.224 -0.635 1.00 93.62 385 ASP A O 1
ATOM 2992 N N . ARG A 1 386 ? 20.545 -15.822 -1.914 1.00 91.62 386 ARG A N 1
ATOM 2993 C CA . ARG A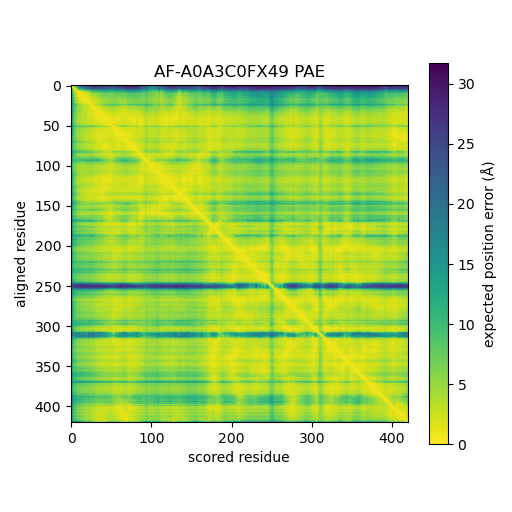 1 386 ? 20.411 -14.763 -0.891 1.00 91.62 386 ARG A CA 1
ATOM 2994 C C . ARG A 1 386 ? 19.620 -15.169 0.344 1.00 91.62 386 ARG A C 1
ATOM 2996 O O . ARG A 1 386 ? 19.840 -14.580 1.396 1.00 91.62 386 ARG A O 1
ATOM 3003 N N . GLN A 1 387 ? 18.719 -16.151 0.266 1.00 91.31 387 GLN A N 1
ATOM 3004 C CA . GLN A 1 387 ? 18.037 -16.649 1.469 1.00 91.31 387 GLN A CA 1
ATOM 3005 C C . GLN A 1 387 ? 19.033 -17.180 2.508 1.00 91.31 387 GLN A C 1
ATOM 3007 O O . GLN A 1 387 ? 18.749 -17.138 3.703 1.00 91.31 387 GLN A O 1
ATOM 3012 N N . CYS A 1 388 ? 20.216 -17.626 2.071 1.00 88.81 388 CYS A N 1
ATOM 3013 C CA . CYS A 1 388 ? 21.281 -18.087 2.957 1.00 88.81 388 CYS A CA 1
ATOM 3014 C C . CYS A 1 388 ? 21.946 -16.947 3.749 1.00 88.81 388 CYS A C 1
ATOM 3016 O O . CYS A 1 388 ? 22.565 -17.213 4.779 1.00 88.81 388 CYS A O 1
ATOM 3018 N N . ASP A 1 389 ? 21.799 -15.696 3.302 1.00 86.75 389 ASP A N 1
ATOM 3019 C CA . ASP A 1 389 ? 22.313 -14.502 3.984 1.00 86.75 389 ASP A CA 1
ATOM 3020 C C . ASP A 1 389 ? 21.349 -13.991 5.071 1.00 86.75 389 ASP A C 1
ATOM 3022 O O . ASP A 1 389 ? 21.687 -13.109 5.864 1.00 86.75 389 ASP A O 1
ATOM 3026 N N . ILE A 1 390 ? 20.135 -14.544 5.126 1.00 87.44 390 ILE A N 1
ATOM 3027 C CA . ILE A 1 390 ? 19.088 -14.142 6.059 1.00 87.44 390 ILE A CA 1
ATOM 3028 C C . ILE A 1 390 ? 19.168 -15.016 7.307 1.00 87.44 390 ILE A C 1
ATOM 3030 O O . ILE A 1 390 ? 19.299 -16.239 7.241 1.00 87.44 390 ILE A O 1
ATOM 3034 N N . ALA A 1 391 ? 19.015 -14.400 8.480 1.00 87.75 391 ALA A N 1
ATOM 3035 C CA . ALA A 1 391 ? 18.803 -15.158 9.704 1.00 87.75 391 ALA A CA 1
ATOM 3036 C C . ALA A 1 391 ? 17.586 -16.085 9.541 1.00 87.75 391 ALA A C 1
ATOM 3038 O O . ALA A 1 391 ? 16.498 -15.624 9.202 1.00 87.75 391 ALA A O 1
ATOM 3039 N N . ALA A 1 392 ? 17.744 -17.376 9.842 1.00 85.75 392 ALA A N 1
ATOM 3040 C CA . ALA A 1 392 ? 16.685 -18.373 9.659 1.00 85.75 392 ALA A CA 1
ATOM 3041 C C . ALA A 1 392 ? 15.355 -18.010 10.356 1.00 85.75 392 ALA A C 1
ATOM 3043 O O . ALA A 1 392 ? 14.295 -18.426 9.907 1.00 85.75 392 ALA A O 1
ATOM 3044 N N . SER A 1 393 ? 15.394 -17.203 11.424 1.00 86.81 393 SER A N 1
ATOM 3045 C CA . SER A 1 393 ? 14.204 -16.691 12.120 1.00 86.81 393 SER A CA 1
ATOM 3046 C C . SER A 1 393 ? 13.370 -15.691 11.315 1.00 86.81 393 SER A C 1
ATOM 3048 O O . SER A 1 393 ? 12.227 -15.434 11.684 1.00 86.81 393 SER A O 1
ATOM 3050 N N . ASN A 1 394 ? 13.939 -15.096 10.266 1.00 85.69 394 ASN A N 1
ATOM 3051 C CA . ASN A 1 394 ? 13.295 -14.066 9.452 1.00 85.69 394 ASN A CA 1
ATOM 3052 C C . ASN A 1 394 ? 12.759 -14.623 8.127 1.00 85.69 394 ASN A C 1
ATOM 3054 O O . ASN A 1 394 ? 12.009 -13.932 7.444 1.00 85.69 394 ASN A O 1
ATOM 3058 N N . VAL A 1 395 ? 13.131 -15.852 7.759 1.00 82.12 395 VAL A N 1
ATOM 3059 C CA . VAL A 1 395 ? 12.587 -16.528 6.579 1.00 82.12 395 VAL A CA 1
ATOM 3060 C C . VAL A 1 395 ? 11.189 -17.042 6.915 1.00 82.12 395 VAL A C 1
ATOM 3062 O O . VAL A 1 395 ? 11.007 -17.795 7.873 1.00 82.12 395 VAL A O 1
ATOM 3065 N N . LEU A 1 396 ? 10.193 -16.627 6.134 1.00 90.62 396 LEU A N 1
ATOM 3066 C CA . LEU A 1 396 ? 8.801 -17.015 6.336 1.00 90.62 396 LEU A CA 1
ATOM 3067 C C . LEU A 1 396 ? 8.454 -18.150 5.369 1.00 90.62 396 LEU A C 1
ATOM 3069 O O . LEU A 1 396 ? 8.042 -17.891 4.249 1.00 90.62 396 LEU A O 1
ATOM 3073 N N . ASP A 1 397 ? 8.630 -19.402 5.795 1.00 87.12 397 ASP A N 1
ATOM 3074 C CA . ASP A 1 397 ? 8.283 -20.598 5.008 1.00 87.12 397 ASP A CA 1
ATOM 3075 C C . ASP A 1 397 ? 6.947 -21.213 5.469 1.00 87.12 397 ASP A C 1
ATOM 3077 O O . ASP A 1 397 ? 6.522 -21.075 6.621 1.00 87.12 397 ASP A O 1
ATOM 3081 N N . GLY A 1 398 ? 6.258 -21.910 4.564 1.00 91.50 398 GLY A N 1
ATOM 3082 C CA . GLY A 1 398 ? 5.013 -22.616 4.854 1.00 91.50 398 GLY A CA 1
ATOM 3083 C C . GLY A 1 398 ? 3.864 -21.681 5.231 1.00 91.50 398 GLY A C 1
ATOM 3084 O O . GLY A 1 398 ? 2.954 -22.087 5.967 1.00 91.50 398 GLY A O 1
ATOM 3085 N N . ILE A 1 399 ? 3.899 -20.448 4.730 1.00 94.88 399 ILE A N 1
ATOM 3086 C CA . ILE A 1 399 ? 2.900 -19.402 4.958 1.00 94.88 399 ILE A CA 1
ATOM 3087 C C . ILE A 1 399 ? 1.957 -19.239 3.753 1.00 94.88 399 ILE A C 1
ATOM 3089 O O . ILE A 1 399 ? 2.059 -19.959 2.754 1.00 94.88 399 ILE A O 1
ATOM 3093 N N . GLY A 1 400 ? 0.937 -18.393 3.922 1.00 92.38 400 GLY A N 1
ATOM 3094 C CA . GLY A 1 400 ? 0.060 -17.904 2.857 1.00 92.38 400 GLY A CA 1
ATOM 3095 C C . GLY A 1 400 ? 0.765 -16.859 1.989 1.00 92.38 400 GLY A C 1
ATOM 3096 O O . GLY A 1 400 ? 1.936 -16.988 1.687 1.00 92.38 400 GLY A O 1
ATOM 3097 N N . ASN A 1 401 ? 0.075 -15.795 1.592 1.00 95.31 401 ASN A N 1
ATOM 3098 C CA . ASN A 1 401 ? 0.687 -14.674 0.871 1.00 95.31 401 ASN A CA 1
ATOM 3099 C C . ASN A 1 401 ? 0.306 -13.342 1.539 1.00 95.31 401 ASN A C 1
ATOM 3101 O O . ASN A 1 401 ? -0.435 -13.326 2.530 1.00 95.31 401 ASN A O 1
ATOM 3105 N N . ALA A 1 402 ? 0.808 -12.225 1.008 1.00 96.25 402 ALA A N 1
ATOM 3106 C CA . ALA A 1 402 ? 0.536 -10.898 1.559 1.00 96.25 402 ALA A CA 1
ATOM 3107 C C . ALA A 1 402 ? -0.968 -10.556 1.577 1.00 96.25 402 ALA A C 1
ATOM 3109 O O . ALA A 1 402 ? -1.461 -10.026 2.572 1.00 96.25 402 ALA A O 1
ATOM 3110 N N . ALA A 1 403 ? -1.723 -10.971 0.553 1.00 96.81 403 ALA A N 1
ATOM 3111 C CA . ALA A 1 403 ? -3.173 -10.777 0.461 1.00 96.81 403 ALA A CA 1
ATOM 3112 C C . ALA A 1 403 ? -3.950 -11.471 1.588 1.00 96.81 403 ALA A C 1
ATOM 3114 O O . ALA A 1 403 ? -5.060 -11.069 1.936 1.00 96.81 403 ALA A O 1
ATOM 3115 N N . ARG A 1 404 ? -3.371 -12.529 2.162 1.00 96.44 404 ARG A N 1
ATOM 3116 C CA . ARG A 1 404 ? -3.954 -13.355 3.227 1.00 96.44 404 ARG A CA 1
ATOM 3117 C C . ARG A 1 404 ? -3.216 -13.180 4.558 1.00 96.44 404 ARG A C 1
ATOM 3119 O O . ARG A 1 404 ? -3.352 -14.007 5.455 1.00 96.44 404 ARG A O 1
ATOM 3126 N N . GLY A 1 405 ? -2.436 -12.109 4.705 1.00 95.81 405 GLY A N 1
ATOM 3127 C CA . GLY A 1 405 ? -1.782 -11.745 5.962 1.00 95.81 405 GLY A CA 1
ATOM 3128 C C . GLY A 1 405 ? -0.629 -12.652 6.388 1.00 95.81 405 GLY A C 1
ATOM 3129 O O . GLY A 1 405 ? -0.241 -12.601 7.550 1.00 95.81 405 GLY A O 1
ATOM 3130 N N . ILE A 1 406 ? -0.072 -13.470 5.483 1.00 95.94 406 ILE A N 1
ATOM 3131 C CA . ILE A 1 406 ? 1.180 -14.220 5.717 1.00 95.94 406 ILE A CA 1
ATOM 3132 C C . ILE A 1 406 ? 1.078 -15.146 6.950 1.00 95.94 406 ILE A C 1
ATOM 3134 O O . ILE A 1 406 ? 1.993 -15.286 7.758 1.00 95.94 406 ILE A O 1
ATOM 3138 N N . VAL A 1 407 ? -0.079 -15.784 7.132 1.00 96.81 407 VAL A N 1
ATOM 3139 C CA . VAL A 1 407 ? -0.285 -16.756 8.218 1.00 96.81 407 VAL A CA 1
ATOM 3140 C C . VAL A 1 407 ? 0.263 -18.134 7.831 1.00 96.81 407 VAL A C 1
ATOM 3142 O O . VAL A 1 407 ? 0.283 -18.460 6.644 1.00 96.81 407 VAL A O 1
ATOM 3145 N N . PRO A 1 408 ? 0.634 -19.003 8.791 1.00 96.69 408 PRO A N 1
ATOM 3146 C CA . PRO A 1 408 ? 0.971 -20.393 8.487 1.00 96.69 408 PRO A CA 1
ATOM 3147 C C . PRO A 1 408 ? -0.142 -21.089 7.692 1.00 96.69 408 PRO A C 1
ATOM 3149 O O . PRO A 1 408 ? -1.323 -20.941 8.019 1.00 96.69 408 PRO A O 1
ATOM 3152 N N . ARG A 1 409 ? 0.201 -21.941 6.716 1.00 94.94 409 ARG A N 1
ATOM 3153 C CA . ARG A 1 409 ? -0.779 -22.666 5.870 1.00 94.94 409 ARG A CA 1
ATOM 3154 C C . ARG A 1 409 ? -1.814 -23.464 6.669 1.00 94.94 409 ARG A C 1
ATOM 3156 O O . ARG A 1 409 ? -2.925 -23.713 6.205 1.00 94.94 409 ARG A O 1
ATOM 3163 N N . ALA A 1 410 ? -1.471 -23.910 7.878 1.00 96.38 410 ALA A N 1
ATOM 3164 C CA . ALA A 1 410 ? -2.416 -24.583 8.770 1.00 96.38 410 ALA A CA 1
ATOM 3165 C C . ALA A 1 410 ? -3.507 -23.642 9.312 1.00 96.38 410 ALA A C 1
ATOM 3167 O O . ALA A 1 410 ? -4.651 -24.073 9.451 1.00 96.38 410 ALA A O 1
ATOM 3168 N N . VAL A 1 411 ? -3.162 -22.385 9.601 1.00 97.31 411 VAL A N 1
ATOM 3169 C CA . VAL A 1 411 ? -4.114 -21.338 9.997 1.00 97.31 411 VAL A CA 1
ATOM 3170 C C . VAL A 1 411 ? -4.953 -20.945 8.788 1.00 97.31 411 VAL A C 1
ATOM 3172 O O . VAL A 1 411 ? -6.178 -20.961 8.879 1.00 97.31 411 VAL A O 1
ATOM 3175 N N . ASP A 1 412 ? -4.304 -20.707 7.643 1.00 96.00 412 ASP A N 1
ATOM 3176 C CA . ASP A 1 412 ? -4.979 -20.293 6.410 1.00 96.00 412 ASP A CA 1
ATOM 3177 C C . ASP A 1 412 ? -6.100 -21.258 5.997 1.00 96.00 412 ASP A C 1
ATOM 3179 O O . ASP A 1 412 ? -7.214 -20.830 5.719 1.00 96.00 412 ASP A O 1
ATOM 3183 N N . ARG A 1 413 ? -5.839 -22.572 6.051 1.00 95.38 413 ARG A N 1
ATOM 3184 C CA . ARG A 1 413 ? -6.826 -23.615 5.716 1.00 95.38 413 ARG A CA 1
ATOM 3185 C C . ARG A 1 413 ? -7.968 -23.762 6.725 1.00 95.38 413 ARG A C 1
ATOM 3187 O O . ARG A 1 413 ? -8.986 -24.361 6.396 1.00 95.38 413 ARG A O 1
ATOM 3194 N N . ARG A 1 414 ? -7.786 -23.316 7.972 1.00 96.25 414 ARG A N 1
ATOM 3195 C CA . ARG A 1 414 ? -8.808 -23.416 9.034 1.00 96.25 414 ARG A CA 1
ATOM 3196 C C . ARG A 1 414 ? -9.704 -22.182 9.094 1.00 96.25 414 ARG A C 1
ATOM 3198 O O . ARG A 1 414 ? -10.815 -22.268 9.620 1.00 96.25 414 ARG A O 1
ATOM 3205 N N . ALA A 1 415 ? -9.238 -21.063 8.551 1.00 97.31 415 ALA A N 1
ATOM 3206 C CA . ALA A 1 415 ? -10.032 -19.867 8.355 1.00 97.31 415 ALA A CA 1
ATOM 3207 C C . ALA A 1 415 ? -11.098 -20.125 7.282 1.00 97.31 415 ALA A C 1
ATOM 3209 O O . ALA A 1 415 ? -10.800 -20.201 6.098 1.00 97.31 415 ALA A O 1
ATOM 3210 N N . THR A 1 416 ? -12.336 -20.336 7.725 1.00 96.88 416 THR A N 1
ATOM 3211 C CA . THR A 1 416 ? -13.462 -20.784 6.880 1.00 96.88 416 THR A CA 1
ATOM 3212 C C . THR A 1 416 ? -14.759 -20.038 7.175 1.00 96.88 416 THR A C 1
ATOM 3214 O O . THR A 1 416 ? -15.735 -20.161 6.439 1.00 96.88 416 THR A O 1
ATOM 3217 N N . LYS A 1 417 ? -14.809 -19.271 8.269 1.00 96.81 417 LYS A N 1
ATOM 3218 C CA . LYS A 1 417 ? -15.995 -18.507 8.649 1.00 96.81 417 LYS A CA 1
ATOM 3219 C C . LYS A 1 417 ? -16.110 -17.273 7.766 1.00 96.81 417 LYS A C 1
ATOM 3221 O O . LYS A 1 417 ? -15.115 -16.596 7.517 1.00 96.81 417 LYS A O 1
ATOM 3226 N N . SER A 1 418 ? -17.335 -16.923 7.391 1.00 94.69 418 SER A N 1
ATOM 3227 C CA . SER A 1 418 ? -17.594 -15.608 6.813 1.00 94.69 418 SER A CA 1
ATOM 3228 C C . SER A 1 418 ? -17.573 -14.532 7.898 1.00 94.69 418 SER A C 1
ATOM 3230 O O . SER A 1 418 ? -18.119 -14.707 8.997 1.00 94.69 418 SER A O 1
ATOM 3232 N N . TRP A 1 419 ? -16.941 -13.408 7.578 1.00 91.56 419 TRP A N 1
ATOM 3233 C CA . TRP A 1 419 ? -16.997 -12.206 8.401 1.00 91.56 419 TRP A CA 1
ATOM 3234 C C . TRP A 1 419 ? -18.306 -11.430 8.217 1.00 91.56 419 TRP A C 1
ATOM 3236 O O . TRP A 1 419 ? -18.650 -10.643 9.093 1.00 91.56 419 TRP A O 1
ATOM 3246 N N . ARG A 1 420 ? -19.028 -11.656 7.111 1.00 87.69 420 ARG A N 1
ATOM 3247 C CA . ARG A 1 420 ? -20.318 -11.013 6.836 1.00 87.69 420 ARG A CA 1
ATOM 3248 C C . ARG A 1 420 ? -21.463 -11.675 7.595 1.00 87.69 420 ARG A C 1
ATOM 3250 O O . ARG A 1 420 ? -21.298 -12.821 8.091 1.00 87.69 420 ARG A O 1
#

Sequence (420 aa):
ELELLTDVPPFEAVAAGIDALFGVFNKPEYAIGNLLKANFANFVRVHNATGSSSNMLLHLPFMMRYAGFDISIDDYQDVRTKTPVPEIFAHSLTENRDTFVLAQQMAEGKNRGMESIYRILADLGVAMDLDAPTILGKTWAERIANLENPVDLSLGDASVIRANPVRQRSGVDVITGSFFENCAVKTSGMSDRLLSHFDDHVFIVRYYENEHVCNADFASPDLITRLIETDGVDEELIAAVVRRNGGNRVDMDTPKDMFEQGHLSFAFVIGGQGPEAYGMPEMFSPSQNLRHHRILEASSMLITDGRYSGVTKGACIGHMVPEAFTGGAIGYLKDGDVLRLDLTGLTLDWLDPEAFKRGEEVASDPRDIADRKPVFDARFKRMADRQCDIAASNVLDGIGNAARGIVPRAVDRRATKSWR

pLDDT: mean 91.47, std 8.73, range [40.38, 98.5]

Solvent-accessible surface area (backbone atoms only — not comparable to full-atom values): 21951 Å² total; per-residue (Å²): 144,86,67,95,72,81,62,79,78,55,66,68,64,55,47,53,54,50,53,28,41,66,73,29,68,92,38,74,73,63,35,65,52,46,33,50,41,58,39,46,64,47,49,51,47,52,42,18,19,46,35,54,41,62,53,48,49,29,52,51,19,29,54,39,22,76,56,27,23,58,48,40,41,62,60,50,38,54,50,48,71,75,46,78,35,40,17,28,43,54,71,28,86,89,71,71,15,42,73,66,50,42,49,50,38,33,76,72,64,38,29,59,62,69,49,20,51,55,44,42,41,47,76,72,65,40,91,64,67,40,77,29,64,43,77,72,72,39,29,47,46,70,73,35,66,85,48,87,67,40,48,52,72,87,45,60,89,64,38,32,65,41,88,64,62,81,34,76,69,38,8,64,48,63,29,32,36,53,47,40,67,39,28,39,35,46,53,24,83,47,50,74,69,50,52,58,60,47,33,77,24,55,24,37,28,44,64,26,76,33,67,67,61,45,39,55,49,68,68,39,95,56,40,73,60,50,60,59,69,32,67,67,41,46,75,62,50,54,52,39,40,19,44,71,46,75,38,60,78,93,79,50,95,46,76,65,54,34,25,67,72,43,17,42,26,40,32,39,32,31,27,45,25,9,45,66,30,58,36,37,50,64,51,50,69,50,51,54,49,44,59,68,56,78,45,50,41,82,30,35,35,41,37,28,22,15,36,57,52,58,82,67,62,42,58,44,36,20,34,31,25,55,24,29,68,83,68,15,37,66,42,33,62,47,45,35,35,30,38,39,31,24,68,85,80,32,35,44,27,36,32,47,49,73,45,37,57,76,76,37,87,50,70,39,42,56,74,77,42,79,83,23,55,66,55,28,53,56,48,49,52,52,44,58,58,50,44,72,78,46,62,74,90,50,53,45,74,69,42,58,45,48,48,40,19,55,32,46,45,74,44,52,73,59,17,69,38,73,64,120

Mean predicted aligned error: 5.34 Å